Protein 8JIJ (pdb70)

Radius of gyration: 22.74 Å; Cα contacts (8 Å, |Δi|>4): 776; chains: 1; bounding box: 58×62×55 Å

Sequence (410 aa):
TSLTITEPMEAFMAGVLVRYRKTLIEKTKYHLGYPFNLDLDYGPLAELQHFAINNLGDPFIESNYGVHSRQFEVGVLDWFARLWEIEQKEYWGYITNGGTEGNLHGILIGREVFPDGIFYTSRESHYSIFKAARMYRMECVKVGTLINGEIDCADFKAKLLSNKDKPAIINLNIGTTVKGAVDDIDLVIQTLEECGFSHDRFYIHCDGALFGFMMPFLNRGPKITFKKPIGSVSVSGHFMGCPTPCGVQITRLEHINALSRNVEYLASRDATITGSRNGHSPIILWYALNRKGFKGFQKEVQKCLRNAHHYLKDRLREAGISAMLNELSSTVVFERPLDEEFVRRWQLACEGNMAHVIVMPNVTIEKLDEFLNELVQKRANWYNDGKAGPPCLAPDIGSENCDCDLHKLKH

Organism: Camellia sinensis var. sinensis (NCBI:txid542762)

Solvent-accessible surface area: 19423 Å² total

Secondary structure (DSSP, 8-state):
---------HHHHHHHHHHHHHHHHHHHHH--SS--------GGGGGGGGS--B--S-SSS--S-----HHHHHHHHHHHHHHTT--TTTEEEEEESSHHHHHHHHHHHHHHH-TT-EEEEETT--HHHHHHHHHHT--EEEEPB-TTS-B-HHHHHHHHHTT-SS-EEEEEEBS-TTT--B--HHHHHHHHHTTT--GGGEEEEEE-TTHHHHGGGSS-SS---TTSS--EEEEE------SS--EEEEEEHHHHTTT-EEEGGGTEEE-SS-SS-BSSHHHHHHHHHHHHHHHHHHHHHHHHHHHHHHHHHHHHHTT--EEE-SS-SEEEEEPPS-HHHHHHTT-EEETTEEEEE--TT--HHHHHHHHHHHHHHHTTTS-TTS--PPP-HHHH-TTT--STTTTTT-

B-factor: mean 43.05, std 15.26, range [19.81, 136.01]

Nearest PDB structures (foldseek):
  8jij-assembly1_A-2  TM=1.002E+00  e=9.851E-85  Camellia sinensis
  8jik-assembly1_A-2  TM=9.993E-01  e=1.124E-80  Camellia sinensis
  8jg7-assembly1_E  TM=9.674E-01  e=1.216E-64  Arabidopsis thaliana
  7erv-assembly1_A-2  TM=9.376E-01  e=1.516E-39  Photobacterium phosphoreum
  7eru-assembly1_A-2  TM=9.358E-01  e=1.777E-38  Photobacterium phosphoreum

Structure (mmCIF, N/CA/C/O backbone):
data_8JIJ
#
_entry.id   8JIJ
#
_cell.length_a   163.485
_cell.length_b   163.485
_cell.length_c   50.203
_cell.angle_alpha   90.00
_cell.angle_beta   90.00
_cell.angle_gamma   120.00
#
_symmetry.space_group_name_H-M   'P 31 2 1'
#
loop_
_entity.id
_entity.type
_entity.pdbx_description
1 polymer 'Serine decarboxylase'
2 non-polymer 'ZINC ION'
3 water water
#
loop_
_atom_site.group_PDB
_atom_site.id
_atom_site.type_symbol
_atom_site.label_atom_id
_atom_site.label_alt_id
_atom_site.label_comp_id
_atom_site.label_asym_id
_atom_site.label_entity_id
_atom_site.label_seq_id
_atom_site.pdbx_PDB_ins_code
_atom_site.Cartn_x
_atom_site.Cartn_y
_atom_site.Cartn_z
_atom_site.occupancy
_atom_site.B_iso_or_equiv
_atom_site.auth_seq_id
_atom_site.auth_comp_id
_atom_site.auth_asym_id
_atom_site.auth_atom_id
_atom_site.pdbx_PDB_model_num
ATOM 1 N N . THR A 1 2 ? 46.613 -70.703 -39.145 1.00 95.04 62 THR A N 1
ATOM 2 C CA . THR A 1 2 ? 45.572 -69.649 -38.963 1.00 107.15 62 THR A CA 1
ATOM 3 C C . THR A 1 2 ? 44.248 -70.320 -38.549 1.00 117.16 62 THR A C 1
ATOM 4 O O . THR A 1 2 ? 43.380 -69.638 -38.005 1.00 130.38 62 THR A O 1
ATOM 8 N N . SER A 1 3 ? 44.106 -71.646 -38.778 1.00 107.23 63 SER A N 1
ATOM 9 C CA . SER A 1 3 ? 42.898 -72.417 -38.469 1.00 91.81 63 SER A CA 1
ATOM 10 C C . SER A 1 3 ? 43.179 -73.922 -38.597 1.00 82.91 63 SER A C 1
ATOM 11 O O . SER A 1 3 ? 43.765 -74.368 -39.583 1.00 86.41 63 SER A O 1
ATOM 14 N N . LEU A 1 4 ? 42.762 -74.703 -37.587 1.00 79.32 64 LEU A N 1
ATOM 15 C CA . LEU A 1 4 ? 42.727 -76.166 -37.635 1.00 79.20 64 LEU A CA 1
ATOM 16 C C . LEU A 1 4 ? 41.273 -76.626 -37.709 1.00 79.51 64 LEU A C 1
ATOM 17 O O . LEU A 1 4 ? 40.601 -76.671 -36.678 1.00 83.64 64 LEU A O 1
ATOM 22 N N . THR A 1 5 ? 40.816 -76.980 -38.922 1.00 76.72 65 THR A N 1
ATOM 23 C CA . THR A 1 5 ? 39.407 -77.230 -39.192 1.00 72.16 65 THR A CA 1
ATOM 24 C C . THR A 1 5 ? 38.967 -78.479 -38.431 1.00 68.39 65 THR A C 1
ATOM 25 O O . THR A 1 5 ? 39.737 -79.436 -38.301 1.00 55.48 65 THR A O 1
ATOM 29 N N . ILE A 1 6 ? 37.733 -78.411 -37.900 1.00 64.22 66 ILE A N 1
ATOM 30 C CA . ILE A 1 6 ? 37.067 -79.542 -37.266 1.00 64.97 66 ILE A CA 1
ATOM 31 C C . ILE A 1 6 ? 36.190 -80.246 -38.306 1.00 64.50 66 ILE A C 1
ATOM 32 O O . ILE A 1 6 ? 35.289 -79.615 -38.882 1.00 49.44 66 ILE A O 1
ATOM 37 N N . THR A 1 7 ? 36.493 -81.551 -38.498 1.00 73.15 67 THR A N 1
ATOM 38 C CA . THR A 1 7 ? 35.861 -82.444 -39.470 1.00 79.04 67 THR A CA 1
ATOM 39 C C . THR A 1 7 ? 35.136 -83.570 -38.708 1.00 75.38 67 THR A C 1
ATOM 40 O O . THR A 1 7 ? 35.512 -83.906 -37.575 1.00 69.96 67 THR A O 1
ATOM 44 N N . GLU A 1 8 ? 34.080 -84.119 -39.351 1.00 74.69 68 GLU A N 1
ATOM 45 C CA . GLU A 1 8 ? 33.228 -85.173 -38.806 1.00 66.90 68 GLU A CA 1
ATOM 46 C C . GLU A 1 8 ? 33.916 -86.540 -38.855 1.00 69.48 68 GLU A C 1
ATOM 47 O O . GLU A 1 8 ? 34.407 -86.955 -39.908 1.00 69.84 68 GLU A O 1
ATOM 53 N N . PRO A 1 9 ? 33.923 -87.316 -37.743 1.00 75.52 69 PRO A N 1
ATOM 54 C CA . PRO A 1 9 ? 34.120 -88.764 -37.830 1.00 72.10 69 PRO A CA 1
ATOM 55 C C . PRO A 1 9 ? 32.907 -89.407 -38.525 1.00 71.98 69 PRO A C 1
ATOM 56 O O . PRO A 1 9 ? 33.136 -90.190 -39.435 1.00 81.21 69 PRO A O 1
ATOM 60 N N . MET A 1 19 ? 42.576 -91.120 -36.922 1.00 101.63 79 MET A N 1
ATOM 61 C CA . MET A 1 19 ? 42.035 -89.947 -36.177 1.00 108.09 79 MET A CA 1
ATOM 62 C C . MET A 1 19 ? 42.841 -89.692 -34.903 1.00 114.59 79 MET A C 1
ATOM 63 O O . MET A 1 19 ? 43.283 -88.567 -34.686 1.00 136.01 79 MET A O 1
ATOM 68 N N . GLU A 1 20 ? 43.018 -90.720 -34.056 1.00 106.96 80 GLU A N 1
ATOM 69 C CA . GLU A 1 20 ? 43.781 -90.581 -32.820 1.00 99.86 80 GLU A CA 1
ATOM 70 C C . GLU A 1 20 ? 45.285 -90.565 -33.094 1.00 98.01 80 GLU A C 1
ATOM 71 O O . GLU A 1 20 ? 46.060 -90.283 -32.186 1.00 97.03 80 GLU A O 1
ATOM 77 N N . ALA A 1 21 ? 45.687 -90.930 -34.323 1.00 93.82 81 ALA A N 1
ATOM 78 C CA . ALA A 1 21 ? 47.043 -90.717 -34.810 1.00 87.37 81 ALA A CA 1
ATOM 79 C C . ALA A 1 21 ? 47.149 -89.334 -35.454 1.00 84.91 81 ALA A C 1
ATOM 80 O O . ALA A 1 21 ? 48.203 -88.710 -35.375 1.00 90.05 81 ALA A O 1
ATOM 82 N N . PHE A 1 22 ? 46.073 -88.871 -36.114 1.00 78.85 82 PHE A N 1
ATOM 83 C CA . PHE A 1 22 ? 46.023 -87.522 -36.669 1.00 77.27 82 PHE A CA 1
ATOM 84 C C . PHE A 1 22 ? 46.078 -86.488 -35.543 1.00 81.63 82 PHE A C 1
ATOM 85 O O . PHE A 1 22 ? 46.833 -85.521 -35.618 1.00 84.05 82 PHE A O 1
ATOM 93 N N . MET A 1 23 ? 45.278 -86.709 -34.495 1.00 74.34 83 MET A N 1
ATOM 94 C CA . MET A 1 23 ? 45.142 -85.741 -33.424 1.00 74.73 83 MET A CA 1
ATOM 95 C C . MET A 1 23 ? 46.390 -85.776 -32.547 1.00 71.07 83 MET A C 1
ATOM 96 O O . MET A 1 23 ? 46.845 -84.714 -32.136 1.00 77.71 83 MET A O 1
ATOM 101 N N . ALA A 1 24 ? 46.963 -86.966 -32.295 1.00 67.56 84 ALA A N 1
ATOM 102 C CA . ALA A 1 24 ? 48.214 -87.067 -31.541 1.00 63.69 84 ALA A CA 1
ATOM 103 C C . ALA A 1 24 ? 49.399 -86.619 -32.402 1.00 61.68 84 ALA A C 1
ATOM 104 O O . ALA A 1 24 ? 50.454 -86.284 -31.872 1.00 64.14 84 ALA A O 1
ATOM 106 N N . GLY A 1 25 ? 49.218 -86.629 -33.730 1.00 59.65 85 GLY A N 1
ATOM 107 C CA . GLY A 1 25 ? 50.151 -86.010 -34.658 1.00 59.76 85 GLY A CA 1
ATOM 108 C C . GLY A 1 25 ? 50.169 -84.495 -34.487 1.00 55.10 85 GLY A C 1
ATOM 109 O O . GLY A 1 25 ? 51.230 -83.902 -34.307 1.00 60.53 85 GLY A O 1
ATOM 110 N N . VAL A 1 26 ? 48.977 -83.897 -34.498 1.00 49.72 86 VAL A N 1
ATOM 111 C CA . VAL A 1 26 ? 48.793 -82.462 -34.305 1.00 55.38 86 VAL A CA 1
ATOM 112 C C . VAL A 1 26 ? 49.387 -81.997 -32.969 1.00 52.67 86 VAL A C 1
ATOM 113 O O . VAL A 1 26 ? 50.044 -80.956 -32.899 1.00 47.55 86 VAL A O 1
ATOM 117 N N . LEU A 1 27 ? 49.150 -82.778 -31.914 1.00 50.03 87 LEU A N 1
ATOM 118 C CA . LEU A 1 27 ? 49.565 -82.399 -30.576 1.00 56.15 87 LEU A CA 1
ATOM 119 C C . LEU A 1 27 ? 51.064 -82.573 -30.399 1.00 55.00 87 LEU A C 1
ATOM 120 O O . LEU A 1 27 ? 51.665 -81.901 -29.564 1.00 58.42 87 LEU A O 1
ATOM 125 N N . VAL A 1 28 ? 51.665 -83.480 -31.164 1.00 55.95 88 VAL A N 1
ATOM 126 C CA . VAL A 1 28 ? 53.114 -83.599 -31.143 1.00 56.34 88 VAL A CA 1
ATOM 127 C C . VAL A 1 28 ? 53.701 -82.375 -31.855 1.00 49.85 88 VAL A C 1
ATOM 128 O O . VAL A 1 28 ? 54.613 -81.744 -31.327 1.00 47.78 88 VAL A O 1
ATOM 132 N N . ARG A 1 29 ? 53.150 -82.030 -33.024 1.00 45.79 89 ARG A N 1
ATOM 133 C CA . ARG A 1 29 ? 53.604 -80.874 -33.784 1.00 51.04 89 ARG A CA 1
ATOM 134 C C . ARG A 1 29 ? 53.486 -79.595 -32.959 1.00 51.12 89 ARG A C 1
ATOM 135 O O . ARG A 1 29 ? 54.358 -78.725 -33.024 1.00 51.33 89 ARG A O 1
ATOM 143 N N . TYR A 1 30 ? 52.350 -79.472 -32.257 1.00 49.92 90 TYR A N 1
ATOM 144 C CA . TYR A 1 30 ? 51.989 -78.265 -31.535 1.00 44.07 90 TYR A CA 1
ATOM 145 C C . TYR A 1 30 ? 52.877 -78.106 -30.312 1.00 41.20 90 TYR A C 1
ATOM 146 O O . TYR A 1 30 ? 53.357 -77.001 -30.032 1.00 39.56 90 TYR A O 1
ATOM 155 N N . ARG A 1 31 ? 53.064 -79.211 -29.580 1.00 40.50 91 ARG A N 1
ATOM 156 C CA . ARG A 1 31 ? 53.959 -79.205 -28.435 1.00 43.38 91 ARG A CA 1
ATOM 157 C C . ARG A 1 31 ? 55.336 -78.662 -28.845 1.00 47.72 91 ARG A C 1
ATOM 158 O O . ARG A 1 31 ? 55.975 -77.951 -28.063 1.00 43.36 91 ARG A O 1
ATOM 166 N N . LYS A 1 32 ? 55.785 -79.030 -30.064 1.00 53.18 92 LYS A N 1
ATOM 167 C CA . LYS A 1 32 ? 57.068 -78.627 -30.632 1.00 53.55 92 LYS A CA 1
ATOM 168 C C . LYS A 1 32 ? 57.140 -77.103 -30.734 1.00 47.35 92 LYS A C 1
ATOM 169 O O . LYS A 1 32 ? 58.111 -76.509 -30.259 1.00 40.54 92 LYS A O 1
ATOM 175 N N . THR A 1 33 ? 56.103 -76.493 -31.347 1.00 42.04 93 THR A N 1
ATOM 176 C CA . THR A 1 33 ? 56.047 -75.048 -31.530 1.00 43.32 93 THR A CA 1
ATOM 177 C C . THR A 1 33 ? 56.010 -74.340 -30.166 1.00 45.15 93 THR A C 1
ATOM 178 O O . THR A 1 33 ? 56.684 -73.329 -29.993 1.00 45.00 93 THR A O 1
ATOM 182 N N . LEU A 1 34 ? 55.275 -74.886 -29.185 1.00 43.41 94 LEU A N 1
ATOM 183 C CA . LEU A 1 34 ? 55.191 -74.288 -27.859 1.00 42.48 94 LEU A CA 1
ATOM 184 C C . LEU A 1 34 ? 56.529 -74.355 -27.119 1.00 42.57 94 LEU A C 1
ATOM 185 O O . LEU A 1 34 ? 56.805 -73.497 -26.263 1.00 39.16 94 LEU A O 1
ATOM 190 N N . ILE A 1 35 ? 57.341 -75.395 -27.384 1.00 41.36 95 ILE A N 1
ATOM 191 C CA . ILE A 1 35 ? 58.664 -75.449 -26.767 1.00 42.16 95 ILE A CA 1
ATOM 192 C C . ILE A 1 35 ? 59.558 -74.361 -27.389 1.00 42.67 95 ILE A C 1
ATOM 193 O O . ILE A 1 35 ? 60.343 -73.720 -26.687 1.00 39.23 95 ILE A O 1
ATOM 198 N N . GLU A 1 36 ? 59.408 -74.145 -28.703 1.00 37.49 96 GLU A N 1
ATOM 199 C CA . GLU A 1 36 ? 60.192 -73.173 -29.447 1.00 40.38 96 GLU A CA 1
ATOM 200 C C . GLU A 1 36 ? 59.830 -71.770 -28.953 1.00 41.09 96 GLU A C 1
ATOM 201 O O . GLU A 1 36 ? 60.699 -70.967 -28.598 1.00 37.99 96 GLU A O 1
ATOM 207 N N . LYS A 1 37 ? 58.521 -71.498 -28.909 1.00 39.90 97 LYS A N 1
ATOM 208 C CA . LYS A 1 37 ? 58.009 -70.204 -28.494 1.00 36.97 97 LYS A CA 1
ATOM 209 C C . LYS A 1 37 ? 58.445 -69.902 -27.061 1.00 36.54 97 LYS A C 1
ATOM 210 O O . LYS A 1 37 ? 58.835 -68.771 -26.739 1.00 34.97 97 LYS A O 1
ATOM 216 N N . THR A 1 38 ? 58.398 -70.937 -26.208 1.00 35.70 98 THR A N 1
ATOM 217 C CA . THR A 1 38 ? 58.742 -70.783 -24.807 1.00 35.12 98 THR A CA 1
ATOM 218 C C . THR A 1 38 ? 60.226 -70.429 -24.654 1.00 37.09 98 THR A C 1
ATOM 219 O O . THR A 1 38 ? 60.607 -69.646 -23.779 1.00 38.08 98 THR A O 1
ATOM 223 N N . LYS A 1 39 ? 61.068 -71.006 -25.516 1.00 43.04 99 LYS A N 1
ATOM 224 C CA . LYS A 1 39 ? 62.504 -70.748 -25.532 1.00 46.58 99 LYS A CA 1
ATOM 225 C C . LYS A 1 39 ? 62.824 -69.278 -25.844 1.00 42.05 99 LYS A C 1
ATOM 226 O O . LYS A 1 39 ? 63.699 -68.691 -25.206 1.00 36.05 99 LYS A O 1
ATOM 232 N N . TYR A 1 40 ? 62.113 -68.681 -26.812 1.00 39.16 100 TYR A N 1
ATOM 233 C CA . TYR A 1 40 ? 62.479 -67.373 -27.344 1.00 39.83 100 TYR A CA 1
ATOM 234 C C . TYR A 1 40 ? 61.610 -66.237 -26.776 1.00 38.30 100 TYR A C 1
ATOM 235 O O . TYR A 1 40 ? 61.791 -65.072 -27.151 1.00 35.05 100 TYR A O 1
ATOM 244 N N . HIS A 1 41 ? 60.714 -66.540 -25.816 1.00 34.94 101 HIS A N 1
ATOM 245 C CA . HIS A 1 41 ? 59.778 -65.535 -25.340 1.00 30.72 101 HIS A CA 1
ATOM 246 C C . HIS A 1 41 ? 60.455 -64.586 -24.352 1.00 30.77 101 HIS A C 1
ATOM 247 O O . HIS A 1 41 ? 60.949 -65.041 -23.324 1.00 30.87 101 HIS A O 1
ATOM 254 N N . LEU A 1 42 ? 60.405 -63.267 -24.639 1.00 31.90 102 LEU A N 1
ATOM 255 C CA . LEU A 1 42 ? 61.032 -62.257 -23.795 1.00 32.34 102 LEU A CA 1
ATOM 256 C C . LEU A 1 42 ? 60.142 -61.030 -23.535 1.00 30.76 102 LEU A C 1
ATOM 257 O O . LEU A 1 42 ? 60.475 -60.229 -22.672 1.00 29.42 102 LEU A O 1
ATOM 262 N N . GLY A 1 43 ? 59.011 -60.868 -24.234 1.00 30.03 103 GLY A N 1
ATOM 263 C CA . GLY A 1 43 ? 58.336 -59.575 -24.315 1.00 30.09 103 GLY A CA 1
ATOM 264 C C . GLY A 1 43 ? 57.244 -59.323 -23.271 1.00 30.70 103 GLY A C 1
ATOM 265 O O . GLY A 1 43 ? 56.884 -58.175 -22.999 1.00 28.37 103 GLY A O 1
ATOM 266 N N . TYR A 1 44 ? 56.693 -60.390 -22.694 1.00 31.09 104 TYR A N 1
ATOM 267 C CA . TYR A 1 44 ? 55.474 -60.258 -21.922 1.00 28.67 104 TYR A CA 1
ATOM 268 C C . TYR A 1 44 ? 55.757 -60.763 -20.522 1.00 26.29 104 TYR A C 1
ATOM 269 O O . TYR A 1 44 ? 56.668 -61.543 -20.326 1.00 24.21 104 TYR A O 1
ATOM 278 N N . PRO A 1 45 ? 55.017 -60.263 -19.514 1.00 26.63 105 PRO A N 1
ATOM 279 C CA . PRO A 1 45 ? 55.341 -60.529 -18.116 1.00 25.96 105 PRO A CA 1
ATOM 280 C C . PRO A 1 45 ? 54.803 -61.846 -17.563 1.00 27.18 105 PRO A C 1
ATOM 281 O O . PRO A 1 45 ? 54.231 -61.868 -16.471 1.00 25.07 105 PRO A O 1
ATOM 285 N N . PHE A 1 46 ? 55.073 -62.940 -18.282 1.00 26.82 106 PHE A N 1
ATOM 286 C CA . PHE A 1 46 ? 54.599 -64.248 -17.883 1.00 27.73 106 PHE A CA 1
ATOM 287 C C . PHE A 1 46 ? 55.782 -65.137 -17.489 1.00 31.86 106 PHE A C 1
ATOM 288 O O . PHE A 1 46 ? 56.697 -65.370 -18.273 1.00 33.82 106 PHE A O 1
ATOM 296 N N . ASN A 1 47 ? 55.738 -65.636 -16.248 1.00 33.46 107 ASN A N 1
ATOM 297 C CA . ASN A 1 47 ? 56.678 -66.620 -15.755 1.00 33.18 107 ASN A CA 1
ATOM 298 C C . ASN A 1 47 ? 56.391 -67.956 -16.423 1.00 33.19 107 ASN A C 1
ATOM 299 O O . ASN A 1 47 ? 55.312 -68.506 -16.262 1.00 35.80 107 ASN A O 1
ATOM 304 N N . LEU A 1 48 ? 57.385 -68.464 -17.159 1.00 34.06 108 LEU A N 1
ATOM 305 C CA . LEU A 1 48 ? 57.235 -69.618 -18.028 1.00 32.46 108 LEU A CA 1
ATOM 306 C C . LEU A 1 48 ? 57.902 -70.837 -17.386 1.00 33.17 108 LEU A C 1
ATOM 307 O O . LEU A 1 48 ? 57.862 -71.945 -17.889 1.00 31.97 108 LEU A O 1
ATOM 312 N N . ASP A 1 49 ? 58.481 -70.639 -16.218 1.00 41.20 109 ASP A N 1
ATOM 313 C CA . ASP A 1 49 ? 59.068 -71.721 -15.445 1.00 45.34 109 ASP A CA 1
ATOM 314 C C . ASP A 1 49 ? 57.946 -72.235 -14.545 1.00 39.73 109 ASP A C 1
ATOM 315 O O . ASP A 1 49 ? 57.749 -71.760 -13.434 1.00 33.61 109 ASP A O 1
ATOM 320 N N . LEU A 1 50 ? 57.151 -73.141 -15.126 1.00 43.11 110 LEU A N 1
ATOM 321 C CA . LEU A 1 50 ? 55.972 -73.721 -14.494 1.00 47.26 110 LEU A CA 1
ATOM 322 C C . LEU A 1 50 ? 56.348 -75.108 -13.992 1.00 49.40 110 LEU A C 1
ATOM 323 O O . LEU A 1 50 ? 56.710 -75.964 -14.804 1.00 46.84 110 LEU A O 1
ATOM 328 N N . ASP A 1 51 ? 56.221 -75.326 -12.679 1.00 46.30 111 ASP A N 1
ATOM 329 C CA . ASP A 1 51 ? 56.591 -76.618 -12.128 1.00 55.09 111 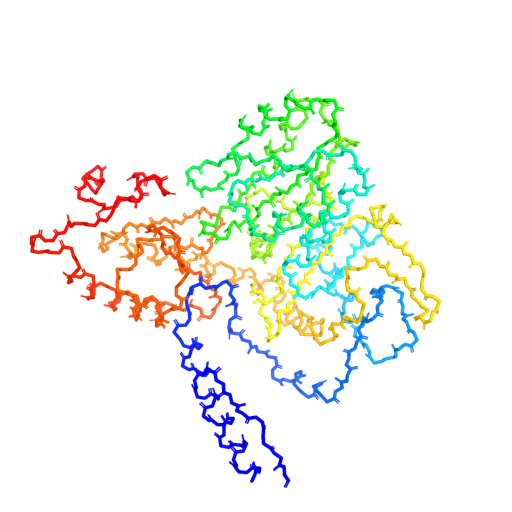ASP A CA 1
ATOM 330 C C . ASP A 1 51 ? 55.454 -77.134 -11.228 1.00 50.40 111 ASP A C 1
ATOM 331 O O . ASP A 1 51 ? 55.510 -77.075 -9.988 1.00 40.32 111 ASP A O 1
ATOM 336 N N . TYR A 1 52 ? 54.424 -77.659 -11.916 1.00 46.89 112 TYR A N 1
ATOM 337 C CA . TYR A 1 52 ? 53.151 -78.053 -11.332 1.00 46.78 112 TYR A CA 1
ATOM 338 C C . TYR A 1 52 ? 52.734 -79.406 -11.909 1.00 46.31 112 TYR A C 1
ATOM 339 O O . TYR A 1 52 ? 51.548 -79.680 -12.041 1.00 45.07 112 TYR A O 1
ATOM 348 N N . GLY A 1 53 ? 53.722 -80.224 -12.297 1.00 46.98 113 GLY A N 1
ATOM 349 C CA . GLY A 1 53 ? 53.487 -81.504 -12.957 1.00 44.40 113 GLY A CA 1
ATOM 350 C C . GLY A 1 53 ? 52.602 -82.457 -12.151 1.00 42.76 113 GLY A C 1
ATOM 351 O O . GLY A 1 53 ? 51.731 -83.083 -12.745 1.00 45.27 113 GLY A O 1
ATOM 352 N N . PRO A 1 54 ? 52.802 -82.614 -10.815 1.00 40.45 114 PRO A N 1
ATOM 353 C CA . PRO A 1 54 ? 51.855 -83.329 -9.939 1.00 45.07 114 PRO A CA 1
ATOM 354 C C . PRO A 1 54 ? 50.369 -82.919 -9.909 1.00 49.34 114 PRO A C 1
ATOM 355 O O . PRO A 1 54 ? 49.495 -83.763 -9.672 1.00 57.76 114 PRO A O 1
ATOM 359 N N . LEU A 1 55 ? 50.065 -81.631 -10.141 1.00 46.85 115 LEU A N 1
ATOM 360 C CA . LEU A 1 55 ? 48.689 -81.134 -10.122 1.00 43.80 115 LEU A CA 1
ATOM 361 C C . LEU A 1 55 ? 47.931 -81.510 -11.395 1.00 40.13 115 LEU A C 1
ATOM 362 O O . LEU A 1 55 ? 46.734 -81.336 -11.444 1.00 42.18 115 LEU A O 1
ATOM 367 N N . ALA A 1 56 ? 48.626 -81.974 -12.434 1.00 45.32 116 ALA A N 1
ATOM 368 C CA . ALA A 1 56 ? 48.043 -82.145 -13.755 1.00 45.79 116 ALA A CA 1
ATOM 369 C C . ALA A 1 56 ? 47.025 -83.288 -13.769 1.00 47.00 116 ALA A C 1
ATOM 370 O O . ALA A 1 56 ? 46.123 -83.298 -14.603 1.00 49.02 116 ALA A O 1
ATOM 372 N N . GLU A 1 57 ? 47.162 -84.241 -12.841 1.00 50.75 117 GLU A N 1
ATOM 373 C CA . GLU A 1 57 ? 46.138 -85.253 -12.605 1.00 56.69 117 GLU A CA 1
ATOM 374 C C . GLU A 1 57 ? 44.735 -84.666 -12.394 1.00 53.41 117 GLU A C 1
ATOM 375 O O . GLU A 1 57 ? 43.756 -85.312 -12.748 1.00 46.62 117 GLU A O 1
ATOM 381 N N . LEU A 1 58 ? 44.659 -83.488 -11.745 1.00 46.30 118 LEU A N 1
ATOM 382 C CA . LEU A 1 58 ? 43.423 -82.856 -11.298 1.00 43.00 118 LEU A CA 1
ATOM 383 C C . LEU A 1 58 ? 42.621 -82.290 -12.478 1.00 40.89 118 LEU A C 1
ATOM 384 O O . LEU A 1 58 ? 41.506 -81.804 -12.306 1.00 38.19 118 LEU A O 1
ATOM 389 N N . GLN A 1 59 ? 43.186 -82.398 -13.683 1.00 39.05 119 GLN A N 1
ATOM 390 C CA . GLN A 1 59 ? 42.580 -81.942 -14.926 1.00 38.52 119 GLN A CA 1
ATOM 391 C C . GLN A 1 59 ? 41.447 -82.911 -15.291 1.00 39.58 119 GLN A C 1
ATOM 392 O O . GLN A 1 59 ? 40.657 -82.672 -16.198 1.00 43.10 119 GLN A O 1
ATOM 398 N N . HIS A 1 60 ? 41.353 -84.008 -14.534 1.00 44.30 120 HIS A N 1
ATOM 399 C CA . HIS A 1 60 ? 40.316 -85.020 -14.670 1.00 45.06 120 HIS A CA 1
ATOM 400 C C . HIS A 1 60 ? 38.988 -84.516 -14.080 1.00 43.15 120 HIS A C 1
ATOM 401 O O . HIS A 1 60 ? 37.924 -85.069 -14.378 1.00 38.68 120 HIS A O 1
ATOM 408 N N . PHE A 1 61 ? 39.047 -83.460 -13.239 1.00 41.91 121 PHE A N 1
ATOM 409 C CA . PHE A 1 61 ? 37.880 -82.932 -12.528 1.00 38.43 121 PHE A CA 1
ATOM 410 C C . PHE A 1 61 ? 37.447 -81.566 -13.065 1.00 36.54 121 PHE A C 1
ATOM 411 O O . PHE A 1 61 ? 38.271 -80.725 -13.453 1.00 34.66 121 PHE A O 1
ATOM 419 N N . ALA A 1 62 ? 36.122 -81.385 -13.092 1.00 32.96 122 ALA A N 1
ATOM 420 C CA . ALA A 1 62 ? 35.511 -80.105 -13.404 1.00 33.69 122 ALA A CA 1
ATOM 421 C C . ALA A 1 62 ? 35.440 -79.288 -12.123 1.00 31.61 122 ALA A C 1
ATOM 422 O O . ALA A 1 62 ? 34.368 -79.179 -11.523 1.00 33.97 122 ALA A O 1
ATOM 424 N N . ILE A 1 63 ? 36.592 -78.733 -11.710 1.00 31.23 123 ILE A N 1
ATOM 425 C CA . ILE A 1 63 ? 36.652 -77.929 -10.487 1.00 31.85 123 ILE A CA 1
ATOM 426 C C . ILE A 1 63 ? 36.128 -76.514 -10.769 1.00 29.64 123 ILE A C 1
ATOM 427 O O . ILE A 1 63 ? 36.505 -75.855 -11.749 1.00 33.02 123 ILE A O 1
ATOM 432 N N . ASN A 1 64 ? 35.235 -76.072 -9.888 1.00 28.48 124 ASN A N 1
ATOM 433 C CA . ASN A 1 64 ? 34.508 -74.831 -10.065 1.00 28.17 124 ASN A CA 1
ATOM 434 C C . ASN A 1 64 ? 34.247 -74.227 -8.689 1.00 28.17 124 ASN A C 1
ATOM 435 O O . ASN A 1 64 ? 33.545 -74.834 -7.892 1.00 29.87 124 ASN A O 1
ATOM 440 N N . ASN A 1 65 ? 34.808 -73.034 -8.433 1.00 29.01 125 ASN A N 1
ATOM 441 C CA . ASN A 1 65 ? 34.668 -72.340 -7.162 1.00 28.02 125 ASN A CA 1
ATOM 442 C C . ASN A 1 65 ? 33.507 -71.347 -7.212 1.00 28.47 125 ASN A C 1
ATOM 443 O O . ASN A 1 65 ? 33.360 -70.480 -6.364 1.00 33.89 125 ASN A O 1
ATOM 448 N N . LEU A 1 66 ? 32.676 -71.485 -8.233 1.00 32.07 126 LEU A N 1
ATOM 449 C CA . LEU A 1 66 ? 31.338 -70.916 -8.317 1.00 29.23 126 LEU A CA 1
ATOM 450 C C . LEU A 1 66 ? 30.889 -70.333 -6.979 1.00 28.67 126 LEU A C 1
ATOM 451 O O . LEU A 1 66 ? 30.617 -71.077 -6.049 1.00 31.79 126 LEU A O 1
ATOM 456 N N . GLY A 1 67 ? 30.779 -68.996 -6.913 1.00 31.10 127 GLY A N 1
ATOM 457 C CA . GLY A 1 67 ? 30.309 -68.285 -5.733 1.00 30.97 127 GLY A CA 1
ATOM 458 C C . GLY A 1 67 ? 31.448 -67.727 -4.877 1.00 31.56 127 GLY A C 1
ATOM 459 O O . GLY A 1 67 ? 32.613 -67.684 -5.291 1.00 29.82 127 GLY A O 1
ATOM 460 N N . ASP A 1 68 ? 31.082 -67.345 -3.648 1.00 33.82 128 ASP A N 1
ATOM 461 C CA . ASP A 1 68 ? 31.979 -66.712 -2.687 1.00 31.65 128 ASP A CA 1
ATOM 462 C C . ASP A 1 68 ? 33.060 -67.702 -2.254 1.00 31.25 128 ASP A C 1
ATOM 463 O O . ASP A 1 68 ? 32.783 -68.880 -1.987 1.00 32.64 128 ASP A O 1
ATOM 468 N N . PRO A 1 69 ? 34.344 -67.298 -2.172 1.00 29.86 129 PRO A N 1
ATOM 469 C CA . PRO A 1 69 ? 35.359 -68.212 -1.627 1.00 31.41 129 PRO A CA 1
ATOM 470 C C . PRO A 1 69 ? 35.069 -68.651 -0.174 1.00 31.97 129 PRO A C 1
ATOM 471 O O . PRO A 1 69 ? 35.459 -69.736 0.242 1.00 32.91 129 PRO A O 1
ATOM 475 N N . PHE A 1 70 ? 34.361 -67.807 0.591 1.00 32.23 130 PHE A N 1
ATOM 476 C CA . PHE A 1 70 ? 34.217 -67.936 2.036 1.00 35.56 130 PHE A CA 1
ATOM 477 C C . PHE A 1 70 ? 32.865 -68.540 2.422 1.00 38.21 130 PHE A C 1
ATOM 478 O O . PHE A 1 70 ? 32.652 -68.863 3.590 1.00 42.86 130 PHE A O 1
ATOM 486 N N . ILE A 1 71 ? 31.949 -68.636 1.452 1.00 36.55 131 ILE A N 1
ATOM 487 C CA . ILE A 1 71 ? 30.662 -69.299 1.604 1.00 34.48 131 ILE A CA 1
ATOM 488 C C . ILE A 1 71 ? 30.593 -70.404 0.563 1.00 38.06 131 ILE A C 1
ATOM 489 O O . ILE A 1 71 ? 30.479 -70.113 -0.631 1.00 43.18 131 ILE A O 1
ATOM 494 N N . GLU A 1 72 ? 30.674 -71.647 1.042 1.00 40.31 132 GLU A N 1
ATOM 495 C CA . GLU A 1 72 ? 30.607 -72.841 0.216 1.00 42.73 132 GLU A CA 1
ATOM 496 C C . GLU A 1 72 ? 29.218 -72.974 -0.429 1.00 46.67 132 GLU A C 1
ATOM 497 O O . GLU A 1 72 ? 28.172 -72.892 0.238 1.00 47.21 132 GLU A O 1
ATOM 503 N N . SER A 1 73 ? 29.238 -73.153 -1.761 1.00 43.89 133 SER A N 1
ATOM 504 C CA . SER A 1 73 ? 28.048 -73.426 -2.541 1.00 39.57 133 SER A CA 1
ATOM 505 C C . SER A 1 73 ? 27.761 -74.924 -2.483 1.00 38.52 133 SER A C 1
ATOM 506 O O . SER A 1 73 ? 28.595 -75.698 -2.009 1.00 37.82 133 SER A O 1
ATOM 509 N N . ASN A 1 74 ? 26.581 -75.325 -2.979 1.00 33.75 134 ASN A N 1
ATOM 510 C CA . ASN A 1 74 ? 26.183 -76.723 -2.987 1.00 34.38 134 ASN A CA 1
ATOM 511 C C . ASN A 1 74 ? 26.977 -77.540 -4.014 1.00 34.68 134 ASN A C 1
ATOM 512 O O . ASN A 1 74 ? 26.983 -78.770 -3.915 1.00 29.93 134 ASN A O 1
ATOM 517 N N . TYR A 1 75 ? 27.608 -76.876 -5.014 1.00 35.10 135 TYR A N 1
ATOM 518 C CA . TYR A 1 75 ? 28.497 -77.567 -5.943 1.00 34.03 135 TYR A CA 1
ATOM 519 C C . TYR A 1 75 ? 29.768 -77.971 -5.198 1.00 33.03 135 TYR A C 1
ATOM 520 O O . TYR A 1 75 ? 30.560 -77.118 -4.825 1.00 36.64 135 TYR A O 1
ATOM 529 N N . GLY A 1 76 ? 29.985 -79.276 -5.055 1.00 33.21 136 GLY A N 1
ATOM 530 C CA . GLY A 1 76 ? 31.023 -79.794 -4.188 1.00 33.28 136 GLY A CA 1
ATOM 531 C C . GLY A 1 76 ? 32.400 -79.944 -4.828 1.00 33.24 136 GLY A C 1
ATOM 532 O O . GLY A 1 76 ? 33.352 -80.147 -4.088 1.00 36.35 136 GLY A O 1
ATOM 533 N N . VAL A 1 77 ? 32.521 -79.903 -6.167 1.00 33.46 137 VAL A N 1
ATOM 534 C CA . VAL A 1 77 ? 33.815 -80.123 -6.804 1.00 31.56 137 VAL A CA 1
ATOM 535 C C . VAL A 1 77 ? 34.560 -78.784 -6.883 1.00 33.24 137 VAL A C 1
ATOM 536 O O . VAL A 1 77 ? 34.565 -78.111 -7.912 1.00 32.39 137 VAL A O 1
ATOM 540 N N . HIS A 1 78 ? 35.184 -78.392 -5.764 1.00 33.48 138 HIS A N 1
ATOM 541 C CA . HIS A 1 78 ? 35.778 -77.075 -5.617 1.00 31.96 138 HIS A CA 1
ATOM 542 C C . HIS A 1 78 ? 37.069 -77.131 -4.809 1.00 30.37 138 HIS A C 1
ATOM 543 O O . HIS A 1 78 ? 37.441 -78.158 -4.271 1.00 27.12 138 HIS A O 1
ATOM 550 N N . SER A 1 79 ? 37.777 -76.000 -4.785 1.00 34.99 139 SER A N 1
ATOM 551 C CA . SER A 1 79 ? 39.099 -75.902 -4.187 1.00 33.79 139 SER A CA 1
ATOM 552 C C . SER A 1 79 ? 39.134 -74.748 -3.186 1.00 31.95 139 SER A C 1
ATOM 553 O O . SER A 1 79 ? 40.187 -74.156 -2.986 1.00 31.69 139 SER A O 1
ATOM 556 N N . ARG A 1 80 ? 38.004 -74.444 -2.530 1.00 29.82 140 ARG A N 1
ATOM 557 C CA . ARG A 1 80 ? 37.966 -73.360 -1.562 1.00 30.54 140 ARG A CA 1
ATOM 558 C C . ARG A 1 80 ? 39.029 -73.465 -0.458 1.00 33.68 140 ARG A C 1
ATOM 559 O O . ARG A 1 80 ? 39.475 -72.434 0.046 1.00 33.48 140 ARG A O 1
ATOM 567 N N . GLN A 1 81 ? 39.452 -74.674 -0.055 1.00 39.71 141 GLN A N 1
ATOM 568 C CA . GLN A 1 81 ? 40.436 -74.790 1.028 1.00 45.72 141 GLN A CA 1
ATOM 569 C C . GLN A 1 81 ? 41.740 -74.166 0.542 1.00 38.61 141 GLN A C 1
ATOM 570 O O . GLN A 1 81 ? 42.406 -73.448 1.276 1.00 34.48 141 GLN A O 1
ATOM 576 N N . PHE A 1 82 ? 42.099 -74.474 -0.711 1.00 39.04 142 PHE A N 1
ATOM 577 C CA . PHE A 1 82 ? 43.272 -73.902 -1.356 1.00 33.45 142 PHE A CA 1
ATOM 578 C C . PHE A 1 82 ? 43.082 -72.401 -1.569 1.00 32.95 142 PHE A C 1
ATOM 579 O O . PHE A 1 82 ? 43.941 -71.601 -1.178 1.00 32.22 142 PHE A O 1
ATOM 587 N N . GLU A 1 83 ? 41.922 -72.029 -2.126 1.00 29.32 143 GLU A N 1
ATOM 588 C CA . GLU A 1 83 ? 41.685 -70.648 -2.510 1.00 30.51 143 GLU A CA 1
ATOM 589 C C . GLU A 1 83 ? 41.802 -69.739 -1.291 1.00 30.80 143 GLU A C 1
ATOM 590 O O . GLU A 1 83 ? 42.487 -68.708 -1.310 1.00 29.96 143 GLU A O 1
ATOM 596 N N . VAL A 1 84 ? 41.101 -70.132 -0.230 1.00 31.97 144 VAL A N 1
ATOM 597 C CA . VAL A 1 84 ? 41.092 -69.366 1.005 1.00 31.23 144 VAL A CA 1
ATOM 598 C C . VAL A 1 84 ? 42.494 -69.344 1.633 1.00 31.76 144 VAL A C 1
ATOM 599 O O . VAL A 1 84 ? 42.981 -68.311 2.106 1.00 31.95 144 VAL A O 1
ATOM 603 N N . GLY A 1 85 ? 43.191 -70.473 1.586 1.00 32.09 145 GLY A N 1
ATOM 604 C CA . GLY A 1 85 ? 44.601 -70.475 1.954 1.00 34.84 145 GLY A CA 1
ATOM 605 C C . GLY A 1 85 ? 45.396 -69.344 1.302 1.00 35.03 145 GLY A C 1
ATOM 606 O O . GLY A 1 85 ? 46.157 -68.647 1.970 1.00 36.62 145 GLY A O 1
ATOM 607 N N . VAL A 1 86 ? 45.209 -69.187 -0.023 1.00 38.36 146 VAL A N 1
ATOM 608 C CA . VAL A 1 86 ? 45.994 -68.283 -0.854 1.00 32.98 146 VAL A CA 1
ATOM 609 C C . VAL A 1 86 ? 45.593 -66.840 -0.547 1.00 31.23 146 VAL A C 1
ATOM 610 O O . VAL A 1 86 ? 46.437 -65.955 -0.446 1.00 31.04 146 VAL A O 1
ATOM 614 N N . LEU A 1 87 ? 44.291 -66.606 -0.406 1.00 30.59 147 LEU A N 1
ATOM 615 C CA . LEU A 1 87 ? 43.807 -65.274 -0.130 1.00 31.55 147 LEU A CA 1
ATOM 616 C C . LEU A 1 87 ? 44.339 -64.807 1.221 1.00 33.00 147 LEU A C 1
ATOM 617 O O . LEU A 1 87 ? 44.654 -63.624 1.403 1.00 33.17 147 LEU A O 1
ATOM 622 N N . ASP A 1 88 ? 44.417 -65.738 2.181 1.00 35.60 148 ASP A N 1
ATOM 623 C CA . ASP A 1 88 ? 44.890 -65.396 3.520 1.00 35.43 148 ASP A CA 1
ATOM 624 C C . ASP A 1 88 ? 46.353 -64.967 3.446 1.00 32.80 148 ASP A C 1
ATOM 625 O O . ASP A 1 88 ? 46.764 -64.013 4.096 1.00 28.91 148 ASP A O 1
ATOM 630 N N . TRP A 1 89 ? 47.126 -65.680 2.628 1.00 32.25 149 TRP A N 1
ATOM 631 C CA . TRP A 1 89 ? 48.528 -65.356 2.441 1.00 32.95 149 TRP A CA 1
ATOM 632 C C . TRP A 1 89 ? 48.683 -63.958 1.843 1.00 34.29 149 TRP A C 1
ATOM 633 O O . TRP A 1 89 ? 49.546 -63.176 2.257 1.00 37.03 149 TRP A O 1
ATOM 644 N N . PHE A 1 90 ? 47.802 -63.636 0.887 1.00 31.64 150 PHE A N 1
ATOM 645 C CA . PHE A 1 90 ? 47.849 -62.344 0.233 1.00 29.89 150 PHE A CA 1
ATOM 646 C C . PHE A 1 90 ? 47.418 -61.280 1.229 1.00 29.28 150 PHE A C 1
ATOM 647 O O . PHE A 1 90 ? 47.971 -60.179 1.235 1.00 30.14 150 PHE A O 1
ATOM 655 N N . ALA A 1 91 ? 46.424 -61.584 2.067 1.00 32.14 151 ALA A N 1
ATOM 656 C CA . ALA A 1 91 ? 45.999 -60.597 3.060 1.00 33.35 151 ALA A CA 1
ATOM 657 C C . ALA A 1 91 ? 47.148 -60.290 4.037 1.00 32.14 151 ALA A C 1
ATOM 658 O O . ALA A 1 91 ? 47.423 -59.133 4.351 1.00 27.55 151 ALA A O 1
ATOM 660 N N . ARG A 1 92 ? 47.857 -61.328 4.467 1.00 34.74 152 ARG A N 1
ATOM 661 C CA . ARG A 1 92 ? 49.029 -61.175 5.327 1.00 43.12 152 ARG A CA 1
ATOM 662 C C . ARG A 1 92 ? 50.030 -60.284 4.590 1.00 41.78 152 ARG A C 1
ATOM 663 O O . ARG A 1 92 ? 50.447 -59.254 5.114 1.00 42.07 152 ARG A O 1
ATOM 671 N N . LEU A 1 93 ? 50.357 -60.670 3.340 1.00 41.06 153 LEU A N 1
ATOM 672 C CA . LEU A 1 93 ? 51.293 -59.943 2.492 1.00 34.94 153 LEU A CA 1
ATOM 673 C C . LEU A 1 93 ? 50.975 -58.459 2.443 1.00 31.93 153 LEU A C 1
ATOM 674 O O . LEU A 1 93 ? 51.883 -57.672 2.518 1.00 36.05 153 LEU A O 1
ATOM 679 N N . TRP A 1 94 ? 49.706 -58.064 2.321 1.00 35.91 154 TRP A N 1
ATOM 680 C CA . TRP A 1 94 ? 49.351 -56.661 2.148 1.00 34.87 154 TRP A CA 1
ATOM 681 C C . TRP A 1 94 ? 48.825 -56.055 3.449 1.00 33.17 154 TRP A C 1
ATOM 682 O O . TRP A 1 94 ? 48.238 -54.966 3.457 1.00 35.45 154 TRP A O 1
ATOM 693 N N . GLU A 1 95 ? 49.062 -56.758 4.561 1.00 35.18 155 GLU A N 1
ATOM 694 C CA . GLU A 1 95 ? 48.752 -56.269 5.901 1.00 35.44 155 GLU A CA 1
ATOM 695 C C . GLU A 1 95 ? 47.286 -55.880 6.030 1.00 35.79 155 GLU A C 1
ATOM 696 O O . GLU A 1 95 ? 46.968 -54.725 6.343 1.00 36.61 155 GLU A O 1
ATOM 702 N N . ILE A 1 96 ? 46.408 -56.864 5.813 1.00 35.83 156 ILE A N 1
ATOM 703 C CA . ILE A 1 96 ? 45.015 -56.715 6.215 1.00 38.23 156 ILE A CA 1
ATOM 704 C C . ILE A 1 96 ? 44.565 -57.987 6.959 1.00 37.99 156 ILE A C 1
ATOM 705 O O . ILE A 1 96 ? 44.997 -59.106 6.652 1.00 31.60 156 ILE A O 1
ATOM 710 N N . GLU A 1 97 ? 43.784 -57.798 8.033 1.00 38.73 157 GLU A N 1
ATOM 711 C CA . GLU A 1 97 ? 43.506 -58.897 8.950 1.00 40.77 157 GLU A CA 1
ATOM 712 C C . GLU A 1 97 ? 42.418 -59.775 8.306 1.00 36.02 157 GLU A C 1
ATOM 713 O O . GLU A 1 97 ? 41.682 -59.318 7.435 1.00 33.90 157 GLU A O 1
ATOM 719 N N . GLN A 1 98 ? 42.306 -61.031 8.767 1.00 33.95 158 GLN A N 1
ATOM 720 C CA . GLN A 1 98 ? 41.250 -61.949 8.376 1.00 36.59 158 GLN A CA 1
ATOM 721 C C . GLN A 1 98 ? 39.884 -61.248 8.335 1.00 35.72 158 GLN A C 1
ATOM 722 O O . GLN A 1 98 ? 39.113 -61.482 7.419 1.00 44.03 158 GLN A O 1
ATOM 728 N N . LYS A 1 99 ? 39.510 -60.460 9.336 1.00 34.05 159 LYS A N 1
ATOM 729 C CA . LYS A 1 99 ? 38.114 -60.059 9.526 1.00 37.28 159 LYS A CA 1
ATOM 730 C C . LYS A 1 99 ? 37.923 -58.635 9.033 1.00 37.41 159 LYS A C 1
ATOM 731 O O . LYS A 1 99 ? 36.848 -58.037 9.241 1.00 34.99 159 LYS A O 1
ATOM 737 N N . GLU A 1 100 ? 38.988 -58.112 8.406 1.00 40.30 160 GLU A N 1
ATOM 738 C CA . GLU A 1 100 ? 38.911 -56.826 7.729 1.00 46.92 160 GLU A CA 1
ATOM 739 C C . GLU A 1 100 ? 38.799 -56.988 6.207 1.00 37.37 160 GLU A C 1
ATOM 740 O O . GLU A 1 100 ? 38.423 -56.030 5.543 1.00 39.32 160 GLU A O 1
ATOM 746 N N . TYR A 1 101 ? 39.157 -58.157 5.648 1.00 34.73 161 TYR A N 1
ATOM 747 C CA . TYR A 1 101 ? 39.332 -58.294 4.198 1.00 35.40 161 TYR A CA 1
ATOM 748 C C . TYR A 1 101 ? 38.371 -59.293 3.542 1.00 32.55 161 TYR A C 1
ATOM 749 O O . TYR A 1 101 ? 37.898 -60.262 4.142 1.00 32.70 161 TYR A O 1
ATOM 758 N N . TRP A 1 102 ? 38.144 -59.052 2.254 1.00 31.81 162 TRP A N 1
ATOM 759 C CA . TRP A 1 102 ? 37.543 -60.024 1.352 1.00 32.18 162 TRP A CA 1
ATOM 760 C C . TRP A 1 102 ? 38.317 -60.008 0.030 1.00 32.06 162 TRP A C 1
ATOM 761 O O . TRP A 1 102 ? 38.902 -59.002 -0.394 1.00 32.66 162 TRP A O 1
ATOM 772 N N . GLY A 1 103 ? 38.288 -61.131 -0.661 1.00 30.59 163 GLY A N 1
ATOM 773 C CA . GLY A 1 103 ? 38.878 -61.178 -1.981 1.00 29.77 163 GLY A CA 1
ATOM 774 C C . GLY A 1 103 ? 38.595 -62.512 -2.649 1.00 29.76 163 GLY A C 1
ATOM 775 O O . GLY A 1 103 ? 37.855 -63.346 -2.095 1.00 29.41 163 GLY A O 1
ATOM 776 N N . TYR A 1 104 ? 39.171 -62.683 -3.848 1.00 27.95 164 TYR A N 1
ATOM 777 C CA . TYR A 1 104 ? 38.940 -63.903 -4.612 1.00 27.82 164 TYR A CA 1
ATOM 778 C C . TYR A 1 104 ? 40.053 -64.066 -5.631 1.00 25.67 164 TYR A C 1
ATOM 779 O O . TYR A 1 104 ? 40.762 -63.111 -5.944 1.00 23.94 164 TYR A O 1
ATOM 788 N N . ILE A 1 105 ? 40.210 -65.313 -6.067 1.00 25.16 165 ILE A N 1
ATOM 789 C CA . ILE A 1 105 ? 41.077 -65.622 -7.184 1.00 27.95 165 ILE A CA 1
ATOM 790 C C . ILE A 1 105 ? 40.308 -65.445 -8.500 1.00 29.18 165 ILE A C 1
ATOM 791 O O . ILE A 1 105 ? 39.314 -66.117 -8.756 1.00 28.39 165 ILE A O 1
ATOM 796 N N . THR A 1 106 ? 40.810 -64.498 -9.316 1.00 29.96 166 THR A N 1
ATOM 797 C CA . THR A 1 106 ? 40.212 -64.045 -10.562 1.00 26.86 166 THR A CA 1
ATOM 798 C C . THR A 1 106 ? 40.755 -64.840 -11.751 1.00 25.72 166 THR A C 1
ATOM 799 O O . THR A 1 106 ? 41.518 -65.785 -11.584 1.00 27.48 166 THR A O 1
ATOM 803 N N . ASN A 1 107 ? 40.313 -64.454 -12.954 1.00 27.05 167 ASN A N 1
ATOM 804 C CA . ASN A 1 107 ? 40.800 -64.981 -14.223 1.00 26.86 167 ASN A CA 1
ATOM 805 C C . ASN A 1 107 ? 41.903 -64.110 -14.833 1.00 24.68 167 ASN A C 1
ATOM 806 O O . ASN A 1 107 ? 42.310 -64.351 -15.953 1.00 24.44 167 ASN A O 1
ATOM 811 N N . GLY A 1 108 ? 42.337 -63.062 -14.133 1.00 23.49 168 GLY A N 1
ATOM 812 C CA . GLY A 1 108 ? 43.502 -62.306 -14.540 1.00 23.46 168 GLY A CA 1
ATOM 813 C C . GLY A 1 108 ? 43.437 -60.866 -14.058 1.00 23.66 168 GLY A C 1
ATOM 814 O O . GLY A 1 108 ? 42.525 -60.474 -13.342 1.00 23.87 168 GLY A O 1
ATOM 815 N N . GLY A 1 109 ? 44.448 -60.094 -14.456 1.00 25.98 169 GLY A N 1
ATOM 816 C CA . GLY A 1 109 ? 44.610 -58.727 -14.004 1.00 25.29 169 GLY A CA 1
ATOM 817 C C . GLY A 1 109 ? 43.436 -57.864 -14.421 1.00 25.55 169 GLY A C 1
ATOM 818 O O . GLY A 1 109 ? 43.069 -56.942 -13.693 1.00 30.80 169 GLY A O 1
ATOM 819 N N . THR A 1 110 ? 42.852 -58.165 -15.590 1.00 23.83 170 THR A N 1
ATOM 820 C CA . THR A 1 110 ? 41.732 -57.382 -16.089 1.00 21.95 170 THR A CA 1
ATOM 821 C C . THR A 1 110 ? 40.533 -57.519 -15.160 1.00 21.49 170 THR A C 1
ATOM 822 O O . THR A 1 110 ? 39.852 -56.533 -14.898 1.00 20.83 170 THR A O 1
ATOM 826 N N . GLU A 1 111 ? 40.252 -58.750 -14.702 1.00 22.21 171 GLU A N 1
ATOM 827 C CA . GLU A 1 111 ? 39.121 -58.956 -13.819 1.00 22.87 171 GLU A CA 1
ATOM 828 C C . GLU A 1 111 ? 39.372 -58.247 -12.491 1.00 22.04 171 GLU A C 1
ATOM 829 O O . GLU A 1 111 ? 38.460 -57.639 -11.972 1.00 22.47 171 GLU A O 1
ATOM 835 N N . GLY A 1 112 ? 40.596 -58.302 -11.966 1.00 22.88 172 GLY A N 1
ATOM 836 C CA . GLY A 1 112 ? 40.943 -57.600 -10.733 1.00 24.76 172 GLY A CA 1
ATOM 837 C C . GLY A 1 112 ? 40.669 -56.110 -10.842 1.00 24.47 172 GLY A C 1
ATOM 838 O O . GLY A 1 112 ? 40.076 -55.532 -9.936 1.00 28.08 172 GLY A O 1
ATOM 839 N N . ASN A 1 113 ? 41.040 -55.523 -11.986 1.00 25.12 173 ASN A N 1
ATOM 840 C CA . ASN A 1 113 ? 40.791 -54.116 -12.273 1.00 26.45 173 ASN A CA 1
ATOM 841 C C . ASN A 1 113 ? 39.292 -53.825 -12.420 1.00 27.32 173 ASN A C 1
ATOM 842 O O . ASN A 1 113 ? 38.802 -52.810 -11.937 1.00 27.91 173 ASN A O 1
ATOM 847 N N . LEU A 1 114 ? 38.556 -54.682 -13.135 1.00 26.71 174 LEU A N 1
ATOM 848 C CA . LEU A 1 114 ? 37.128 -54.471 -13.302 1.00 27.08 174 LEU A CA 1
ATOM 849 C C . LEU A 1 114 ? 36.440 -54.506 -11.941 1.00 26.03 174 LEU A C 1
ATOM 850 O O . LEU A 1 114 ? 35.510 -53.752 -11.682 1.00 26.34 174 LEU A O 1
ATOM 855 N N . HIS A 1 115 ? 36.881 -55.410 -11.077 1.00 25.39 175 HIS A N 1
ATOM 856 C CA . HIS A 1 115 ? 36.262 -55.557 -9.777 1.00 26.59 175 HIS A CA 1
ATOM 857 C C . HIS A 1 115 ? 36.587 -54.350 -8.915 1.00 27.72 175 HIS A C 1
ATOM 858 O O . HIS A 1 115 ? 35.702 -53.731 -8.340 1.00 29.73 175 HIS A O 1
ATOM 865 N N . GLY A 1 116 ? 37.878 -54.019 -8.842 1.00 28.78 176 GLY A N 1
ATOM 866 C CA . GLY A 1 116 ? 38.329 -52.940 -7.992 1.00 27.79 176 GLY A CA 1
ATOM 867 C C . GLY A 1 116 ? 37.680 -51.613 -8.370 1.00 28.24 176 GLY A C 1
ATOM 868 O O . GLY A 1 116 ? 37.310 -50.837 -7.509 1.00 32.04 176 GLY A O 1
ATOM 869 N N . ILE A 1 117 ? 37.613 -51.311 -9.656 1.00 27.22 177 ILE A N 1
ATOM 870 C CA . ILE A 1 117 ? 37.083 -50.037 -10.092 1.00 29.03 177 ILE A CA 1
ATOM 871 C C . ILE A 1 117 ? 35.577 -49.988 -9.843 1.00 29.61 177 ILE A C 1
ATOM 872 O O . ILE A 1 117 ? 35.060 -48.925 -9.505 1.00 35.22 177 ILE A O 1
ATOM 877 N N . LEU A 1 118 ? 34.896 -51.132 -9.995 1.00 29.05 178 LEU A N 1
ATOM 878 C CA . LEU A 1 118 ? 33.470 -51.260 -9.730 1.00 28.17 178 LEU A CA 1
ATOM 879 C C . LEU A 1 118 ? 33.168 -51.048 -8.250 1.00 28.06 178 LEU A C 1
ATOM 880 O O . LEU A 1 118 ? 32.196 -50.376 -7.908 1.00 26.90 178 LEU A O 1
ATOM 885 N N . ILE A 1 119 ? 33.992 -51.625 -7.375 1.00 28.90 179 ILE A N 1
ATOM 886 C CA . ILE A 1 119 ? 33.894 -51.357 -5.941 1.00 29.71 179 ILE A CA 1
ATOM 887 C C . ILE A 1 119 ? 33.942 -49.861 -5.670 1.00 29.90 179 ILE A C 1
ATOM 888 O O . ILE A 1 119 ? 33.128 -49.351 -4.910 1.00 33.81 179 ILE A O 1
ATOM 893 N N . GLY A 1 120 ? 34.948 -49.182 -6.225 1.00 30.70 180 GLY A N 1
ATOM 894 C CA . GLY A 1 120 ? 35.099 -47.753 -6.038 1.00 29.00 180 GLY A CA 1
ATOM 895 C C . GLY A 1 120 ? 33.873 -46.983 -6.518 1.00 30.26 180 GLY A C 1
ATOM 896 O O . GLY A 1 120 ? 33.515 -45.975 -5.926 1.00 34.62 180 GLY A O 1
ATOM 897 N N . ARG A 1 121 ? 33.274 -47.404 -7.637 1.00 31.99 181 ARG A N 1
ATOM 898 C CA . ARG A 1 121 ? 32.085 -46.742 -8.150 1.00 32.87 181 ARG A CA 1
ATOM 899 C C . ARG A 1 121 ? 30.914 -46.887 -7.177 1.00 35.18 181 ARG A C 1
ATOM 900 O O . ARG A 1 121 ? 30.058 -46.018 -7.097 1.00 38.94 181 ARG A O 1
ATOM 908 N N . GLU A 1 122 ? 30.833 -48.011 -6.467 1.00 34.88 182 GLU A N 1
ATOM 909 C CA . GLU A 1 122 ? 29.672 -48.248 -5.625 1.00 39.59 182 GLU A CA 1
ATOM 910 C C . GLU A 1 122 ? 29.840 -47.481 -4.307 1.00 38.44 182 GLU A C 1
ATOM 911 O O . GLU A 1 122 ? 28.855 -47.046 -3.717 1.00 42.42 182 GLU A O 1
ATOM 917 N N . VAL A 1 123 ? 31.085 -47.306 -3.855 1.00 37.70 183 VAL A N 1
ATOM 918 C CA . VAL A 1 123 ? 31.387 -46.439 -2.727 1.00 36.50 183 VAL A CA 1
ATOM 919 C C . VAL A 1 123 ? 31.023 -45.006 -3.095 1.00 37.49 183 VAL A C 1
ATOM 920 O O . VAL A 1 123 ? 30.431 -44.324 -2.277 1.00 40.37 183 VAL A O 1
ATOM 924 N N . PHE A 1 124 ? 31.326 -44.583 -4.336 1.00 38.34 184 PHE A N 1
ATOM 925 C CA . PHE A 1 124 ? 31.116 -43.213 -4.791 1.00 36.84 184 PHE A CA 1
ATOM 926 C C . PHE A 1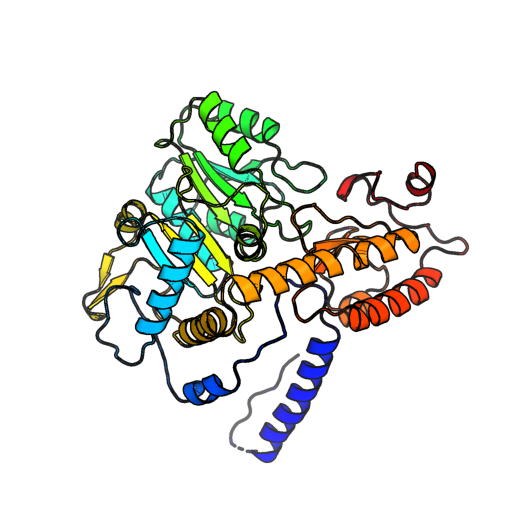 124 ? 30.510 -43.187 -6.187 1.00 36.60 184 PHE A C 1
ATOM 927 O O . PHE A 1 124 ? 31.216 -42.985 -7.171 1.00 36.20 184 PHE A O 1
ATOM 935 N N . PRO A 1 125 ? 29.185 -43.392 -6.319 1.00 37.54 185 PRO A N 1
ATOM 936 C CA . PRO A 1 125 ? 28.510 -43.334 -7.622 1.00 39.42 185 PRO A CA 1
ATOM 937 C C . PRO A 1 125 ? 28.716 -42.062 -8.428 1.00 43.04 185 PRO A C 1
ATOM 938 O O . PRO A 1 125 ? 28.559 -42.093 -9.645 1.00 43.36 185 PRO A O 1
ATOM 942 N N . ASP A 1 126 ? 29.000 -40.956 -7.711 1.00 50.57 186 ASP A N 1
ATOM 943 C CA . ASP A 1 126 ? 29.242 -39.632 -8.280 1.00 53.98 186 ASP A CA 1
ATOM 944 C C . ASP A 1 126 ? 30.737 -39.376 -8.479 1.00 46.95 186 ASP A C 1
ATOM 945 O O . ASP A 1 126 ? 31.103 -38.328 -9.018 1.00 44.79 186 ASP A O 1
ATOM 950 N N . GLY A 1 127 ? 31.579 -40.272 -7.928 1.00 43.77 187 GLY A N 1
ATOM 951 C CA . GLY A 1 127 ? 33.031 -40.201 -8.010 1.00 39.89 187 GLY A CA 1
ATOM 952 C C . GLY A 1 127 ? 33.541 -39.878 -9.414 1.00 37.91 187 GLY A C 1
ATOM 953 O O . GLY A 1 127 ? 33.061 -40.412 -10.415 1.00 35.17 187 GLY A O 1
ATOM 954 N N . ILE A 1 128 ? 34.492 -38.942 -9.487 1.00 40.30 188 ILE A N 1
ATOM 955 C CA . ILE A 1 128 ? 35.306 -38.789 -10.686 1.00 40.25 188 ILE A CA 1
ATOM 956 C C . ILE A 1 128 ? 36.419 -39.836 -10.596 1.00 40.86 188 ILE A C 1
ATOM 957 O O . ILE A 1 128 ? 37.002 -40.021 -9.511 1.00 40.43 188 ILE A O 1
ATOM 962 N N . PHE A 1 129 ? 36.714 -40.481 -11.743 1.00 39.08 189 PHE A N 1
ATOM 963 C CA . PHE A 1 129 ? 37.749 -41.508 -11.831 1.00 37.07 189 PHE A CA 1
ATOM 964 C C . PHE A 1 129 ? 39.032 -40.925 -12.420 1.00 32.86 189 PHE A C 1
ATOM 965 O O . PHE A 1 129 ? 39.009 -40.261 -13.451 1.00 32.94 189 PHE A O 1
ATOM 973 N N . TYR A 1 130 ? 40.147 -41.205 -11.755 1.00 32.26 190 TYR A N 1
ATOM 974 C CA . TYR A 1 130 ? 41.449 -40.702 -12.162 1.00 34.37 190 TYR A CA 1
ATOM 975 C C . TYR A 1 130 ? 42.410 -41.868 -12.350 1.00 35.57 190 TYR A C 1
ATOM 976 O O . TYR A 1 130 ? 42.529 -42.747 -11.490 1.00 33.44 190 TYR A O 1
ATOM 985 N N . THR A 1 131 ? 43.150 -41.822 -13.454 1.00 36.81 191 THR A N 1
ATOM 986 C CA . THR A 1 131 ? 44.211 -42.784 -13.688 1.00 37.06 191 THR A CA 1
ATOM 987 C C . THR A 1 131 ? 45.241 -42.131 -14.615 1.00 36.52 191 THR A C 1
ATOM 988 O O . THR A 1 131 ? 44.914 -41.181 -15.328 1.00 38.11 191 THR A O 1
ATOM 992 N N . SER A 1 132 ? 46.488 -42.628 -14.614 1.00 37.11 192 SER A N 1
ATOM 993 C CA . SER A 1 132 ? 47.529 -42.028 -15.444 1.00 34.08 192 SER A CA 1
ATOM 994 C C . SER A 1 132 ? 47.377 -42.407 -16.916 1.00 31.80 192 SER A C 1
ATOM 995 O O . SER A 1 132 ? 46.725 -43.377 -17.277 1.00 30.63 192 SER A O 1
ATOM 998 N N . ARG A 1 133 ? 48.013 -41.606 -17.765 1.00 34.32 193 ARG A N 1
ATOM 999 C CA . ARG A 1 133 ? 47.995 -41.801 -19.205 1.00 36.16 193 ARG A CA 1
ATOM 1000 C C . ARG A 1 133 ? 48.621 -43.125 -19.624 1.00 31.02 193 ARG A C 1
ATOM 1001 O O . ARG A 1 133 ? 48.500 -43.474 -20.788 1.00 30.73 193 ARG A O 1
ATOM 1009 N N . GLU A 1 134 ? 49.316 -43.813 -18.715 1.00 31.88 194 GLU A N 1
ATOM 1010 C CA . GLU A 1 134 ? 50.031 -45.040 -19.033 1.00 36.05 194 GLU A CA 1
ATOM 1011 C C . GLU A 1 134 ? 49.462 -46.222 -18.249 1.00 34.60 194 GLU A C 1
ATOM 1012 O O . GLU A 1 134 ? 50.124 -47.252 -18.073 1.00 33.68 194 GLU A O 1
ATOM 1018 N N . SER A 1 135 ? 48.189 -46.063 -17.868 1.00 31.59 195 SER A N 1
ATOM 1019 C CA . SER A 1 135 ? 47.371 -47.139 -17.358 1.00 30.34 195 SER A CA 1
ATOM 1020 C C . SER A 1 135 ? 47.116 -48.151 -18.462 1.00 30.26 195 SER A C 1
ATOM 1021 O O . SER A 1 135 ? 47.085 -47.813 -19.655 1.00 28.19 195 SER A O 1
ATOM 1024 N N . HIS A 1 136 ? 46.936 -49.402 -18.014 1.00 30.68 196 HIS A N 1
ATOM 1025 C CA . HIS A 1 136 ? 46.604 -50.514 -18.881 1.00 28.73 196 HIS A CA 1
ATOM 1026 C C . HIS A 1 136 ? 45.225 -50.294 -19.500 1.00 29.30 196 HIS A C 1
ATOM 1027 O O . HIS A 1 136 ? 44.357 -49.660 -18.904 1.00 32.53 196 HIS A O 1
ATOM 1034 N N . TYR A 1 137 ? 45.031 -50.875 -20.679 1.00 27.73 197 TYR A N 1
ATOM 1035 C CA . TYR A 1 137 ? 43.830 -50.653 -21.463 1.00 28.27 197 TYR A CA 1
ATOM 1036 C C . TYR A 1 137 ? 42.598 -51.171 -20.708 1.00 28.76 197 TYR A C 1
ATOM 1037 O O . TYR A 1 137 ? 41.482 -50.691 -20.937 1.00 29.70 197 TYR A O 1
ATOM 1046 N N . SER A 1 138 ? 42.815 -52.100 -19.763 1.00 27.11 198 SER A N 1
ATOM 1047 C CA . SER A 1 138 ? 41.738 -52.654 -18.965 1.00 26.59 198 SER A CA 1
ATOM 1048 C C . SER A 1 138 ? 41.072 -51.553 -18.147 1.00 27.13 198 SER A C 1
ATOM 1049 O O . SER A 1 138 ? 39.856 -51.601 -17.921 1.00 25.22 198 SER A O 1
ATOM 1052 N N . ILE A 1 139 ? 41.865 -50.530 -17.780 1.00 28.53 199 ILE A N 1
ATOM 1053 C CA . ILE A 1 139 ? 41.406 -49.505 -16.855 1.00 30.14 199 ILE A CA 1
ATOM 1054 C C . ILE A 1 139 ? 40.418 -48.582 -17.558 1.00 31.41 199 ILE A C 1
ATOM 1055 O O . ILE A 1 139 ? 39.335 -48.308 -17.018 1.00 29.08 199 ILE A O 1
ATOM 1060 N N . PHE A 1 140 ? 40.767 -48.180 -18.789 1.00 31.17 200 PHE A N 1
ATOM 1061 C CA . PHE A 1 140 ? 39.924 -47.285 -19.572 1.00 30.34 200 PHE A CA 1
ATOM 1062 C C . PHE A 1 140 ? 38.695 -48.028 -20.074 1.00 30.17 200 PHE A C 1
ATOM 1063 O O . PHE A 1 140 ? 37.641 -47.432 -20.214 1.00 33.25 200 PHE A O 1
ATOM 1071 N N . LYS A 1 141 ? 38.876 -49.310 -20.409 1.00 31.86 201 LYS A N 1
ATOM 1072 C CA . LYS A 1 141 ? 37.776 -50.221 -20.712 1.00 31.68 201 LYS A CA 1
ATOM 1073 C C . LYS A 1 141 ? 36.781 -50.269 -19.540 1.00 29.29 201 LYS A C 1
ATOM 1074 O O . LYS A 1 141 ? 35.584 -50.100 -19.732 1.00 29.26 201 LYS A O 1
ATOM 1080 N N . ALA A 1 142 ? 37.269 -50.505 -18.316 1.00 31.72 202 ALA A N 1
ATOM 1081 C CA . ALA A 1 142 ? 36.411 -50.508 -17.135 1.00 32.15 202 ALA A CA 1
ATOM 1082 C C . ALA A 1 142 ? 35.580 -49.223 -17.053 1.00 30.64 202 ALA A C 1
ATOM 1083 O O . ALA A 1 142 ? 34.377 -49.290 -16.845 1.00 30.90 202 ALA A O 1
ATOM 1085 N N . ALA A 1 143 ? 36.227 -48.059 -17.217 1.00 30.94 203 ALA A N 1
ATOM 1086 C CA . ALA A 1 143 ? 35.584 -46.762 -17.058 1.00 30.68 203 ALA A CA 1
ATOM 1087 C C . ALA A 1 143 ? 34.459 -46.594 -18.070 1.00 32.57 203 ALA A C 1
ATOM 1088 O O . ALA A 1 143 ? 33.404 -46.048 -17.753 1.00 34.05 203 ALA A O 1
ATOM 1090 N N . ARG A 1 144 ? 34.693 -47.064 -19.295 1.00 33.01 204 ARG A N 1
ATOM 1091 C CA . ARG A 1 144 ? 33.682 -46.988 -20.335 1.00 33.31 204 ARG A CA 1
ATOM 1092 C C . ARG A 1 144 ? 32.570 -48.000 -20.063 1.00 33.32 204 ARG A C 1
ATOM 1093 O O . ARG A 1 144 ? 31.395 -47.691 -20.244 1.00 35.86 204 ARG A O 1
ATOM 1101 N N . MET A 1 145 ? 32.929 -49.214 -19.635 1.00 30.58 205 MET A N 1
ATOM 1102 C CA . MET A 1 145 ? 31.914 -50.213 -19.333 1.00 29.20 205 MET A CA 1
ATOM 1103 C C . MET A 1 145 ? 30.995 -49.686 -18.235 1.00 28.21 205 MET A C 1
ATOM 1104 O O . MET A 1 145 ? 29.785 -49.853 -18.284 1.00 29.29 205 MET A O 1
ATOM 1109 N N . TYR A 1 146 ? 31.573 -48.972 -17.282 1.00 28.96 206 TYR A N 1
ATOM 1110 C CA . TYR A 1 146 ? 30.844 -48.583 -16.088 1.00 32.78 206 TYR A CA 1
ATOM 1111 C C . TYR A 1 146 ? 30.237 -47.194 -16.245 1.00 31.90 206 TYR A C 1
ATOM 1112 O O . TYR A 1 146 ? 29.516 -46.739 -15.369 1.00 33.23 206 TYR A O 1
ATOM 1121 N N . ARG A 1 147 ? 30.525 -46.528 -17.363 1.00 35.18 207 ARG A N 1
ATOM 1122 C CA . ARG A 1 147 ? 30.035 -45.173 -17.606 1.00 35.50 207 ARG A CA 1
ATOM 1123 C C . ARG A 1 147 ? 30.506 -44.243 -16.499 1.00 35.42 207 ARG A C 1
ATOM 1124 O O . ARG A 1 147 ? 29.703 -43.600 -15.844 1.00 36.81 207 ARG A O 1
ATOM 1132 N N . MET A 1 148 ? 31.817 -44.248 -16.260 1.00 37.69 208 MET A N 1
ATOM 1133 C CA . MET A 1 148 ? 32.433 -43.387 -15.269 1.00 37.85 208 MET A CA 1
ATOM 1134 C C . MET A 1 148 ? 33.194 -42.286 -16.007 1.00 39.03 208 MET A C 1
ATOM 1135 O O . MET A 1 148 ? 33.793 -42.537 -17.057 1.00 34.24 208 MET A O 1
ATOM 1140 N N . GLU A 1 149 ? 33.137 -41.064 -15.463 1.00 44.88 209 GLU A N 1
ATOM 1141 C CA . GLU A 1 149 ? 33.905 -39.965 -16.018 1.00 44.21 209 GLU A CA 1
ATOM 1142 C C . GLU A 1 149 ? 35.360 -40.199 -15.650 1.00 42.80 209 GLU A C 1
ATOM 1143 O O . GLU A 1 149 ? 35.689 -40.274 -14.457 1.00 39.28 209 GLU A O 1
ATOM 1149 N N . CYS A 1 150 ? 36.197 -40.320 -16.697 1.00 38.69 210 CYS A N 1
ATOM 1150 C CA . CYS A 1 150 ? 37.604 -40.647 -16.535 1.00 37.83 210 CYS A CA 1
ATOM 1151 C C . CYS A 1 150 ? 38.459 -39.427 -16.890 1.00 40.42 210 CYS A C 1
ATOM 1152 O O . CYS A 1 150 ? 38.427 -38.918 -18.002 1.00 42.91 210 CYS A O 1
ATOM 1155 N N . VAL A 1 151 ? 39.245 -38.972 -15.920 1.00 40.43 211 VAL A N 1
ATOM 1156 C CA . VAL A 1 151 ? 40.182 -37.886 -16.112 1.00 41.10 211 VAL A CA 1
ATOM 1157 C C . VAL A 1 151 ? 41.584 -38.489 -16.205 1.00 38.83 211 VAL A C 1
ATOM 1158 O O . VAL A 1 151 ? 42.089 -38.993 -15.208 1.00 37.77 211 VAL A O 1
ATOM 1162 N N . LYS A 1 152 ? 42.194 -38.467 -17.402 1.00 40.76 212 LYS A N 1
ATOM 1163 C CA . LYS A 1 152 ? 43.545 -38.985 -17.592 1.00 40.75 212 LYS A CA 1
ATOM 1164 C C . LYS A 1 152 ? 44.561 -37.999 -17.001 1.00 42.85 212 LYS A C 1
ATOM 1165 O O . LYS A 1 152 ? 44.569 -36.806 -17.305 1.00 44.94 212 LYS A O 1
ATOM 1171 N N . VAL A 1 153 ? 45.402 -38.529 -16.114 1.00 40.63 213 VAL A N 1
ATOM 1172 C CA . VAL A 1 153 ? 46.411 -37.759 -15.425 1.00 37.79 213 VAL A CA 1
ATOM 1173 C C . VAL A 1 153 ? 47.726 -37.948 -16.167 1.00 36.89 213 VAL A C 1
ATOM 1174 O O . VAL A 1 153 ? 48.073 -39.045 -16.592 1.00 36.43 213 VAL A O 1
ATOM 1178 N N . GLY A 1 154 ? 48.473 -36.856 -16.290 1.00 39.62 214 GLY A N 1
ATOM 1179 C CA . GLY A 1 154 ? 49.775 -36.894 -16.924 1.00 36.93 214 GLY A CA 1
ATOM 1180 C C . GLY A 1 154 ? 50.758 -37.766 -16.148 1.00 37.74 214 GLY A C 1
ATOM 1181 O O . GLY A 1 154 ? 50.534 -38.124 -14.988 1.00 38.01 214 GLY A O 1
ATOM 1182 N N . THR A 1 155 ? 51.898 -37.988 -16.807 1.00 39.45 215 THR A N 1
ATOM 1183 C CA . THR A 1 155 ? 52.908 -38.959 -16.434 1.00 37.01 215 THR A CA 1
ATOM 1184 C C . THR A 1 155 ? 54.280 -38.283 -16.587 1.00 36.08 215 THR A C 1
ATOM 1185 O O . THR A 1 155 ? 54.511 -37.506 -17.504 1.00 36.22 215 THR A O 1
ATOM 1189 N N . LEU A 1 156 ? 55.183 -38.520 -15.646 1.00 36.54 216 LEU A N 1
ATOM 1190 C CA . LEU A 1 156 ? 56.594 -38.201 -15.826 1.00 37.64 216 LEU A CA 1
ATOM 1191 C C . LEU A 1 156 ? 57.203 -39.066 -16.946 1.00 38.78 216 LEU A C 1
ATOM 1192 O O . LEU A 1 156 ? 56.590 -40.017 -17.434 1.00 41.00 216 LEU A O 1
ATOM 1197 N N . ILE A 1 157 ? 58.438 -38.725 -17.343 1.00 43.20 217 ILE A N 1
ATOM 1198 C CA . ILE A 1 157 ? 59.134 -39.353 -18.461 1.00 44.72 217 ILE A CA 1
ATOM 1199 C C . ILE A 1 157 ? 59.163 -40.860 -18.232 1.00 41.77 217 ILE A C 1
ATOM 1200 O O . ILE A 1 157 ? 59.071 -41.622 -19.184 1.00 45.11 217 ILE A O 1
ATOM 1205 N N . ASN A 1 158 ? 59.346 -41.278 -16.975 1.00 37.84 218 ASN A N 1
ATOM 1206 C CA . ASN A 1 158 ? 59.655 -42.659 -16.655 1.00 36.77 218 ASN A CA 1
ATOM 1207 C C . ASN A 1 158 ? 58.366 -43.475 -16.554 1.00 37.85 218 ASN A C 1
ATOM 1208 O O . ASN A 1 158 ? 58.431 -44.706 -16.494 1.00 38.28 218 ASN A O 1
ATOM 1213 N N . GLY A 1 159 ? 57.213 -42.779 -16.519 1.00 36.54 219 GLY A N 1
ATOM 1214 C CA . GLY A 1 159 ? 55.906 -43.411 -16.607 1.00 35.50 219 GLY A CA 1
ATOM 1215 C C . GLY A 1 159 ? 55.083 -43.325 -15.323 1.00 33.78 219 GLY A C 1
ATOM 1216 O O . GLY A 1 159 ? 53.902 -43.656 -15.351 1.00 35.49 219 GLY A O 1
ATOM 1217 N N . GLU A 1 160 ? 55.709 -42.916 -14.209 1.00 37.91 220 GLU A N 1
ATOM 1218 C CA . GLU A 1 160 ? 55.015 -42.578 -12.964 1.00 39.74 220 GLU A CA 1
ATOM 1219 C C . GLU A 1 160 ? 53.909 -41.549 -13.165 1.00 37.98 220 GLU A C 1
ATOM 1220 O O . GLU A 1 160 ? 54.081 -40.591 -13.914 1.00 38.28 220 GLU A O 1
ATOM 1226 N N . ILE A 1 161 ? 52.814 -41.677 -12.408 1.00 37.25 221 ILE A N 1
ATOM 1227 C CA . ILE A 1 161 ? 51.793 -40.635 -12.441 1.00 38.27 221 ILE A CA 1
ATOM 1228 C C . ILE A 1 161 ? 52.441 -39.332 -11.973 1.00 38.53 221 ILE A C 1
ATOM 1229 O O . ILE A 1 161 ? 53.301 -39.371 -11.107 1.00 40.50 221 ILE A O 1
ATOM 1234 N N . ASP A 1 162 ? 52.032 -38.212 -12.580 1.00 43.23 222 ASP A N 1
ATOM 1235 C CA . ASP A 1 162 ? 52.503 -36.872 -12.254 1.00 41.35 222 ASP A CA 1
ATOM 1236 C C . ASP A 1 162 ? 51.595 -36.262 -11.188 1.00 36.75 222 ASP A C 1
ATOM 1237 O O . ASP A 1 162 ? 50.516 -35.785 -11.523 1.00 35.13 222 ASP A O 1
ATOM 1242 N N . CYS A 1 163 ? 52.041 -36.235 -9.923 1.00 40.03 223 CYS A N 1
ATOM 1243 C CA . CYS A 1 163 ? 51.181 -35.834 -8.805 1.00 43.23 223 CYS A CA 1
ATOM 1244 C C . CYS A 1 163 ? 50.937 -34.321 -8.763 1.00 44.57 223 CYS A C 1
ATOM 1245 O O . CYS A 1 163 ? 50.041 -33.862 -8.057 1.00 49.71 223 CYS A O 1
ATOM 1248 N N . ALA A 1 164 ? 51.723 -33.548 -9.518 1.00 44.12 224 ALA A N 1
ATOM 1249 C CA . ALA A 1 164 ? 51.424 -32.144 -9.756 1.00 45.70 224 ALA A CA 1
ATOM 1250 C C . ALA A 1 164 ? 50.211 -32.030 -10.670 1.00 45.84 224 ALA A C 1
ATOM 1251 O O . ALA A 1 164 ? 49.330 -31.210 -10.429 1.00 51.24 224 ALA A O 1
ATOM 1253 N N . ASP A 1 165 ? 50.188 -32.833 -11.742 1.00 44.60 225 ASP A N 1
ATOM 1254 C CA . ASP A 1 165 ? 49.060 -32.813 -12.662 1.00 42.44 225 ASP A CA 1
ATOM 1255 C C . ASP A 1 165 ? 47.811 -33.401 -11.993 1.00 41.24 225 ASP A C 1
ATOM 1256 O O . ASP A 1 165 ? 46.686 -32.940 -12.218 1.00 43.42 225 ASP A O 1
ATOM 1261 N N . PHE A 1 166 ? 48.038 -34.417 -11.153 1.00 42.17 226 PHE A N 1
ATOM 1262 C CA . PHE A 1 166 ? 47.020 -35.012 -10.296 1.00 45.53 226 PHE A CA 1
ATOM 1263 C C . PHE A 1 166 ? 46.389 -33.936 -9.419 1.00 47.95 226 PHE A C 1
ATOM 1264 O O . PHE A 1 166 ? 45.173 -33.710 -9.494 1.00 49.85 226 PHE A O 1
ATOM 1272 N N . LYS A 1 167 ? 47.248 -33.265 -8.630 1.00 48.59 227 LYS A N 1
ATOM 1273 C CA . LYS A 1 167 ? 46.848 -32.141 -7.789 1.00 49.36 227 LYS A CA 1
ATOM 1274 C C . LYS A 1 167 ? 45.991 -31.164 -8.577 1.00 45.37 227 LYS A C 1
ATOM 1275 O O . LYS A 1 167 ? 44.874 -30.889 -8.177 1.00 47.75 227 LYS A O 1
ATOM 1281 N N . ALA A 1 168 ? 46.491 -30.695 -9.725 1.00 43.81 228 ALA A N 1
ATOM 1282 C CA . ALA A 1 168 ? 45.758 -29.738 -10.551 1.00 46.54 228 ALA A CA 1
ATOM 1283 C C . ALA A 1 168 ? 44.348 -30.250 -10.824 1.00 48.19 228 ALA A C 1
ATOM 1284 O O . ALA A 1 168 ? 43.385 -29.525 -10.600 1.00 49.37 228 ALA A O 1
ATOM 1286 N N . LYS A 1 169 ? 44.265 -31.502 -11.308 1.00 52.77 229 LYS A N 1
ATOM 1287 C CA . LYS A 1 169 ? 43.022 -32.143 -11.732 1.00 50.40 229 LYS A CA 1
ATOM 1288 C C . LYS A 1 169 ? 42.048 -32.350 -10.561 1.00 48.58 229 LYS A C 1
ATOM 1289 O O . LYS A 1 169 ? 40.840 -32.126 -10.704 1.00 43.53 229 LYS A O 1
ATOM 1295 N N . LEU A 1 170 ? 42.567 -32.848 -9.424 1.00 41.81 230 LEU A N 1
ATOM 1296 C CA . LEU A 1 170 ? 41.788 -32.900 -8.198 1.00 46.33 230 LEU A CA 1
ATOM 1297 C C . LEU A 1 170 ? 41.123 -31.544 -7.949 1.00 52.78 230 LEU A C 1
ATOM 1298 O O . LEU A 1 170 ? 39.899 -31.465 -7.820 1.00 53.75 230 LEU A O 1
ATOM 1303 N N . LEU A 1 171 ? 41.946 -30.475 -7.933 1.00 60.38 231 LEU A N 1
ATOM 1304 C CA . LEU A 1 171 ? 41.532 -29.138 -7.503 1.00 61.12 231 LEU A CA 1
ATOM 1305 C C . LEU A 1 171 ? 40.406 -28.598 -8.385 1.00 54.08 231 LEU A C 1
ATOM 1306 O O . LEU A 1 171 ? 39.623 -27.805 -7.889 1.00 60.90 231 LEU A O 1
ATOM 1311 N N . SER A 1 172 ? 40.261 -29.050 -9.639 1.00 51.39 232 SER A N 1
ATOM 1312 C CA . SER A 1 172 ? 39.153 -28.580 -10.474 1.00 55.65 232 SER A CA 1
ATOM 1313 C C . SER A 1 172 ? 37.927 -29.499 -10.385 1.00 58.49 232 SER A C 1
ATOM 1314 O O . SER A 1 172 ? 37.018 -29.371 -11.206 1.00 58.87 232 SER A O 1
ATOM 1317 N N . ASN A 1 173 ? 37.909 -30.430 -9.411 1.00 59.16 233 ASN A N 1
ATOM 1318 C CA . ASN A 1 173 ? 36.746 -31.267 -9.129 1.00 58.56 233 ASN A CA 1
ATOM 1319 C C . ASN A 1 173 ? 36.679 -31.498 -7.625 1.00 64.45 233 ASN A C 1
ATOM 1320 O O . ASN A 1 173 ? 36.524 -32.638 -7.177 1.00 72.39 233 ASN A O 1
ATOM 1325 N N . LYS A 1 174 ? 36.842 -30.395 -6.876 1.00 74.27 234 LYS A N 1
ATOM 1326 C CA . LYS A 1 174 ? 36.866 -30.357 -5.416 1.00 73.25 234 LYS A CA 1
ATOM 1327 C C . LYS A 1 174 ? 35.544 -30.867 -4.817 1.00 70.11 234 LYS A C 1
ATOM 1328 O O . LYS A 1 174 ? 35.528 -31.446 -3.726 1.00 60.22 234 LYS A O 1
ATOM 1334 N N . ASP A 1 175 ? 34.439 -30.634 -5.544 1.00 60.06 235 ASP A N 1
ATOM 1335 C CA . ASP A 1 175 ? 33.093 -30.938 -5.084 1.00 64.01 235 ASP A CA 1
ATOM 1336 C C . ASP A 1 175 ? 32.904 -32.449 -4.917 1.00 71.70 235 ASP A C 1
ATOM 1337 O O . ASP A 1 175 ? 32.339 -32.901 -3.916 1.00 70.84 235 ASP A O 1
ATOM 1342 N N . LYS A 1 176 ? 33.406 -33.236 -5.884 1.00 73.14 236 LYS A N 1
ATOM 1343 C CA . LYS A 1 176 ? 33.070 -34.648 -5.955 1.00 61.73 236 LYS A CA 1
ATOM 1344 C C . LYS A 1 176 ? 34.174 -35.533 -5.371 1.00 57.79 236 LYS A C 1
ATOM 1345 O O . LYS A 1 176 ? 35.351 -35.137 -5.281 1.00 54.31 236 LYS A O 1
ATOM 1351 N N . PRO A 1 177 ? 33.790 -36.757 -4.911 1.00 47.66 237 PRO A N 1
ATOM 1352 C CA . PRO A 1 177 ? 34.754 -37.763 -4.471 1.00 46.15 2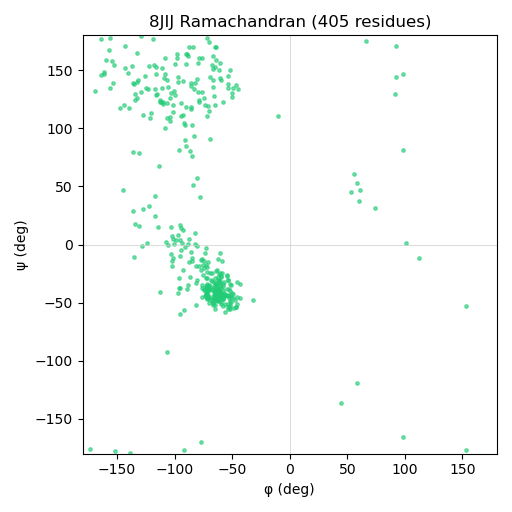37 PRO A CA 1
ATOM 1353 C C . PRO A 1 177 ? 35.708 -38.180 -5.590 1.00 40.71 237 PRO A C 1
ATOM 1354 O O . PRO A 1 177 ? 35.416 -38.056 -6.778 1.00 38.91 237 PRO A O 1
ATOM 1358 N N . ALA A 1 178 ? 36.863 -38.682 -5.171 1.00 38.85 238 ALA A N 1
ATOM 1359 C CA . ALA A 1 178 ? 37.877 -39.144 -6.098 1.00 41.59 238 ALA A CA 1
ATOM 1360 C C . ALA A 1 178 ? 38.011 -40.668 -5.972 1.00 37.76 238 ALA A C 1
ATOM 136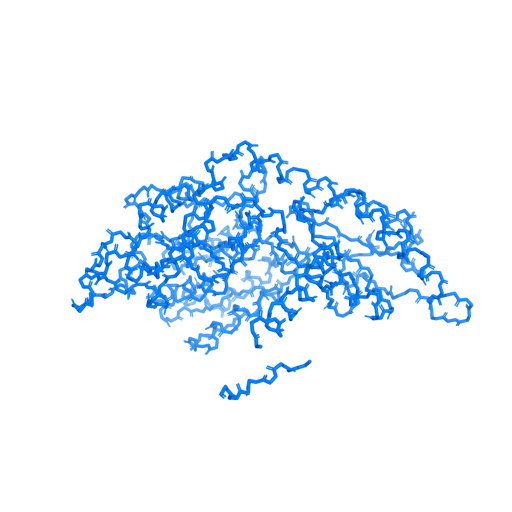1 O O . ALA A 1 178 ? 38.248 -41.200 -4.875 1.00 31.33 238 ALA A O 1
ATOM 1363 N N . ILE A 1 179 ? 37.843 -41.347 -7.118 1.00 33.90 239 ILE A N 1
ATOM 1364 C CA . ILE A 1 179 ? 38.237 -42.742 -7.282 1.00 35.05 239 ILE A CA 1
ATOM 1365 C C . ILE A 1 179 ? 39.536 -42.795 -8.091 1.00 35.57 239 ILE A C 1
ATOM 1366 O O . ILE A 1 179 ? 39.610 -42.273 -9.216 1.00 33.57 239 ILE A O 1
ATOM 1371 N N . ILE A 1 180 ? 40.554 -43.464 -7.554 1.00 34.11 240 ILE A N 1
ATOM 1372 C CA . ILE A 1 180 ? 41.844 -43.462 -8.221 1.00 35.96 240 ILE A CA 1
ATOM 1373 C C . ILE A 1 180 ? 42.300 -44.888 -8.512 1.00 36.86 240 ILE A C 1
ATOM 1374 O O . ILE A 1 180 ? 42.236 -45.765 -7.640 1.00 36.76 240 ILE A O 1
ATOM 1379 N N . ASN A 1 181 ? 42.781 -45.090 -9.754 1.00 33.40 241 ASN A N 1
ATOM 1380 C CA . ASN A 1 181 ? 43.618 -46.232 -10.074 1.00 29.72 241 ASN A CA 1
ATOM 1381 C C . ASN A 1 181 ? 45.085 -45.805 -10.087 1.00 29.28 241 ASN A C 1
ATOM 1382 O O . ASN A 1 181 ? 45.454 -44.855 -10.776 1.00 34.65 241 ASN A O 1
ATOM 1387 N N . LEU A 1 182 ? 45.905 -46.559 -9.342 1.00 28.81 242 LEU A N 1
ATOM 1388 C CA . LEU A 1 182 ? 47.349 -46.442 -9.307 1.00 28.08 242 LEU A CA 1
ATOM 1389 C C . LEU A 1 182 ? 47.973 -47.669 -9.955 1.00 29.96 242 LEU A C 1
ATOM 1390 O O . LEU A 1 182 ? 47.583 -48.798 -9.670 1.00 32.69 242 LEU A O 1
ATOM 1395 N N . ASN A 1 183 ? 48.970 -47.416 -10.805 1.00 29.50 243 ASN A N 1
ATOM 1396 C CA . ASN A 1 183 ? 49.693 -48.441 -11.522 1.00 29.70 243 ASN A CA 1
ATOM 1397 C C . ASN A 1 183 ? 50.948 -48.818 -10.749 1.00 29.80 243 ASN A C 1
ATOM 1398 O O . ASN A 1 183 ? 51.887 -48.040 -10.680 1.00 32.73 243 ASN A O 1
ATOM 1403 N N . ILE A 1 184 ? 50.954 -50.027 -10.194 1.00 28.61 244 ILE A N 1
ATOM 1404 C CA . ILE A 1 184 ? 52.131 -50.579 -9.555 1.00 29.24 244 ILE A CA 1
ATOM 1405 C C . ILE A 1 184 ? 52.817 -51.467 -10.594 1.00 30.75 244 ILE A C 1
ATOM 1406 O O . ILE A 1 184 ? 52.638 -52.697 -10.607 1.00 31.62 244 ILE A O 1
ATOM 1411 N N . GLY A 1 185 ? 53.587 -50.802 -11.480 1.00 29.05 245 GLY A N 1
ATOM 1412 C CA . GLY A 1 185 ? 54.271 -51.455 -12.583 1.00 30.34 245 GLY A CA 1
ATOM 1413 C C . GLY A 1 185 ? 53.465 -51.291 -13.878 1.00 32.15 245 GLY A C 1
ATOM 1414 O O . GLY A 1 185 ? 52.716 -52.196 -14.272 1.00 35.89 245 GLY A O 1
ATOM 1415 N N . THR A 1 186 ? 53.615 -50.122 -14.519 1.00 29.63 246 THR A N 1
ATOM 1416 C CA . THR A 1 186 ? 52.944 -49.839 -15.778 1.00 29.07 246 THR A CA 1
ATOM 1417 C C . THR A 1 186 ? 53.408 -50.826 -16.837 1.00 28.53 246 THR A C 1
ATOM 1418 O O . THR A 1 186 ? 54.541 -51.299 -16.803 1.00 27.11 246 THR A O 1
ATOM 1422 N N . THR A 1 187 ? 52.501 -51.110 -17.774 1.00 31.17 247 THR A N 1
ATOM 1423 C CA . THR A 1 187 ? 52.709 -52.106 -18.816 1.00 32.95 247 THR A CA 1
ATOM 1424 C C . THR A 1 187 ? 54.003 -51.858 -19.604 1.00 33.00 247 THR A C 1
ATOM 1425 O O . THR A 1 187 ? 54.841 -52.751 -19.733 1.00 30.04 247 THR A O 1
ATOM 1429 N N . VAL A 1 188 ? 54.162 -50.646 -20.149 1.00 32.79 248 VAL A N 1
ATOM 1430 C CA . VAL A 1 188 ? 55.216 -50.430 -21.122 1.00 32.52 248 VAL A CA 1
ATOM 1431 C C . VAL A 1 188 ? 56.547 -50.205 -20.419 1.00 31.39 248 VAL A C 1
ATOM 1432 O O . VAL A 1 188 ? 57.518 -50.884 -20.745 1.00 31.47 248 VAL A O 1
ATOM 1436 N N . LYS A 1 189 ? 56.568 -49.260 -19.468 1.00 32.43 249 LYS A N 1
ATOM 1437 C CA . LYS A 1 189 ? 57.810 -48.739 -18.909 1.00 33.18 249 LYS A CA 1
ATOM 1438 C C . LYS A 1 189 ? 58.139 -49.324 -17.532 1.00 32.22 249 LYS A C 1
ATOM 1439 O O . LYS A 1 189 ? 59.259 -49.173 -17.048 1.00 33.41 249 LYS A O 1
ATOM 1445 N N . GLY A 1 190 ? 57.181 -49.974 -16.881 1.00 30.88 250 GLY A N 1
ATOM 1446 C CA . GLY A 1 190 ? 57.466 -50.597 -15.606 1.00 32.05 250 GLY A CA 1
ATOM 1447 C C . GLY A 1 190 ? 57.592 -49.565 -14.492 1.00 33.70 250 GLY A C 1
ATOM 1448 O O . GLY A 1 190 ? 58.300 -49.784 -13.510 1.00 38.35 250 GLY A O 1
ATOM 1449 N N . ALA A 1 191 ? 56.854 -48.465 -14.622 1.00 31.90 251 ALA A N 1
ATOM 1450 C CA . ALA A 1 191 ? 56.849 -47.445 -13.591 1.00 34.23 251 ALA A CA 1
ATOM 1451 C C . ALA A 1 191 ? 55.939 -47.857 -12.436 1.00 36.21 251 ALA A C 1
ATOM 1452 O O . ALA A 1 191 ? 54.990 -48.609 -12.608 1.00 36.39 251 ALA A O 1
ATOM 1454 N N . VAL A 1 192 ? 56.222 -47.295 -11.259 1.00 40.68 252 VAL A N 1
ATOM 1455 C CA . VAL A 1 192 ? 55.425 -47.496 -10.054 1.00 39.93 252 VAL A CA 1
ATOM 1456 C C . VAL A 1 192 ? 54.916 -46.131 -9.592 1.00 39.99 252 VAL A C 1
ATOM 1457 O O . VAL A 1 192 ? 55.702 -45.276 -9.180 1.00 38.88 252 VAL A O 1
ATOM 1461 N N . ASP A 1 193 ? 53.595 -45.943 -9.670 1.00 39.53 253 ASP A N 1
ATOM 1462 C CA . ASP A 1 193 ? 52.955 -44.752 -9.145 1.00 38.81 253 ASP A CA 1
ATOM 1463 C C . ASP A 1 193 ? 53.252 -44.663 -7.644 1.00 39.43 253 ASP A C 1
ATOM 1464 O O . ASP A 1 193 ? 53.306 -45.680 -6.941 1.00 37.44 253 ASP A O 1
ATOM 1469 N N . ASP A 1 194 ? 53.485 -43.419 -7.189 1.00 42.50 254 ASP A N 1
ATOM 1470 C CA . ASP A 1 194 ? 53.863 -43.105 -5.816 1.00 40.49 254 ASP A CA 1
ATOM 1471 C C . ASP A 1 194 ? 52.599 -43.037 -4.961 1.00 36.24 254 ASP A C 1
ATOM 1472 O O . ASP A 1 194 ? 51.952 -42.000 -4.863 1.00 34.30 254 ASP A O 1
ATOM 1477 N N . ILE A 1 195 ? 52.271 -44.174 -4.351 1.00 35.69 255 ILE A N 1
ATOM 1478 C CA . ILE A 1 195 ? 51.101 -44.318 -3.492 1.00 41.24 255 ILE A CA 1
ATOM 1479 C C . ILE A 1 195 ? 51.115 -43.215 -2.431 1.00 39.78 255 ILE A C 1
ATOM 1480 O O . ILE A 1 195 ? 50.155 -42.450 -2.292 1.00 38.46 255 ILE A O 1
ATOM 1485 N N . ASP A 1 196 ? 52.226 -43.162 -1.686 1.00 40.76 256 ASP A N 1
ATOM 1486 C CA . ASP A 1 196 ? 52.401 -42.238 -0.573 1.00 39.76 256 ASP A CA 1
ATOM 1487 C C . ASP A 1 196 ? 52.204 -40.792 -1.034 1.00 38.22 256 ASP A C 1
ATOM 1488 O O . ASP A 1 196 ? 51.460 -40.037 -0.406 1.00 40.74 256 ASP A O 1
ATOM 1493 N N . LEU A 1 197 ? 52.774 -40.419 -2.183 1.00 38.91 257 LEU A N 1
ATOM 1494 C CA . LEU A 1 197 ? 52.658 -39.038 -2.632 1.00 40.83 257 LEU A CA 1
ATOM 1495 C C . LEU A 1 197 ? 51.239 -38.733 -3.113 1.00 43.20 257 LEU A C 1
ATOM 1496 O O . LEU A 1 197 ? 50.747 -37.617 -2.928 1.00 43.85 257 LEU A O 1
ATOM 1501 N N . VAL A 1 198 ? 50.586 -39.718 -3.743 1.00 45.18 258 VAL A N 1
ATOM 1502 C CA . VAL A 1 198 ? 49.202 -39.572 -4.184 1.00 45.45 258 VAL A CA 1
ATOM 1503 C C . VAL A 1 198 ? 48.307 -39.329 -2.963 1.00 43.66 258 VAL A C 1
ATOM 1504 O O . VAL A 1 198 ? 47.421 -38.464 -2.984 1.00 36.63 258 VAL A O 1
ATOM 1508 N N . ILE A 1 199 ? 48.551 -40.117 -1.903 1.00 41.77 259 ILE A N 1
ATOM 1509 C CA . ILE A 1 199 ? 47.752 -40.020 -0.692 1.00 45.20 259 ILE A CA 1
ATOM 1510 C C . ILE A 1 199 ? 47.967 -38.643 -0.066 1.00 48.30 259 ILE A C 1
ATOM 1511 O O . ILE A 1 199 ? 46.999 -37.933 0.184 1.00 48.10 259 ILE A O 1
ATOM 1516 N N . GLN A 1 200 ? 49.234 -38.257 0.149 1.00 49.90 260 GLN A N 1
ATOM 1517 C CA . GLN A 1 200 ? 49.547 -36.905 0.590 1.00 51.82 260 GLN A CA 1
ATOM 1518 C C . GLN A 1 200 ? 48.837 -35.848 -0.266 1.00 46.08 260 GLN A C 1
ATOM 1519 O O . GLN A 1 200 ? 48.287 -34.897 0.273 1.00 51.60 260 GLN A O 1
ATOM 1525 N N . THR A 1 201 ? 48.872 -35.981 -1.593 1.00 41.98 261 THR A N 1
ATOM 1526 C CA . THR A 1 201 ? 48.297 -34.967 -2.466 1.00 41.51 261 THR A CA 1
ATOM 1527 C C . THR A 1 201 ? 46.796 -34.815 -2.239 1.00 45.25 261 THR A C 1
ATOM 1528 O O . THR A 1 201 ? 46.265 -33.705 -2.316 1.00 43.40 261 THR A O 1
ATOM 1532 N N . LEU A 1 202 ? 46.122 -35.953 -2.019 1.00 51.20 262 LEU A N 1
ATOM 1533 C CA . LEU A 1 202 ? 44.698 -35.979 -1.717 1.00 52.18 262 LEU A CA 1
ATOM 1534 C C . LEU A 1 202 ? 44.431 -35.230 -0.414 1.00 54.52 262 LEU A C 1
ATOM 1535 O O . LEU A 1 202 ? 43.523 -34.406 -0.360 1.00 55.40 262 LEU A O 1
ATOM 1540 N N . GLU A 1 203 ? 45.232 -35.523 0.618 1.00 61.62 263 GLU A N 1
ATOM 1541 C CA . GLU A 1 203 ? 45.055 -34.950 1.949 1.00 69.75 263 GLU A CA 1
ATOM 1542 C C . GLU A 1 203 ? 45.210 -33.424 1.865 1.00 68.16 263 GLU A C 1
ATOM 1543 O O . GLU A 1 203 ? 44.329 -32.680 2.304 1.00 62.07 263 GLU A O 1
ATOM 1549 N N . GLU A 1 204 ? 46.258 -32.945 1.188 1.00 61.55 264 GLU A N 1
ATOM 1550 C CA . GLU A 1 204 ? 46.517 -31.514 1.161 1.00 64.36 264 GLU A CA 1
ATOM 1551 C C . GLU A 1 204 ? 45.664 -30.813 0.102 1.00 61.38 264 GLU A C 1
ATOM 1552 O O . GLU A 1 204 ? 45.778 -29.605 -0.055 1.00 63.28 264 GLU A O 1
ATOM 1558 N N . CYS A 1 205 ? 44.820 -31.556 -0.630 1.00 62.10 265 CYS A N 1
ATOM 1559 C CA . CYS A 1 205 ? 43.838 -30.954 -1.523 1.00 56.11 265 CYS A CA 1
ATOM 1560 C C . CYS A 1 205 ? 42.457 -30.934 -0.868 1.00 53.47 265 CYS A C 1
ATOM 1561 O O . CYS A 1 205 ? 41.481 -30.495 -1.489 1.00 51.55 265 CYS A O 1
ATOM 1564 N N . GLY A 1 206 ? 42.372 -31.445 0.370 1.00 52.80 266 GLY A N 1
ATOM 1565 C CA . GLY A 1 206 ? 41.149 -31.357 1.159 1.00 55.79 266 GLY A CA 1
ATOM 1566 C C . GLY A 1 206 ? 40.310 -32.640 1.173 1.00 63.59 266 GLY A C 1
ATOM 1567 O O . GLY A 1 206 ? 39.257 -32.657 1.808 1.00 62.49 266 GLY A O 1
ATOM 1568 N N . PHE A 1 207 ? 40.783 -33.706 0.494 1.00 65.56 267 PHE A N 1
ATOM 1569 C CA . PHE A 1 207 ? 40.114 -35.002 0.469 1.00 54.03 267 PHE A CA 1
ATOM 1570 C C . PHE A 1 207 ? 40.543 -35.819 1.685 1.00 52.48 267 PHE A C 1
ATOM 1571 O O . PHE A 1 207 ? 41.718 -36.150 1.869 1.00 47.55 267 PHE A O 1
ATOM 1579 N N . SER A 1 208 ? 39.567 -36.111 2.538 1.00 50.83 268 SER A N 1
ATOM 1580 C CA . SER A 1 208 ? 39.806 -37.028 3.631 1.00 60.20 268 SER A CA 1
ATOM 1581 C C . SER A 1 208 ? 39.479 -38.438 3.145 1.00 57.92 268 SER A C 1
ATOM 1582 O O . SER A 1 208 ? 38.762 -38.602 2.152 1.00 55.17 268 SER A O 1
ATOM 1585 N N . HIS A 1 209 ? 39.971 -39.421 3.912 1.00 46.91 269 HIS A N 1
ATOM 1586 C CA . HIS A 1 209 ? 39.922 -40.830 3.574 1.00 47.63 269 HIS A CA 1
ATOM 1587 C C . HIS A 1 209 ? 38.564 -41.236 3.011 1.00 50.10 269 HIS A C 1
ATOM 1588 O O . HIS A 1 209 ? 38.489 -42.061 2.103 1.00 49.75 269 HIS A O 1
ATOM 1595 N N . ASP A 1 210 ? 37.511 -40.603 3.521 1.00 53.39 270 ASP A N 1
ATOM 1596 C CA . ASP A 1 210 ? 36.148 -41.032 3.269 1.00 54.91 270 ASP A CA 1
ATOM 1597 C C . ASP A 1 210 ? 35.574 -40.244 2.099 1.00 48.93 270 ASP A C 1
ATOM 1598 O O . ASP A 1 210 ? 34.356 -40.224 1.930 1.00 48.07 270 ASP A O 1
ATOM 1603 N N . ARG A 1 211 ? 36.444 -39.599 1.304 1.00 49.43 271 ARG A N 1
ATOM 1604 C CA . ARG A 1 211 ? 36.022 -39.026 0.028 1.00 51.64 271 ARG A CA 1
ATOM 1605 C C . ARG A 1 211 ? 36.958 -39.414 -1.125 1.00 48.48 271 ARG A C 1
ATOM 1606 O O . ARG A 1 211 ? 36.881 -38.825 -2.210 1.00 47.25 271 ARG A O 1
ATOM 1614 N N . PHE A 1 212 ? 37.793 -40.444 -0.918 1.00 42.62 272 PHE A N 1
ATOM 1615 C CA . PHE A 1 212 ? 38.514 -41.051 -2.023 1.00 42.51 272 PHE A CA 1
ATOM 1616 C C . PHE A 1 212 ? 38.611 -42.563 -1.824 1.00 42.66 272 PHE A C 1
ATOM 1617 O O . PHE A 1 212 ? 38.552 -43.059 -0.695 1.00 38.09 272 PHE A O 1
ATOM 1625 N N . TYR A 1 213 ? 38.695 -43.279 -2.964 1.00 41.37 273 TYR A N 1
ATOM 1626 C CA . TYR A 1 213 ? 38.921 -44.722 -3.017 1.00 36.96 273 TYR A CA 1
ATOM 1627 C C . TYR A 1 213 ? 40.073 -44.964 -3.986 1.00 33.44 273 TYR A C 1
ATOM 1628 O O . TYR A 1 213 ? 40.034 -44.441 -5.105 1.00 31.93 273 TYR A O 1
ATOM 1637 N N . ILE A 1 214 ? 41.059 -45.767 -3.564 1.00 32.03 274 ILE A N 1
ATOM 1638 C CA . ILE A 1 214 ? 42.189 -46.124 -4.415 1.00 30.91 274 ILE A CA 1
ATOM 1639 C C . ILE A 1 214 ? 42.197 -47.617 -4.720 1.00 31.56 274 ILE A C 1
ATOM 1640 O O . ILE A 1 214 ? 42.209 -48.455 -3.829 1.00 31.65 274 ILE A O 1
ATOM 1645 N N . HIS A 1 215 ? 42.322 -47.933 -6.000 1.00 30.79 275 HIS A N 1
ATOM 1646 C CA . HIS A 1 215 ? 42.671 -49.280 -6.404 1.00 31.67 275 HIS A CA 1
ATOM 1647 C C . HIS A 1 215 ? 44.115 -49.318 -6.882 1.00 30.24 275 HIS A C 1
ATOM 1648 O O . HIS A 1 215 ? 44.534 -48.443 -7.621 1.00 32.12 275 HIS A O 1
ATOM 1655 N N . CYS A 1 216 ? 44.864 -50.330 -6.462 1.00 31.60 276 CYS A N 1
ATOM 1656 C CA . CYS A 1 216 ? 46.207 -50.573 -6.968 1.00 30.45 276 CYS A CA 1
ATOM 1657 C C . CYS A 1 216 ? 46.194 -51.707 -7.991 1.00 31.08 276 CYS A C 1
ATOM 1658 O O . CYS A 1 216 ? 45.873 -52.850 -7.655 1.00 30.24 276 CYS A O 1
ATOM 1661 N N . ASP A 1 217 ? 46.508 -51.364 -9.246 1.00 29.29 277 ASP A N 1
ATOM 1662 C CA . ASP A 1 217 ? 46.711 -52.351 -10.285 1.00 29.46 277 ASP A CA 1
ATOM 1663 C C . ASP A 1 217 ? 48.151 -52.807 -10.188 1.00 29.09 277 ASP A C 1
ATOM 1664 O O . ASP A 1 217 ? 49.031 -52.079 -10.630 1.00 34.59 277 ASP A O 1
ATOM 1669 N N . GLY A 1 218 ? 48.365 -53.998 -9.624 1.00 29.11 278 GLY A N 1
ATOM 1670 C CA . GLY A 1 218 ? 49.704 -54.517 -9.439 1.00 28.96 278 GLY A CA 1
ATOM 1671 C C . GLY A 1 218 ? 49.942 -55.802 -10.218 1.00 28.62 278 GLY A C 1
ATOM 1672 O O . GLY A 1 218 ? 50.648 -56.680 -9.739 1.00 32.09 278 GLY A O 1
ATOM 1673 N N . ALA A 1 219 ? 49.455 -55.856 -11.457 1.00 27.16 279 ALA A N 1
ATOM 1674 C CA . ALA A 1 219 ? 49.369 -57.103 -12.197 1.00 27.68 279 ALA A CA 1
ATOM 1675 C C . ALA A 1 219 ? 50.670 -57.896 -12.109 1.00 26.43 279 ALA A C 1
ATOM 1676 O O . ALA A 1 219 ? 50.649 -59.060 -11.727 1.00 29.08 279 ALA A O 1
ATOM 1678 N N . LEU A 1 220 ? 51.807 -57.276 -12.450 1.00 29.66 280 LEU A N 1
ATOM 1679 C CA . LEU A 1 220 ? 53.107 -57.901 -12.236 1.00 30.48 280 LEU A CA 1
ATOM 1680 C C . LEU A 1 220 ? 53.748 -57.470 -10.913 1.00 31.55 280 LEU A C 1
ATOM 1681 O O . LEU A 1 220 ? 53.970 -58.320 -10.049 1.00 27.59 280 LEU A O 1
ATOM 1686 N N . PHE A 1 221 ? 53.987 -56.160 -10.731 1.00 33.12 281 PHE A N 1
ATOM 1687 C CA . PHE A 1 221 ? 54.886 -55.693 -9.667 1.00 35.64 281 PHE A CA 1
ATOM 1688 C C . PHE A 1 221 ? 54.259 -55.612 -8.266 1.00 34.73 281 PHE A C 1
ATOM 1689 O O . PHE A 1 221 ? 54.988 -55.534 -7.284 1.00 35.71 281 PHE A O 1
ATOM 1697 N N . GLY A 1 222 ? 52.930 -55.582 -8.146 1.00 32.71 282 GLY A N 1
ATOM 1698 C CA . GLY A 1 222 ? 52.303 -55.704 -6.839 1.00 32.13 282 GLY A CA 1
ATOM 1699 C C . GLY A 1 222 ? 52.699 -56.997 -6.120 1.00 31.16 282 GLY A C 1
ATOM 1700 O O . GLY A 1 222 ? 52.732 -57.023 -4.892 1.00 34.16 282 GLY A O 1
ATOM 1701 N N . PHE A 1 223 ? 52.943 -58.079 -6.877 1.00 28.43 283 PHE A N 1
ATOM 1702 C CA . PHE A 1 223 ? 53.443 -59.298 -6.275 1.00 31.21 283 PHE A CA 1
ATOM 1703 C C . PHE A 1 223 ? 54.893 -59.091 -5.842 1.00 36.25 283 PHE A C 1
ATOM 1704 O O . PHE A 1 223 ? 55.282 -59.461 -4.745 1.00 40.58 283 PHE A O 1
ATOM 1712 N N . MET A 1 224 ? 55.695 -58.460 -6.696 1.00 37.04 284 MET A N 1
ATOM 1713 C CA . MET A 1 224 ? 57.126 -58.416 -6.484 1.00 35.04 284 MET A CA 1
ATOM 1714 C C . MET A 1 224 ? 57.508 -57.408 -5.397 1.00 36.00 284 MET A C 1
ATOM 1715 O O . MET A 1 224 ? 58.415 -57.636 -4.597 1.00 34.15 284 MET A O 1
ATOM 1720 N N . MET A 1 225 ? 56.815 -56.279 -5.337 1.00 37.49 285 MET A N 1
ATOM 1721 C CA . MET A 1 225 ? 57.303 -55.203 -4.495 1.00 40.49 285 MET A CA 1
ATOM 1722 C C . MET A 1 225 ? 57.462 -55.617 -3.024 1.00 45.95 285 MET A C 1
ATOM 1723 O O . MET A 1 225 ? 58.438 -55.214 -2.386 1.00 42.40 285 MET A O 1
ATOM 1728 N N . PRO A 1 226 ? 56.521 -56.366 -2.387 1.00 43.77 286 PRO A N 1
ATOM 1729 C CA . PRO A 1 226 ? 56.668 -56.710 -0.966 1.00 44.01 286 PRO A CA 1
ATOM 1730 C C . PRO A 1 226 ? 57.945 -57.489 -0.631 1.00 42.66 286 PRO A C 1
ATOM 1731 O O . PRO A 1 226 ? 58.347 -57.575 0.523 1.00 41.25 286 PRO A O 1
ATOM 1735 N N . PHE A 1 227 ? 58.626 -58.023 -1.638 1.00 40.87 287 PHE A N 1
ATOM 1736 C CA . PHE A 1 227 ? 59.809 -58.812 -1.366 1.00 44.28 287 PHE A CA 1
ATOM 1737 C C . PHE A 1 227 ? 61.080 -57.964 -1.355 1.00 46.64 287 PHE A C 1
ATOM 1738 O O . PHE A 1 227 ? 62.163 -58.475 -1.097 1.00 47.40 287 PHE A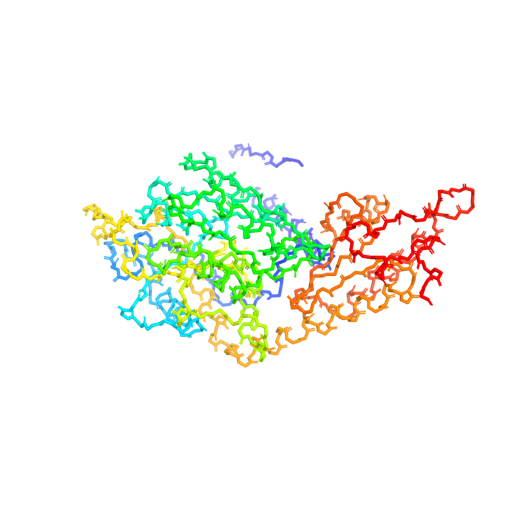 O 1
ATOM 1746 N N . LEU A 1 228 ? 60.937 -56.674 -1.637 1.00 47.81 288 LEU A N 1
ATOM 1747 C CA . LEU A 1 228 ? 62.017 -55.714 -1.511 1.00 51.94 288 LEU A CA 1
ATOM 1748 C C . LEU A 1 228 ? 61.872 -54.995 -0.174 1.00 59.63 288 LEU A C 1
ATOM 1749 O O . LEU A 1 228 ? 60.775 -54.926 0.387 1.00 56.12 288 LEU A O 1
ATOM 1754 N N . ASN A 1 229 ? 62.962 -54.379 0.286 1.00 76.94 289 ASN A N 1
ATOM 1755 C CA . ASN A 1 229 ? 62.935 -53.623 1.534 1.00 90.43 289 ASN A CA 1
ATOM 1756 C C . ASN A 1 229 ? 62.497 -52.172 1.307 1.00 83.59 289 ASN A C 1
ATOM 1757 O O . ASN A 1 229 ? 62.480 -51.404 2.260 1.00 99.85 289 ASN A O 1
ATOM 1762 N N . ARG A 1 230 ? 62.114 -51.794 0.078 1.00 81.49 290 ARG A N 1
ATOM 1763 C CA . ARG A 1 230 ? 61.995 -50.387 -0.292 1.00 79.96 290 ARG A CA 1
ATOM 1764 C C . ARG A 1 230 ? 60.742 -50.146 -1.141 1.00 76.29 290 ARG A C 1
ATOM 1765 O O . ARG A 1 230 ? 59.958 -51.055 -1.410 1.00 70.18 290 ARG A O 1
ATOM 1773 N N . GLY A 1 231 ? 60.549 -48.888 -1.552 1.00 72.79 291 GLY A N 1
ATOM 1774 C CA . GLY A 1 231 ? 59.488 -48.522 -2.479 1.00 68.60 291 GLY A CA 1
ATOM 1775 C C . GLY A 1 231 ? 58.238 -48.108 -1.714 1.00 62.89 291 GLY A C 1
ATOM 1776 O O . GLY A 1 231 ? 58.206 -48.307 -0.504 1.00 58.97 291 GLY A O 1
ATOM 1777 N N . PRO A 1 232 ? 57.191 -47.547 -2.377 1.00 62.86 292 PRO A N 1
ATOM 1778 C CA . PRO A 1 232 ? 55.922 -47.237 -1.703 1.00 61.34 292 PRO A CA 1
ATOM 1779 C C . PRO A 1 232 ? 55.188 -48.530 -1.335 1.00 59.19 292 PRO A C 1
ATOM 1780 O O . PRO A 1 232 ? 54.449 -49.075 -2.147 1.00 58.75 292 PRO A O 1
ATOM 1784 N N . LYS A 1 233 ? 55.456 -49.028 -0.119 1.00 54.24 293 LYS A N 1
ATOM 1785 C CA . LYS A 1 233 ? 54.873 -50.248 0.409 1.00 52.17 293 LYS A CA 1
ATOM 1786 C C . LYS A 1 233 ? 53.366 -50.263 0.160 1.00 48.63 293 LYS A C 1
ATOM 1787 O O . LYS A 1 233 ? 52.688 -49.232 0.304 1.00 41.74 293 LYS A O 1
ATOM 1793 N N . ILE A 1 234 ? 52.889 -51.450 -0.268 1.00 46.07 294 ILE A N 1
ATOM 1794 C CA . ILE A 1 234 ? 51.477 -51.723 -0.476 1.00 45.40 294 ILE A CA 1
ATOM 1795 C C . ILE A 1 234 ? 50.941 -52.333 0.815 1.00 41.68 294 ILE A C 1
ATOM 1796 O O . ILE A 1 234 ? 51.281 -53.464 1.186 1.00 33.73 294 ILE A O 1
ATOM 1801 N N . THR A 1 235 ? 50.087 -51.571 1.487 1.00 37.32 295 THR A N 1
ATOM 1802 C CA . THR A 1 235 ? 49.599 -51.996 2.776 1.00 38.55 295 THR A CA 1
ATOM 1803 C C . THR A 1 235 ? 48.245 -51.354 3.001 1.00 37.92 295 THR A C 1
ATOM 1804 O O . THR A 1 235 ? 48.049 -50.185 2.669 1.00 37.40 295 THR A O 1
ATOM 1808 N N . PHE A 1 236 ? 47.317 -52.132 3.567 1.00 39.95 296 PHE A N 1
ATOM 1809 C CA . PHE A 1 236 ? 46.015 -51.564 3.871 1.00 41.80 296 PHE A CA 1
ATOM 1810 C C . PHE A 1 236 ? 46.065 -50.771 5.181 1.00 46.09 296 PHE A C 1
ATOM 1811 O O . PHE A 1 236 ? 45.037 -50.185 5.566 1.00 46.43 296 PHE A O 1
ATOM 1819 N N . LYS A 1 237 ? 47.244 -50.737 5.845 1.00 41.57 297 LYS A N 1
ATOM 1820 C CA . LYS A 1 237 ? 47.474 -49.731 6.878 1.00 43.27 297 LYS A CA 1
ATOM 1821 C C . LYS A 1 237 ? 47.387 -48.331 6.270 1.00 41.09 297 LYS A C 1
ATOM 1822 O O . LYS A 1 237 ? 47.003 -47.401 6.952 1.00 39.90 297 LYS A O 1
ATOM 1828 N N . LYS A 1 238 ? 47.643 -48.182 4.965 1.00 41.27 298 LYS A N 1
ATOM 1829 C CA . LYS A 1 238 ? 47.344 -46.927 4.298 1.00 35.63 298 LYS A CA 1
ATOM 1830 C C . LYS A 1 238 ? 45.910 -46.983 3.784 1.00 34.27 298 LYS A C 1
ATOM 1831 O O . LYS A 1 238 ? 45.300 -48.040 3.728 1.00 33.03 298 LYS A O 1
ATOM 1837 N N . PRO A 1 239 ? 45.311 -45.833 3.432 1.00 31.83 299 PRO A N 1
ATOM 1838 C CA . PRO A 1 239 ? 43.946 -45.809 2.896 1.00 32.40 299 PRO A CA 1
ATOM 1839 C C . PRO A 1 239 ? 43.781 -46.155 1.408 1.00 36.82 299 PRO A C 1
ATOM 1840 O O . PRO A 1 239 ? 43.242 -45.361 0.618 1.00 34.06 299 PRO A O 1
ATOM 1844 N N . ILE A 1 240 ? 44.250 -47.358 1.040 1.00 37.01 300 ILE A N 1
ATOM 1845 C CA . ILE A 1 240 ? 43.894 -47.984 -0.227 1.00 37.83 300 ILE A CA 1
ATOM 1846 C C . ILE A 1 240 ? 42.646 -48.841 -0.031 1.00 38.81 300 ILE A C 1
ATOM 1847 O O . ILE A 1 240 ? 42.415 -49.345 1.072 1.00 37.36 300 ILE A O 1
ATOM 1852 N N . GLY A 1 241 ? 41.914 -49.045 -1.142 1.00 36.43 301 GLY A N 1
ATOM 1853 C CA . GLY A 1 241 ? 40.649 -49.776 -1.185 1.00 33.16 301 GLY A CA 1
ATOM 1854 C C . GLY A 1 241 ? 40.813 -51.240 -1.604 1.00 30.85 301 GLY A C 1
ATOM 1855 O O . GLY A 1 241 ? 40.151 -52.113 -1.052 1.00 30.35 301 GLY A O 1
ATOM 1856 N N . SER A 1 242 ? 41.672 -51.491 -2.607 1.00 32.40 302 SER A N 1
ATOM 1857 C CA . SER A 1 242 ? 41.788 -52.789 -3.274 1.00 31.22 302 SER A CA 1
ATOM 1858 C C . SER A 1 242 ? 43.115 -52.884 -4.023 1.00 29.65 302 SER A C 1
ATOM 1859 O O . SER A 1 242 ? 43.639 -51.882 -4.517 1.00 28.34 302 SER A O 1
ATOM 1862 N N . VAL A 1 243 ? 43.625 -54.118 -4.080 1.00 27.29 303 VAL A N 1
ATOM 1863 C CA . VAL A 1 243 ? 44.841 -54.443 -4.793 1.00 27.28 303 VAL A CA 1
ATOM 1864 C C . VAL A 1 243 ? 44.594 -55.714 -5.603 1.00 27.70 303 VAL A C 1
ATOM 1865 O O . VAL A 1 243 ? 44.157 -56.706 -5.019 1.00 26.89 303 VAL A O 1
ATOM 1869 N N . SER A 1 244 ? 44.924 -55.693 -6.915 1.00 27.73 304 SER A N 1
ATOM 1870 C CA . SER A 1 244 ? 44.975 -56.906 -7.739 1.00 28.96 304 SER A CA 1
ATOM 1871 C C . SER A 1 244 ? 46.381 -57.216 -8.255 1.00 26.47 304 SER A C 1
ATOM 1872 O O . SER A 1 244 ? 47.157 -56.332 -8.608 1.00 27.24 304 SER A O 1
ATOM 1875 N N . VAL A 1 245 ? 46.656 -58.514 -8.369 1.00 25.44 305 VAL A N 1
ATOM 1876 C CA . VAL A 1 245 ? 47.819 -58.993 -9.082 1.00 27.13 305 VAL A CA 1
ATOM 1877 C C . VAL A 1 245 ? 47.361 -60.112 -10.010 1.00 27.75 305 VAL A C 1
ATOM 1878 O O . VAL A 1 245 ? 46.249 -60.620 -9.848 1.00 28.86 305 VAL A O 1
ATOM 1882 N N . SER A 1 246 ? 48.228 -60.451 -10.974 1.00 28.21 306 SER A N 1
ATOM 1883 C CA . SER A 1 246 ? 48.010 -61.550 -11.901 1.00 28.40 306 SER A CA 1
ATOM 1884 C C . SER A 1 246 ? 48.862 -62.731 -11.479 1.00 29.65 306 SER A C 1
ATOM 1885 O O . SER A 1 246 ? 50.069 -62.577 -11.327 1.00 33.40 306 SER A O 1
ATOM 1888 N N . GLY A 1 247 ? 48.243 -63.912 -11.386 1.00 29.66 307 GLY A N 1
ATOM 1889 C CA . GLY A 1 247 ? 48.945 -65.113 -10.967 1.00 28.01 307 GLY A CA 1
ATOM 1890 C C . GLY A 1 247 ? 49.836 -65.716 -12.047 1.00 27.14 307 GLY A C 1
ATOM 1891 O O . GLY A 1 247 ? 50.852 -66.314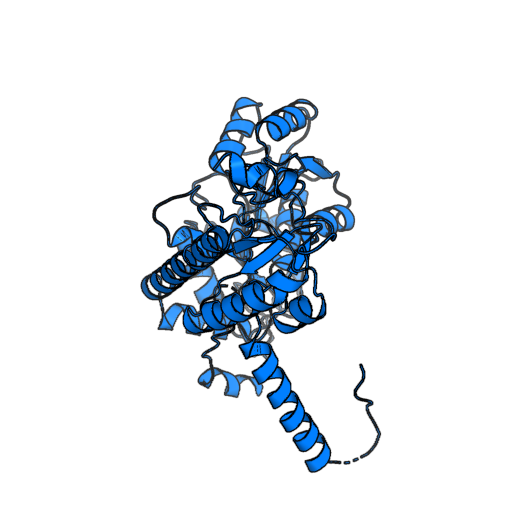 -11.732 1.00 28.95 307 GLY A O 1
ATOM 1892 N N . HIS A 1 248 ? 49.419 -65.623 -13.314 1.00 28.29 308 HIS A N 1
ATOM 1893 C CA . HIS A 1 248 ? 50.193 -66.109 -14.450 1.00 26.23 308 HIS A CA 1
ATOM 1894 C C . HIS A 1 248 ? 51.335 -65.162 -14.858 1.00 28.25 308 HIS A C 1
ATOM 1895 O O . HIS A 1 248 ? 52.118 -65.503 -15.755 1.00 29.09 308 HIS A O 1
ATOM 1935 N N . PHE A 1 250 ? 53.959 -63.017 -12.340 1.00 30.85 310 PHE A N 1
ATOM 1936 C CA . PHE A 1 250 ? 55.160 -63.383 -11.582 1.00 31.93 310 PHE A CA 1
ATOM 1937 C C . PHE A 1 250 ? 55.136 -64.834 -11.072 1.00 32.53 310 PHE A C 1
ATOM 1938 O O . PHE A 1 250 ? 56.126 -65.547 -11.199 1.00 34.12 310 PHE A O 1
ATOM 1946 N N . MET A 1 251 ? 54.043 -65.302 -10.462 1.00 33.94 311 MET A N 1
ATOM 1947 C CA . MET A 1 251 ? 54.072 -66.611 -9.813 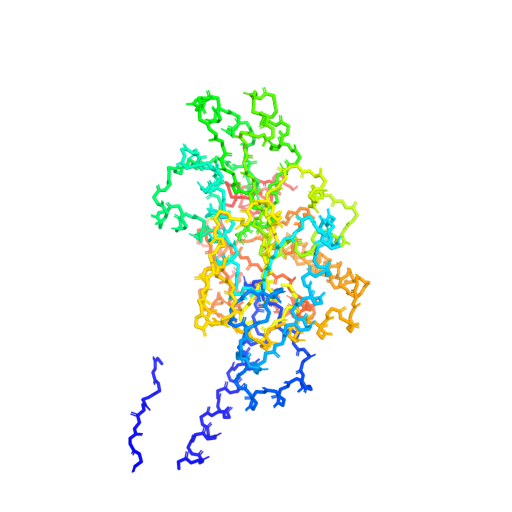1.00 32.64 311 MET A CA 1
ATOM 1948 C C . MET A 1 251 ? 54.115 -67.707 -10.866 1.00 30.21 311 MET A C 1
ATOM 1949 O O . MET A 1 251 ? 54.720 -68.756 -10.669 1.00 33.35 311 MET A O 1
ATOM 1954 N N . GLY A 1 252 ? 53.400 -67.488 -11.966 1.00 34.08 312 GLY A N 1
ATOM 1955 C CA . GLY A 1 252 ? 53.361 -68.451 -13.062 1.00 34.91 312 GLY A CA 1
ATOM 1956 C C . GLY A 1 252 ? 52.197 -69.417 -12.880 1.00 37.81 312 GLY A C 1
ATOM 1957 O O . GLY A 1 252 ? 52.008 -69.971 -11.783 1.00 38.66 312 GLY A O 1
ATOM 1958 N N . CYS A 1 253 ? 51.402 -69.561 -13.953 1.00 35.46 313 CYS A N 1
ATOM 1959 C CA . CYS A 1 253 ? 50.250 -70.434 -13.943 1.00 33.80 313 CYS A CA 1
ATOM 1960 C C . CYS A 1 253 ? 49.947 -70.833 -15.376 1.00 31.55 313 CYS A C 1
ATOM 1961 O O . CYS A 1 253 ? 49.966 -69.975 -16.246 1.00 35.91 313 CYS A O 1
ATOM 1964 N N . PRO A 1 254 ? 49.676 -72.120 -15.687 1.00 30.98 314 PRO A N 1
ATOM 1965 C CA . PRO A 1 254 ? 49.319 -72.507 -17.055 1.00 32.54 314 PRO A CA 1
ATOM 1966 C C . PRO A 1 254 ? 48.205 -71.646 -17.661 1.00 30.97 314 PRO A C 1
ATOM 1967 O O . PRO A 1 254 ? 48.292 -71.251 -18.821 1.00 34.14 314 PRO A O 1
ATOM 1971 N N . THR A 1 255 ? 47.173 -71.336 -16.859 1.00 32.86 315 THR A N 1
ATOM 1972 C CA . THR A 1 255 ? 46.062 -70.478 -17.268 1.00 31.02 315 THR A CA 1
ATOM 1973 C C . THR A 1 255 ? 46.138 -69.125 -16.570 1.00 30.61 315 THR A C 1
ATOM 1974 O O . THR A 1 255 ? 46.606 -69.018 -15.431 1.00 28.84 315 THR A O 1
ATOM 1978 N N . PRO A 1 256 ? 45.699 -68.044 -17.245 1.00 31.33 316 PRO A N 1
ATOM 1979 C CA . PRO A 1 256 ? 45.577 -66.748 -16.580 1.00 30.28 316 PRO A CA 1
ATOM 1980 C C . PRO A 1 256 ? 44.724 -66.830 -15.314 1.00 28.38 316 PRO A C 1
ATOM 1981 O O . PRO A 1 256 ? 43.698 -67.500 -15.248 1.00 31.75 316 PRO A O 1
ATOM 1985 N N . CYS A 1 257 ? 45.205 -66.144 -14.290 1.00 29.24 317 CYS A N 1
ATOM 1986 C CA . CYS A 1 257 ? 44.483 -65.998 -13.041 1.00 28.99 317 CYS A CA 1
ATOM 1987 C C . CYS A 1 257 ? 44.979 -64.743 -12.335 1.00 27.19 317 CYS A C 1
ATOM 1988 O O . CYS A 1 257 ? 45.818 -64.016 -12.869 1.00 25.42 317 CYS A O 1
ATOM 1991 N N . GLY A 1 258 ? 44.376 -64.452 -11.183 1.00 26.35 318 GLY A N 1
ATOM 1992 C CA . GLY A 1 258 ? 44.773 -63.305 -10.385 1.00 26.10 318 GLY A CA 1
ATOM 1993 C C . GLY A 1 258 ? 44.226 -63.388 -8.965 1.00 25.16 318 GLY A C 1
ATOM 1994 O O . GLY A 1 258 ? 43.490 -64.316 -8.625 1.00 23.55 318 GLY A O 1
ATOM 1995 N N . VAL A 1 259 ? 44.607 -62.396 -8.162 1.00 24.83 319 VAL A N 1
ATOM 1996 C CA . VAL A 1 259 ? 44.149 -62.277 -6.796 1.00 24.24 319 VAL A CA 1
ATOM 1997 C C . VAL A 1 259 ? 43.713 -60.831 -6.635 1.00 26.38 319 VAL A C 1
ATOM 1998 O O . VAL A 1 259 ? 44.508 -59.926 -6.911 1.00 26.19 319 VAL A O 1
ATOM 2002 N N . GLN A 1 260 ? 42.459 -60.653 -6.178 1.00 26.98 320 GLN A N 1
ATOM 2003 C CA . GLN A 1 260 ? 41.877 -59.355 -5.882 1.00 27.84 320 GLN A CA 1
ATOM 2004 C C . GLN A 1 260 ? 41.593 -59.329 -4.388 1.00 27.55 320 GLN A C 1
ATOM 2005 O O . GLN A 1 260 ? 40.923 -60.205 -3.882 1.00 29.60 320 GLN A O 1
ATOM 2011 N N . ILE A 1 261 ? 42.054 -58.299 -3.690 1.00 32.37 321 ILE A N 1
ATOM 2012 C CA . ILE A 1 261 ? 41.838 -58.214 -2.251 1.00 31.08 321 ILE A CA 1
ATOM 2013 C C . ILE A 1 261 ? 41.385 -56.804 -1.925 1.00 28.95 321 ILE A C 1
ATOM 2014 O O . ILE A 1 261 ? 41.995 -55.849 -2.385 1.00 31.04 321 ILE A O 1
ATOM 2019 N N . THR A 1 262 ? 40.221 -56.726 -1.260 1.00 29.42 322 THR A N 1
ATOM 2020 C CA . THR A 1 262 ? 39.647 -55.475 -0.810 1.00 28.16 322 THR A CA 1
ATOM 2021 C C . THR A 1 262 ? 39.286 -55.567 0.678 1.00 30.14 322 THR A C 1
ATOM 2022 O O . THR A 1 262 ? 39.517 -56.567 1.372 1.00 29.40 322 THR A O 1
ATOM 2026 N N . ARG A 1 263 ? 38.769 -54.448 1.174 1.00 30.26 323 ARG A N 1
ATOM 2027 C CA . ARG A 1 263 ? 38.274 -54.315 2.529 1.00 31.14 323 ARG A CA 1
ATOM 2028 C C . ARG A 1 263 ? 36.848 -54.847 2.563 1.00 32.74 323 ARG A C 1
ATOM 2029 O O . ARG A 1 263 ? 36.021 -54.442 1.747 1.00 34.14 323 ARG A O 1
ATOM 2037 N N . LEU A 1 264 ? 36.551 -55.668 3.577 1.00 33.97 324 LEU A N 1
ATOM 2038 C CA . LEU A 1 264 ? 35.263 -56.320 3.744 1.00 35.41 324 LEU A CA 1
ATOM 2039 C C . LEU A 1 264 ? 34.092 -55.340 3.689 1.00 35.85 324 LEU A C 1
ATOM 2040 O O . LEU A 1 264 ? 33.058 -55.645 3.120 1.00 39.54 324 LEU A O 1
ATOM 2045 N N . GLU A 1 265 ? 34.248 -54.163 4.286 1.00 38.29 325 GLU A N 1
ATOM 2046 C CA . GLU A 1 265 ? 33.174 -53.189 4.346 1.00 41.38 325 GLU A CA 1
ATOM 2047 C C . GLU A 1 265 ? 32.795 -52.765 2.927 1.00 41.71 325 GLU A C 1
ATOM 2048 O O . GLU A 1 265 ? 31.636 -52.461 2.632 1.00 43.19 325 GLU A O 1
ATOM 2054 N N . HIS A 1 266 ? 33.789 -52.790 2.032 1.00 41.60 326 HIS A N 1
ATOM 2055 C CA . HIS A 1 266 ? 33.607 -52.416 0.640 1.00 39.71 326 HIS A CA 1
ATOM 2056 C C . HIS A 1 266 ? 32.804 -53.442 -0.179 1.00 41.04 326 HIS A C 1
ATOM 2057 O O . HIS A 1 266 ? 32.121 -53.066 -1.131 1.00 40.36 326 HIS A O 1
ATOM 2064 N N . ILE A 1 267 ? 32.851 -54.732 0.180 1.00 39.81 327 ILE A N 1
ATOM 2065 C CA . ILE A 1 267 ? 32.250 -55.761 -0.645 1.00 40.68 327 ILE A CA 1
ATOM 2066 C C . ILE A 1 267 ? 30.725 -55.833 -0.465 1.00 46.20 327 ILE A C 1
ATOM 2067 O O . ILE A 1 267 ? 30.049 -56.335 -1.365 1.00 46.84 327 ILE A O 1
ATOM 2072 N N . ASN A 1 268 ? 30.155 -55.280 0.624 1.00 49.73 328 ASN A N 1
ATOM 2073 C CA . ASN A 1 268 ? 28.734 -55.464 0.939 1.00 52.87 328 ASN A CA 1
ATOM 2074 C C . ASN A 1 268 ? 27.841 -54.907 -0.178 1.00 50.75 328 ASN A C 1
ATOM 2075 O O . ASN A 1 268 ? 26.803 -55.505 -0.493 1.00 53.62 328 ASN A O 1
ATOM 2080 N N . ALA A 1 269 ? 28.273 -53.799 -0.803 1.00 43.99 329 ALA A N 1
ATOM 2081 C CA . ALA A 1 269 ? 27.521 -53.155 -1.873 1.00 41.94 329 ALA A CA 1
ATOM 2082 C C . ALA A 1 269 ? 27.435 -54.004 -3.152 1.00 41.46 329 ALA A C 1
ATOM 2083 O O . ALA A 1 269 ? 26.531 -53.761 -3.940 1.00 38.55 329 ALA A O 1
ATOM 2085 N N . LEU A 1 270 ? 28.387 -54.940 -3.387 1.00 43.04 330 LEU A N 1
ATOM 2086 C CA . LEU A 1 270 ? 28.377 -55.823 -4.555 1.00 42.11 330 LEU A CA 1
ATOM 2087 C C . LEU A 1 270 ? 27.754 -57.180 -4.224 1.00 40.83 330 LEU A C 1
ATOM 2088 O O . LEU A 1 270 ? 27.224 -57.838 -5.117 1.00 41.79 330 LEU A O 1
ATOM 2093 N N . SER A 1 271 ? 27.865 -57.618 -2.960 1.00 40.72 331 SER A N 1
ATOM 2094 C CA . SER A 1 271 ? 27.517 -58.982 -2.595 1.00 38.31 331 SER A CA 1
ATOM 2095 C C . SER A 1 271 ? 26.005 -59.146 -2.475 1.00 42.31 331 SER A C 1
ATOM 2096 O O . SER A 1 271 ? 25.377 -58.432 -1.693 1.00 54.15 331 SER A O 1
ATOM 2099 N N . ARG A 1 272 ? 25.448 -60.082 -3.261 1.00 40.48 332 ARG A N 1
ATOM 2100 C CA . ARG A 1 272 ? 24.046 -60.475 -3.190 1.00 41.04 332 ARG A CA 1
ATOM 2101 C C . ARG A 1 272 ? 23.933 -61.982 -2.990 1.00 40.00 332 ARG A C 1
ATOM 2102 O O . ARG A 1 272 ? 24.754 -62.732 -3.489 1.00 44.96 332 ARG A O 1
ATOM 2110 N N . ASN A 1 273 ? 22.935 -62.426 -2.228 1.00 43.98 333 ASN A N 1
ATOM 2111 C CA . ASN A 1 273 ? 22.662 -63.853 -2.069 1.00 44.73 333 ASN A CA 1
ATOM 2112 C C . ASN A 1 273 ? 22.131 -64.395 -3.401 1.00 40.44 333 ASN A C 1
ATOM 2113 O O . ASN A 1 273 ? 21.438 -63.696 -4.140 1.00 36.06 333 ASN A O 1
ATOM 2118 N N . VAL A 1 274 ? 22.503 -65.635 -3.729 1.00 41.44 334 VAL A N 1
ATOM 2119 C CA . VAL A 1 274 ? 21.943 -66.340 -4.882 1.00 39.67 334 VAL A CA 1
ATOM 2120 C C . VAL A 1 274 ? 21.445 -67.693 -4.379 1.00 43.81 334 VAL A C 1
ATOM 2121 O O . VAL A 1 274 ? 22.246 -68.558 -4.001 1.00 46.86 334 VAL A O 1
ATOM 2125 N N . GLU A 1 275 ? 20.121 -67.877 -4.366 1.00 44.39 335 GLU A N 1
ATOM 2126 C CA . GLU A 1 275 ? 19.558 -69.001 -3.637 1.00 45.70 335 GLU A CA 1
ATOM 2127 C C . GLU A 1 275 ? 20.004 -70.329 -4.263 1.00 43.99 335 GLU A C 1
ATOM 2128 O O . GLU A 1 275 ? 20.350 -71.240 -3.515 1.00 48.98 335 GLU A O 1
ATOM 2134 N N . TYR A 1 276 ? 20.055 -70.430 -5.608 1.00 42.50 336 TYR A N 1
ATOM 2135 C CA . TYR A 1 276 ? 20.284 -71.712 -6.284 1.00 44.82 336 TYR A CA 1
ATOM 2136 C C . TYR A 1 276 ? 21.751 -72.184 -6.122 1.00 42.12 336 TYR A C 1
ATOM 2137 O O . TYR A 1 276 ? 22.050 -73.366 -6.321 1.00 36.28 336 TYR A O 1
ATOM 2146 N N . LEU A 1 277 ? 22.670 -71.266 -5.743 1.00 40.15 337 LEU A N 1
ATOM 2147 C CA . LEU A 1 277 ? 24.052 -71.599 -5.414 1.00 40.57 337 LEU A CA 1
ATOM 2148 C C . LEU A 1 277 ? 24.208 -71.994 -3.941 1.00 40.19 337 LEU A C 1
ATOM 2149 O O . LEU A 1 277 ? 25.174 -72.694 -3.624 1.00 40.25 337 LEU A O 1
ATOM 2154 N N . ALA A 1 278 ? 23.335 -71.483 -3.040 1.00 39.11 338 ALA A N 1
ATOM 2155 C CA . ALA A 1 278 ? 23.598 -71.440 -1.595 1.00 39.67 338 ALA A CA 1
ATOM 2156 C C . ALA A 1 278 ? 24.947 -70.752 -1.319 1.00 42.95 338 ALA A C 1
ATOM 2157 O O . ALA A 1 278 ? 25.791 -71.251 -0.544 1.00 44.74 338 ALA A O 1
ATOM 2159 N N . SER A 1 279 ? 25.151 -69.618 -2.018 1.00 38.79 339 SER A N 1
ATOM 2160 C CA . SER A 1 279 ? 26.333 -68.789 -1.854 1.00 36.61 339 SER A CA 1
ATOM 2161 C C . SER A 1 279 ? 25.956 -67.349 -2.200 1.00 33.13 339 SER A C 1
ATOM 2162 O O . SER A 1 279 ? 24.791 -67.061 -2.476 1.00 33.32 339 SER A O 1
ATOM 2165 N N . ARG A 1 280 ? 26.942 -66.448 -2.148 1.00 32.64 340 ARG A N 1
ATOM 2166 C CA . ARG A 1 280 ? 26.743 -65.062 -2.534 1.00 35.20 340 ARG A CA 1
ATOM 2167 C C . ARG A 1 280 ? 27.519 -64.766 -3.824 1.00 36.93 340 ARG A C 1
ATOM 2168 O O . ARG A 1 280 ? 28.514 -65.422 -4.140 1.00 38.94 340 ARG A O 1
ATOM 2176 N N . ASP A 1 281 ? 27.001 -63.804 -4.597 1.00 36.55 341 ASP A N 1
ATOM 2177 C CA . ASP A 1 281 ? 27.662 -63.301 -5.783 1.00 35.56 341 ASP A CA 1
ATOM 2178 C C . ASP A 1 281 ? 28.222 -61.904 -5.485 1.00 35.18 341 ASP A C 1
ATOM 2179 O O . ASP A 1 281 ? 27.481 -60.931 -5.364 1.00 34.01 341 ASP A O 1
ATOM 2184 N N . ALA A 1 282 ? 29.550 -61.813 -5.386 1.00 35.22 342 ALA A N 1
ATOM 2185 C CA . ALA A 1 282 ? 30.235 -60.541 -5.218 1.00 33.53 342 ALA A CA 1
ATOM 2186 C C . ALA A 1 282 ? 31.439 -60.474 -6.160 1.00 31.01 342 ALA A C 1
ATOM 2187 O O . ALA A 1 282 ? 32.339 -59.659 -5.968 1.00 29.23 342 ALA A O 1
ATOM 2189 N N . THR A 1 283 ? 31.433 -61.356 -7.171 1.00 30.25 343 THR A N 1
ATOM 2190 C CA . THR A 1 283 ? 32.494 -61.485 -8.150 1.00 29.75 343 THR A CA 1
ATOM 2191 C C . THR A 1 283 ? 31.982 -60.930 -9.478 1.00 29.22 343 THR A C 1
ATOM 2192 O O . THR A 1 283 ? 30.788 -60.782 -9.659 1.00 33.38 343 THR A O 1
ATOM 2196 N N . ILE A 1 284 ? 32.885 -60.590 -10.398 1.00 31.42 344 ILE A N 1
ATOM 2197 C CA . ILE A 1 284 ? 32.516 -60.273 -11.782 1.00 31.21 344 ILE A CA 1
ATOM 2198 C C . ILE A 1 284 ? 31.942 -61.527 -12.460 1.00 30.48 344 ILE A C 1
ATOM 2199 O O . ILE A 1 284 ? 30.968 -61.458 -13.226 1.00 31.00 344 ILE A O 1
ATOM 2204 N N . THR A 1 285 ? 32.601 -62.659 -12.179 1.00 28.58 345 THR A N 1
ATOM 2205 C CA . THR A 1 285 ? 32.310 -63.956 -12.754 1.00 29.00 345 THR A CA 1
ATOM 2206 C C . THR A 1 285 ? 31.252 -64.670 -11.921 1.00 30.43 345 THR A C 1
ATOM 2207 O O . THR A 1 285 ? 30.860 -64.178 -10.867 1.00 29.55 345 THR A O 1
ATOM 2211 N N . GLY A 1 286 ? 30.761 -65.781 -12.487 1.00 30.38 346 GLY A N 1
ATOM 2212 C CA . GLY A 1 286 ? 29.951 -66.775 -11.809 1.00 26.76 346 GLY A CA 1
ATOM 2213 C C . GLY A 1 286 ? 30.790 -68.022 -11.568 1.00 26.00 346 GLY A C 1
ATOM 2214 O O . GLY A 1 286 ? 31.473 -68.091 -10.548 1.00 27.18 346 GLY A O 1
ATOM 2215 N N . SER A 1 287 ? 30.743 -68.993 -12.505 1.00 24.30 347 SER A N 1
ATOM 2216 C CA . SER A 1 287 ? 31.671 -70.118 -12.489 1.00 23.85 347 SER A CA 1
ATOM 2217 C C . SER A 1 287 ? 33.090 -69.565 -12.437 1.00 25.35 347 SER A C 1
ATOM 2218 O O . SER A 1 287 ? 33.407 -68.651 -13.207 1.00 27.32 347 SER A O 1
ATOM 2221 N N . ARG A 1 288 ? 33.924 -70.154 -11.560 1.00 27.16 348 ARG A N 1
ATOM 2222 C CA . ARG A 1 288 ? 35.305 -69.732 -11.364 1.00 27.39 348 ARG A CA 1
ATOM 2223 C C . ARG A 1 288 ? 36.235 -70.942 -11.384 1.00 29.26 348 ARG A C 1
ATOM 2224 O O . ARG A 1 288 ? 35.931 -72.027 -10.876 1.00 27.29 348 ARG A O 1
ATOM 2232 N N . ASN A 1 289 ? 37.393 -70.688 -12.004 1.00 30.39 349 ASN A N 1
ATOM 2233 C CA . ASN A 1 289 ? 38.484 -71.632 -12.101 1.00 30.27 349 ASN A CA 1
ATOM 2234 C C . ASN A 1 289 ? 38.916 -72.025 -10.685 1.00 29.33 349 ASN A C 1
ATOM 2235 O O . ASN A 1 289 ? 39.291 -71.168 -9.869 1.00 27.11 349 ASN A O 1
ATOM 2240 N N . GLY A 1 290 ? 38.846 -73.349 -10.451 1.00 29.07 350 GLY A N 1
ATOM 2241 C CA . GLY A 1 290 ? 39.225 -73.962 -9.192 1.00 29.47 350 GLY A CA 1
ATOM 2242 C C . GLY A 1 290 ? 40.538 -74.736 -9.266 1.00 26.42 350 GLY A C 1
ATOM 2243 O O . GLY A 1 290 ? 40.961 -75.315 -8.285 1.00 27.08 350 GLY A O 1
ATOM 2244 N N . HIS A 1 291 ? 41.197 -74.744 -10.412 1.00 27.58 351 HIS A N 1
ATOM 2245 C CA . HIS A 1 291 ? 42.516 -75.344 -10.500 1.00 29.28 351 HIS A CA 1
ATOM 2246 C C . HIS A 1 291 ? 43.602 -74.314 -10.179 1.00 30.91 351 HIS A C 1
ATOM 2247 O O . HIS A 1 291 ? 44.617 -74.646 -9.565 1.00 33.08 351 HIS A O 1
ATOM 2254 N N . SER A 1 292 ? 43.400 -73.074 -10.642 1.00 31.94 352 SER A N 1
ATOM 2255 C CA . SER A 1 292 ? 44.246 -71.938 -10.295 1.00 33.68 352 SER A CA 1
ATOM 2256 C C . SER A 1 292 ? 44.563 -71.856 -8.805 1.00 29.55 352 SER A C 1
ATOM 2257 O O . SER A 1 292 ? 45.704 -71.572 -8.441 1.00 32.01 352 SER A O 1
ATOM 2260 N N . PRO A 1 293 ? 43.550 -71.912 -7.913 1.00 26.58 353 PRO A N 1
ATOM 2261 C CA . PRO A 1 293 ? 43.804 -71.792 -6.478 1.00 26.56 353 PRO A CA 1
ATOM 2262 C C . PRO A 1 293 ? 44.767 -72.872 -5.990 1.00 26.46 353 PRO A C 1
ATOM 2263 O O . PRO A 1 293 ? 45.648 -72.603 -5.186 1.00 26.93 353 PRO A O 1
ATOM 2267 N N . ILE A 1 294 ? 44.660 -74.065 -6.560 1.00 26.98 354 ILE A N 1
ATOM 2268 C CA . ILE A 1 294 ? 45.496 -75.173 -6.135 1.00 30.94 354 ILE A CA 1
ATOM 2269 C C . ILE A 1 294 ? 46.928 -74.904 -6.582 1.00 33.16 354 ILE A C 1
ATOM 2270 O O . ILE A 1 294 ? 47.901 -75.139 -5.850 1.00 32.63 354 ILE A O 1
ATOM 2275 N N . ILE A 1 295 ? 47.026 -74.482 -7.841 1.00 33.35 355 ILE A N 1
ATOM 2276 C CA . ILE A 1 295 ? 48.306 -74.192 -8.455 1.00 31.87 355 ILE A CA 1
ATOM 2277 C C . ILE A 1 295 ? 49.034 -73.114 -7.676 1.00 31.20 355 ILE A C 1
ATOM 2278 O O . ILE A 1 295 ? 50.221 -73.268 -7.416 1.00 34.40 355 ILE A O 1
ATOM 2283 N N . LEU A 1 296 ? 48.335 -72.038 -7.317 1.00 29.73 356 LEU A N 1
ATOM 2284 C CA . LEU A 1 296 ? 48.994 -70.944 -6.618 1.00 31.34 356 LEU A CA 1
ATOM 2285 C C . LEU A 1 296 ? 49.323 -71.356 -5.179 1.00 32.45 356 LEU A C 1
ATOM 2286 O O . LEU A 1 296 ? 50.293 -70.893 -4.597 1.00 32.10 356 LEU A O 1
ATOM 2291 N N . TRP A 1 297 ? 48.470 -72.182 -4.571 1.00 36.21 357 TRP A N 1
ATOM 2292 C CA . TRP A 1 297 ? 48.721 -72.696 -3.237 1.00 36.86 357 TRP A CA 1
ATOM 2293 C C . TRP A 1 297 ? 49.988 -73.542 -3.267 1.00 35.40 357 TRP A C 1
ATOM 2294 O O . TRP A 1 297 ? 50.879 -73.396 -2.449 1.00 32.40 357 TRP A O 1
ATOM 2305 N N . TYR A 1 298 ? 50.069 -74.425 -4.250 1.00 36.70 358 TYR A N 1
ATOM 2306 C CA . TYR A 1 298 ? 51.229 -75.280 -4.395 1.00 38.86 358 TYR A CA 1
ATOM 2307 C C . TYR A 1 298 ? 52.496 -74.431 -4.406 1.00 41.97 358 TYR A C 1
ATOM 2308 O O . TYR A 1 298 ? 53.489 -74.783 -3.769 1.00 39.02 358 TYR A O 1
ATOM 2317 N N . ALA A 1 299 ? 52.447 -73.316 -5.154 1.00 37.66 359 ALA A N 1
ATOM 2318 C CA . ALA A 1 299 ? 53.637 -72.526 -5.407 1.00 37.03 359 ALA A CA 1
ATOM 2319 C C . ALA A 1 299 ? 54.032 -71.790 -4.137 1.00 35.65 359 ALA A C 1
ATOM 2320 O O . ALA A 1 299 ? 55.212 -71.722 -3.804 1.00 38.30 359 ALA A O 1
ATOM 2322 N N . LEU A 1 300 ? 53.042 -71.200 -3.468 1.00 32.22 360 LEU A N 1
ATOM 2323 C CA . LEU A 1 300 ? 53.316 -70.422 -2.278 1.00 36.32 360 LEU A CA 1
ATOM 2324 C C . LEU A 1 300 ? 53.963 -71.295 -1.190 1.00 41.99 360 LEU A C 1
ATOM 2325 O O . LEU A 1 300 ? 54.781 -70.815 -0.403 1.00 46.77 360 LEU A O 1
ATOM 2330 N N . ASN A 1 301 ? 53.564 -72.574 -1.138 1.00 42.62 361 ASN A N 1
ATOM 2331 C CA . ASN A 1 301 ? 53.995 -73.512 -0.118 1.00 47.33 361 ASN A CA 1
ATOM 2332 C C . ASN A 1 301 ? 55.414 -74.002 -0.371 1.00 45.80 361 ASN A C 1
ATOM 2333 O O . ASN A 1 301 ? 56.186 -74.117 0.574 1.00 50.00 361 ASN A O 1
ATOM 2338 N N . ARG A 1 302 ? 55.699 -74.355 -1.625 1.00 45.14 362 ARG A N 1
ATOM 2339 C CA . ARG A 1 302 ? 56.994 -74.863 -2.026 1.00 49.00 362 ARG A CA 1
ATOM 2340 C C . ARG A 1 302 ? 58.094 -73.815 -1.881 1.00 53.23 362 ARG A C 1
ATOM 2341 O O . ARG A 1 302 ? 59.238 -74.181 -1.629 1.00 64.85 362 ARG A O 1
ATOM 2349 N N . LYS A 1 303 ? 57.768 -72.530 -2.067 1.00 49.07 363 LYS A N 1
ATOM 2350 C CA . LYS A 1 303 ? 58.786 -71.506 -2.211 1.00 42.62 363 LYS A CA 1
ATOM 2351 C C . LYS A 1 303 ? 58.774 -70.569 -1.022 1.00 39.01 363 LYS A C 1
ATOM 2352 O O . LYS A 1 303 ? 59.822 -70.158 -0.561 1.00 41.49 363 LYS A O 1
ATOM 2358 N N . GLY A 1 304 ? 57.588 -70.203 -0.553 1.00 39.00 364 GLY A N 1
ATOM 2359 C CA . GLY A 1 304 ? 57.470 -69.310 0.584 1.00 40.89 364 GLY A CA 1
ATOM 2360 C C . GLY A 1 304 ? 57.996 -67.915 0.270 1.00 45.45 364 GLY A C 1
ATOM 2361 O O . GLY A 1 304 ? 58.529 -67.687 -0.812 1.00 48.92 364 GLY A O 1
ATOM 2362 N N . PHE A 1 305 ? 57.830 -66.995 1.233 1.00 48.71 365 PHE A N 1
ATOM 2363 C CA . PHE A 1 305 ? 58.316 -65.630 1.137 1.00 48.77 365 PHE A CA 1
ATOM 2364 C C . PHE A 1 305 ? 59.803 -65.611 0.766 1.00 55.41 365 PHE A C 1
ATOM 2365 O O . PHE A 1 305 ? 60.225 -64.739 0.004 1.00 63.90 365 PHE A O 1
ATOM 2373 N N . LYS A 1 306 ? 60.594 -66.584 1.232 1.00 53.11 366 LYS A N 1
ATOM 2374 C CA . LYS A 1 306 ? 62.031 -66.544 0.986 1.00 56.48 366 LYS A CA 1
ATOM 2375 C C . LYS A 1 306 ? 62.398 -67.061 -0.409 1.00 50.22 366 LYS A C 1
ATOM 2376 O O . LYS A 1 306 ? 63.351 -66.565 -1.018 1.00 51.54 366 LYS A O 1
ATOM 2382 N N . GLY A 1 307 ? 61.648 -68.030 -0.939 1.00 44.03 367 GLY A N 1
ATOM 2383 C CA . GLY A 1 307 ? 61.843 -68.465 -2.322 1.00 44.43 367 GLY A CA 1
ATOM 2384 C C . GLY A 1 307 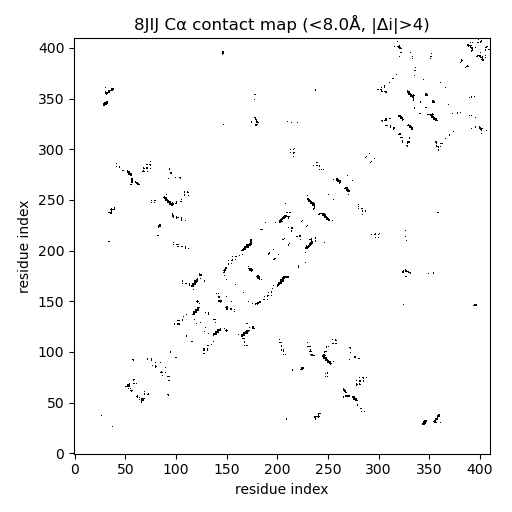? 61.449 -67.383 -3.340 1.00 46.03 367 GLY A C 1
ATOM 2385 O O . GLY A 1 307 ? 62.130 -67.197 -4.343 1.00 43.10 367 GLY A O 1
ATOM 2386 N N . PHE A 1 308 ? 60.370 -66.642 -3.043 1.00 45.05 368 PHE A N 1
ATOM 2387 C CA . PHE A 1 308 ? 59.854 -65.614 -3.929 1.00 45.37 368 PHE A CA 1
ATOM 2388 C C . PHE A 1 308 ? 60.811 -64.432 -3.903 1.00 43.12 368 PHE A C 1
ATOM 2389 O O . PHE A 1 308 ? 61.135 -63.887 -4.951 1.00 44.39 368 PHE A O 1
ATOM 2397 N N . GLN A 1 309 ? 61.284 -64.068 -2.716 1.00 45.49 369 GLN A N 1
ATOM 2398 C CA . GLN A 1 309 ? 62.245 -62.985 -2.574 1.00 45.29 369 GLN A CA 1
ATOM 2399 C C . GLN A 1 309 ? 63.468 -63.239 -3.446 1.00 46.40 369 GLN A C 1
ATOM 2400 O O . GLN A 1 309 ? 63.981 -62.353 -4.113 1.00 42.63 369 GLN A O 1
ATOM 2406 N N . LYS A 1 310 ? 63.947 -64.476 -3.432 1.00 50.39 370 LYS A N 1
ATOM 2407 C CA . LYS A 1 310 ? 65.145 -64.805 -4.173 1.00 52.96 370 LYS A CA 1
ATOM 2408 C C . LYS A 1 310 ? 64.892 -64.594 -5.655 1.00 47.55 370 LYS A C 1
ATOM 2409 O O . LYS A 1 310 ? 65.699 -63.956 -6.325 1.00 49.19 370 LYS A O 1
ATOM 2415 N N . GLU A 1 311 ? 63.765 -65.148 -6.124 1.00 49.95 371 GLU A N 1
ATOM 2416 C CA . GLU A 1 311 ? 63.343 -65.086 -7.520 1.00 45.66 371 GLU A CA 1
ATOM 2417 C C . GLU A 1 311 ? 63.148 -63.636 -7.960 1.00 41.53 371 GLU A C 1
ATOM 2418 O O . GLU A 1 311 ? 63.567 -63.265 -9.066 1.00 38.98 371 GLU A O 1
ATOM 2424 N N . VAL A 1 312 ? 62.537 -62.815 -7.100 1.00 35.14 372 VAL A N 1
ATOM 2425 C CA . VAL A 1 312 ? 62.393 -61.410 -7.428 1.00 35.38 372 VAL A CA 1
ATOM 2426 C C . VAL A 1 312 ? 63.765 -60.771 -7.578 1.00 38.57 372 VAL A C 1
ATOM 2427 O O . VAL A 1 312 ? 63.977 -60.003 -8.508 1.00 38.80 372 VAL A O 1
ATOM 2431 N N . GLN A 1 313 ? 64.691 -61.062 -6.655 1.00 44.65 373 GLN A N 1
ATOM 2432 C CA . GLN A 1 313 ? 65.981 -60.376 -6.632 1.00 47.18 373 GLN A CA 1
ATOM 2433 C C . GLN A 1 313 ? 66.780 -60.778 -7.872 1.00 41.59 373 GLN A C 1
ATOM 2434 O O . GLN A 1 313 ? 67.390 -59.942 -8.521 1.00 43.75 373 GLN A O 1
ATOM 2440 N N . LYS A 1 314 ? 66.707 -62.046 -8.260 1.00 37.92 374 LYS A N 1
ATOM 2441 C CA . LYS A 1 314 ? 67.445 -62.504 -9.421 1.00 39.82 374 LYS A CA 1
ATOM 2442 C C . LYS A 1 314 ? 66.931 -61.806 -10.690 1.00 40.74 374 LYS A C 1
ATOM 2443 O O . LYS A 1 314 ? 67.709 -61.509 -11.599 1.00 46.56 374 LYS A O 1
ATOM 2449 N N . CYS A 1 315 ? 65.618 -61.555 -10.761 1.00 37.05 375 CYS A N 1
ATOM 2450 C CA . CYS A 1 315 ? 64.994 -60.956 -11.932 1.00 36.75 375 CYS A CA 1
ATOM 2451 C C . CYS A 1 315 ? 65.420 -59.493 -12.013 1.00 34.29 375 CYS A C 1
ATOM 2452 O O . CYS A 1 315 ? 65.679 -59.000 -13.097 1.00 38.15 375 CYS A O 1
ATOM 2455 N N . LEU A 1 316 ? 65.485 -58.786 -10.882 1.00 34.34 376 LEU A N 1
ATOM 2456 C CA . LEU A 1 316 ? 65.944 -57.407 -10.924 1.00 37.13 376 LEU A CA 1
ATOM 2457 C C . LEU A 1 316 ? 67.407 -57.362 -11.366 1.00 39.60 376 LEU A C 1
ATOM 2458 O O . LEU A 1 316 ? 67.811 -56.452 -12.084 1.00 42.28 376 LEU A O 1
ATOM 2463 N N . ARG A 1 317 ? 68.193 -58.341 -10.925 1.00 38.41 377 ARG A N 1
ATOM 2464 C CA . ARG A 1 317 ? 69.595 -58.400 -11.286 1.00 42.59 377 ARG A CA 1
ATOM 2465 C C . ARG A 1 317 ? 69.736 -58.660 -12.786 1.00 40.04 377 ARG A C 1
ATOM 2466 O O . ARG A 1 317 ? 70.523 -58.002 -13.468 1.00 39.79 377 ARG A O 1
ATOM 2474 N N . ASN A 1 318 ? 68.977 -59.629 -13.295 1.00 38.47 378 ASN A N 1
ATOM 2475 C CA . ASN A 1 318 ? 69.031 -59.980 -14.704 1.00 37.16 378 ASN A CA 1
ATOM 2476 C C . ASN A 1 318 ? 68.530 -58.831 -15.590 1.00 34.19 378 ASN A C 1
ATOM 2477 O O . ASN A 1 318 ? 68.955 -58.704 -16.732 1.00 36.98 378 ASN A O 1
ATOM 2482 N N . ALA A 1 319 ? 67.632 -57.990 -15.083 1.00 33.03 379 ALA A N 1
ATOM 2483 C CA . ALA A 1 319 ? 67.183 -56.816 -15.820 1.00 34.87 379 ALA A CA 1
ATOM 2484 C C . ALA A 1 319 ? 68.301 -55.769 -15.883 1.00 34.70 379 ALA A C 1
ATOM 2485 O O . ALA A 1 319 ? 68.573 -55.212 -16.946 1.00 30.90 379 ALA A O 1
ATOM 2487 N N A HIS A 1 320 ? 68.913 -55.509 -14.718 0.50 35.72 380 HIS A N 1
ATOM 2488 N N B HIS A 1 320 ? 68.929 -55.487 -14.739 0.50 34.77 380 HIS A N 1
ATOM 2489 C CA A HIS A 1 320 ? 70.064 -54.629 -14.566 0.50 36.31 380 HIS A CA 1
ATOM 2490 C CA B HIS A 1 320 ? 70.027 -54.536 -14.695 0.50 34.80 380 HIS A CA 1
ATOM 2491 C C A HIS A 1 320 ? 71.134 -55.029 -15.576 0.50 35.97 380 HIS A C 1
ATOM 2492 C C B HIS A 1 320 ? 71.147 -55.021 -15.617 0.50 35.05 380 HIS A C 1
ATOM 2493 O O A HIS A 1 320 ? 71.666 -54.213 -16.323 0.50 38.07 380 HIS A O 1
ATOM 2494 O O B HIS A 1 320 ? 71.731 -54.247 -16.373 0.50 36.61 380 HIS A O 1
ATOM 2507 N N . TYR A 1 321 ? 71.407 -56.326 -15.610 1.00 35.61 381 TYR A N 1
ATOM 2508 C CA . TYR A 1 321 ? 72.386 -56.885 -16.518 1.00 35.98 381 TYR A CA 1
ATOM 2509 C C . TYR A 1 321 ? 72.002 -56.578 -17.951 1.00 35.59 381 TYR A C 1
ATOM 2510 O O . TYR A 1 321 ? 72.853 -56.152 -18.718 1.00 40.55 381 TYR A O 1
ATOM 2519 N N . LEU A 1 322 ? 70.756 -56.858 -18.342 1.00 34.09 382 LEU A N 1
ATOM 2520 C CA . LEU A 1 322 ? 70.409 -56.666 -19.742 1.00 36.26 382 LEU A CA 1
ATOM 2521 C C . LEU A 1 322 ? 70.574 -55.198 -20.115 1.00 34.91 382 LEU A C 1
ATOM 2522 O O . LEU A 1 322 ? 71.177 -54.899 -21.130 1.00 36.52 382 LEU A O 1
ATOM 2527 N N . LYS A 1 323 ? 70.028 -54.293 -19.298 1.00 35.14 383 LYS A N 1
ATOM 2528 C CA . LYS A 1 323 ? 70.154 -52.863 -19.541 1.00 37.69 383 LYS A CA 1
ATOM 2529 C C . LYS A 1 323 ? 71.619 -52.462 -19.756 1.00 41.25 383 LYS A C 1
ATOM 2530 O O . LYS A 1 323 ? 71.944 -51.788 -20.742 1.00 39.56 383 LYS A O 1
ATOM 2536 N N . ASP A 1 324 ? 72.483 -52.837 -18.795 1.00 42.72 384 ASP A N 1
ATOM 2537 C CA . ASP A 1 324 ? 73.899 -52.506 -18.851 1.00 44.35 384 ASP A CA 1
ATOM 2538 C C . ASP A 1 324 ? 74.503 -52.911 -20.196 1.00 45.51 384 ASP A C 1
ATOM 2539 O O . ASP A 1 324 ? 75.147 -52.086 -20.838 1.00 48.48 384 ASP A O 1
ATOM 2544 N N . ARG A 1 325 ? 74.266 -54.151 -20.630 1.00 41.77 385 ARG A N 1
ATOM 2545 C CA . ARG A 1 325 ? 74.845 -54.652 -21.864 1.00 47.04 385 ARG A CA 1
ATOM 2546 C C . ARG A 1 325 ? 74.316 -53.881 -23.075 1.00 48.00 385 ARG A C 1
ATOM 2547 O O . ARG A 1 325 ? 75.047 -53.717 -24.054 1.00 50.04 385 ARG A O 1
ATOM 2555 N N . LEU A 1 326 ? 73.049 -53.436 -23.028 1.00 46.78 386 LEU A N 1
ATOM 2556 C CA . LEU A 1 326 ? 72.469 -52.644 -24.105 1.00 45.27 386 LEU A CA 1
ATOM 2557 C C . LEU A 1 326 ? 73.152 -51.270 -24.188 1.00 44.22 386 LEU A C 1
ATOM 2558 O O . LEU A 1 326 ? 73.473 -50.824 -25.284 1.00 41.76 386 LEU A O 1
ATOM 2563 N N . ARG A 1 327 ? 73.356 -50.584 -23.056 1.00 42.91 387 ARG A N 1
ATOM 2564 C CA . ARG A 1 327 ? 73.998 -49.269 -23.062 1.00 48.56 387 ARG A CA 1
ATOM 2565 C C . ARG A 1 327 ? 75.452 -49.355 -23.537 1.00 49.57 387 ARG A C 1
ATOM 2566 O O . ARG A 1 327 ? 75.919 -48.537 -24.342 1.00 46.88 387 ARG A O 1
ATOM 2574 N N . GLU A 1 328 ? 76.149 -50.359 -23.010 1.00 47.54 388 GLU A N 1
ATOM 2575 C CA . GLU A 1 328 ? 77.431 -50.808 -23.515 1.00 49.20 388 GLU A CA 1
ATOM 2576 C C . GLU A 1 328 ? 77.407 -50.941 -25.033 1.00 43.70 388 GLU A C 1
ATOM 2577 O O . GLU A 1 328 ? 78.348 -50.541 -25.695 1.00 50.52 388 GLU A O 1
ATOM 2583 N N . ALA A 1 329 ? 76.358 -51.541 -25.600 1.00 42.01 389 ALA A N 1
ATOM 2584 C CA . ALA A 1 329 ? 76.267 -51.701 -27.050 1.00 40.12 389 ALA A CA 1
ATOM 2585 C C . ALA A 1 329 ? 75.747 -50.420 -27.723 1.00 38.26 389 ALA A C 1
ATOM 2586 O O . ALA A 1 329 ? 75.424 -50.434 -28.908 1.00 37.85 389 ALA A O 1
ATOM 2588 N N . GLY A 1 330 ? 75.654 -49.319 -26.955 1.00 37.53 390 GLY A N 1
ATOM 2589 C CA . GLY A 1 330 ? 75.136 -48.052 -27.441 1.00 38.18 390 GLY A CA 1
ATOM 2590 C C . GLY A 1 330 ? 73.697 -48.156 -27.941 1.00 42.17 390 GLY A C 1
ATOM 2591 O O . GLY A 1 330 ? 73.338 -47.480 -28.908 1.00 44.41 390 GLY A O 1
ATOM 2592 N N . ILE A 1 331 ? 72.878 -48.978 -27.254 1.00 43.20 391 ILE A N 1
ATOM 2593 C CA . ILE A 1 331 ? 71.453 -49.098 -27.532 1.00 36.67 391 ILE A CA 1
ATOM 2594 C C . ILE A 1 331 ? 70.708 -48.401 -26.412 1.00 33.55 391 ILE A C 1
ATOM 2595 O O . ILE A 1 331 ? 70.898 -48.733 -25.243 1.00 36.11 391 ILE A O 1
ATOM 2600 N N . SER A 1 332 ? 69.895 -47.409 -26.801 1.00 33.64 392 SER A N 1
ATOM 2601 C CA . SER A 1 332 ? 69.031 -46.690 -25.882 1.00 33.38 392 SER A CA 1
ATOM 2602 C C . SER A 1 332 ? 68.241 -47.707 -25.055 1.00 35.60 392 SER A C 1
ATOM 2603 O O . SER A 1 332 ? 67.630 -48.614 -25.616 1.00 39.59 392 SER A O 1
ATOM 2606 N N . ALA A 1 333 ? 68.233 -47.538 -23.736 1.00 35.93 393 ALA A N 1
ATOM 2607 C CA . ALA A 1 333 ? 67.590 -48.485 -22.841 1.00 37.93 393 ALA A CA 1
ATOM 2608 C C . ALA A 1 333 ? 67.407 -47.841 -21.471 1.00 37.93 393 ALA A C 1
ATOM 2609 O O . ALA A 1 333 ? 68.223 -47.032 -21.062 1.00 36.64 393 ALA A O 1
ATOM 2611 N N . MET A 1 334 ? 66.306 -48.187 -20.797 1.00 39.96 394 MET A N 1
ATOM 2612 C CA . MET A 1 334 ? 65.990 -47.672 -19.479 1.00 39.47 394 MET A CA 1
ATOM 2613 C C . MET A 1 334 ? 65.406 -48.807 -18.635 1.00 40.63 394 MET A C 1
ATOM 2614 O O . MET A 1 334 ? 64.735 -49.694 -19.171 1.00 36.10 394 MET A O 1
ATOM 2619 N N . LEU A 1 335 ? 65.684 -48.759 -17.318 1.00 40.03 395 LEU A N 1
ATOM 2620 C CA . LEU A 1 335 ? 65.107 -49.650 -16.326 1.00 36.96 395 LEU A CA 1
ATOM 2621 C C . LEU A 1 335 ? 64.774 -48.834 -15.086 1.00 34.82 395 LEU A C 1
ATOM 2622 O O . LEU A 1 335 ? 65.654 -48.212 -14.522 1.00 32.17 395 LEU A O 1
ATOM 2627 N N . ASN A 1 336 ? 63.490 -48.760 -14.715 1.00 40.37 396 ASN A N 1
ATOM 2628 C CA . ASN A 1 336 ? 63.080 -48.028 -13.517 1.00 39.64 396 ASN A CA 1
ATOM 2629 C C . ASN A 1 336 ? 63.636 -48.759 -12.287 1.00 38.56 396 ASN A C 1
ATOM 2630 O O . ASN A 1 336 ? 64.039 -49.915 -12.393 1.00 34.54 396 ASN A O 1
ATOM 2635 N N . GLU A 1 337 ? 63.689 -48.085 -11.134 1.00 41.78 397 GLU A N 1
ATOM 2636 C CA . GLU A 1 337 ? 64.306 -48.672 -9.944 1.00 53.78 397 GLU A CA 1
ATOM 2637 C C . GLU A 1 337 ? 63.566 -49.913 -9.432 1.00 55.32 397 GLU A C 1
ATOM 2638 O O . GLU A 1 337 ? 64.175 -50.815 -8.851 1.00 57.35 397 GLU A O 1
ATOM 2644 N N . LEU A 1 338 ? 62.234 -49.902 -9.560 1.00 53.71 398 LEU A N 1
ATOM 2645 C CA . LEU A 1 338 ? 61.381 -50.928 -8.982 1.00 49.57 398 LEU A CA 1
ATOM 2646 C C . LEU A 1 338 ? 60.737 -51.695 -10.136 1.00 46.87 398 LEU A C 1
ATOM 2647 O O . LEU A 1 338 ? 59.527 -51.569 -10.364 1.00 45.31 398 LEU A O 1
ATOM 2652 N N . SER A 1 339 ? 61.556 -52.442 -10.897 1.00 40.71 399 SER A N 1
ATOM 2653 C CA . SER A 1 339 ? 61.141 -52.907 -12.215 1.00 37.14 399 SER A CA 1
ATOM 2654 C C . SER A 1 339 ? 62.002 -54.077 -12.663 1.00 34.65 399 SER A C 1
ATOM 2655 O O . SER A 1 339 ? 63.176 -54.153 -12.327 1.00 32.69 399 SER A O 1
ATOM 2658 N N . SER A 1 340 ? 61.388 -54.994 -13.418 1.00 35.99 400 SER A N 1
ATOM 2659 C CA . SER A 1 340 ? 62.130 -56.003 -14.154 1.00 35.99 400 SER A CA 1
ATOM 2660 C C . SER A 1 340 ? 61.934 -55.768 -15.655 1.00 32.73 400 SER A C 1
ATOM 2661 O O . SER A 1 340 ? 62.235 -56.644 -16.470 1.00 30.07 400 SER A O 1
ATOM 2664 N N . THR A 1 341 ? 61.430 -54.584 -16.023 1.00 30.27 401 THR A N 1
ATOM 2665 C CA . THR A 1 341 ? 61.144 -54.330 -17.425 1.00 35.07 401 THR A CA 1
ATOM 2666 C C . THR A 1 341 ? 62.132 -53.298 -17.969 1.00 33.81 401 THR A C 1
ATOM 2667 O O . THR A 1 341 ? 62.268 -52.189 -17.440 1.00 32.96 401 THR A O 1
ATOM 2671 N N . VAL A 1 342 ? 62.822 -53.768 -19.025 1.00 32.29 402 VAL A N 1
ATOM 2672 C CA . VAL A 1 342 ? 63.900 -53.094 -19.729 1.00 32.30 402 VAL A CA 1
ATOM 2673 C C . VAL A 1 342 ? 63.338 -52.571 -21.042 1.00 33.03 402 VAL A C 1
ATOM 2674 O O . VAL A 1 342 ? 63.045 -53.357 -21.949 1.00 31.13 402 VAL A O 1
ATOM 2678 N N . VAL A 1 343 ? 63.150 -51.244 -21.068 1.00 33.46 403 VAL A N 1
ATOM 2679 C CA . VAL A 1 343 ? 62.643 -50.513 -22.208 1.00 33.99 403 VAL A CA 1
ATOM 2680 C C . VAL A 1 343 ? 63.852 -50.215 -23.071 1.00 35.03 403 VAL A C 1
ATOM 2681 O O . VAL A 1 343 ? 64.884 -49.831 -22.528 1.00 35.02 403 VAL A O 1
ATOM 2685 N N . PHE A 1 344 ? 63.737 -50.389 -24.386 1.00 35.19 404 PHE A N 1
ATOM 2686 C CA . PHE A 1 344 ? 64.875 -50.114 -25.243 1.00 33.33 404 PHE A CA 1
ATOM 2687 C C . PHE A 1 344 ? 64.420 -49.827 -26.667 1.00 33.04 404 PHE A C 1
ATOM 2688 O O . PHE A 1 344 ? 63.263 -50.016 -27.011 1.00 34.55 404 PHE A O 1
ATOM 2696 N N . GLU A 1 345 ? 65.349 -49.310 -27.468 1.00 34.38 405 GLU A N 1
ATOM 2697 C CA . GLU A 1 345 ? 65.087 -48.931 -28.845 1.00 34.47 405 GLU A CA 1
ATOM 2698 C C . GLU A 1 345 ? 64.393 -50.079 -29.556 1.00 33.75 405 GLU A C 1
ATOM 2699 O O . GLU A 1 345 ? 64.908 -51.197 -29.563 1.00 33.73 405 GLU A O 1
ATOM 2705 N N . ARG A 1 346 ? 63.254 -49.781 -30.184 1.00 34.53 406 ARG A N 1
ATOM 2706 C CA . ARG A 1 346 ? 62.472 -50.808 -30.854 1.00 34.70 406 ARG A CA 1
ATOM 2707 C C . ARG A 1 346 ? 63.266 -51.381 -32.022 1.00 33.75 406 ARG A C 1
ATOM 2708 O O . ARG A 1 346 ? 63.610 -50.632 -32.917 1.00 36.21 406 ARG A O 1
ATOM 2716 N N . PRO A 1 347 ? 63.582 -52.698 -32.056 1.00 37.59 407 PRO A N 1
ATOM 2717 C CA . PRO A 1 347 ? 64.207 -53.307 -33.224 1.00 38.94 407 PRO A CA 1
ATOM 2718 C C . PRO A 1 347 ? 63.472 -52.940 -34.513 1.00 43.05 407 PRO A C 1
ATOM 2719 O O . PRO A 1 347 ? 62.244 -52.958 -34.586 1.00 44.15 407 PRO A O 1
ATOM 2723 N N . LEU A 1 348 ? 64.250 -52.574 -35.530 1.00 45.65 408 LEU A N 1
ATOM 2724 C CA . LEU A 1 348 ? 63.698 -52.164 -36.808 1.00 46.44 408 LEU A CA 1
ATOM 2725 C C . LEU A 1 348 ? 63.155 -53.406 -37.523 1.00 44.37 408 LEU A C 1
ATOM 2726 O O . LEU A 1 348 ? 62.086 -53.332 -38.105 1.00 39.57 408 LEU A O 1
ATOM 2731 N N . ASP A 1 349 ? 63.875 -54.539 -37.417 1.00 44.39 409 ASP A N 1
ATOM 2732 C CA . ASP A 1 349 ? 63.511 -55.820 -38.006 1.00 48.95 409 ASP A CA 1
ATOM 2733 C C . ASP A 1 349 ? 62.324 -56.458 -37.268 1.00 55.10 409 ASP A C 1
ATOM 2734 O O . ASP A 1 349 ? 62.463 -56.969 -36.152 1.00 54.32 409 ASP A O 1
ATOM 2739 N N . GLU A 1 350 ? 61.160 -56.513 -37.926 1.00 56.46 410 GLU A N 1
ATOM 2740 C CA . GLU A 1 350 ? 59.958 -56.952 -37.237 1.00 61.98 410 GLU A CA 1
ATOM 2741 C C . GLU A 1 350 ? 59.862 -58.481 -37.243 1.00 58.00 410 GLU A C 1
ATOM 2742 O O . GLU A 1 350 ? 59.138 -59.025 -36.411 1.00 55.01 410 GLU A O 1
ATOM 2748 N N . GLU A 1 351 ? 60.653 -59.178 -38.075 1.00 52.87 411 GLU A N 1
ATOM 2749 C CA . GLU A 1 351 ? 60.830 -60.617 -37.904 1.00 53.87 411 GLU A CA 1
ATOM 2750 C C . GLU A 1 351 ? 61.613 -60.914 -36.615 1.00 52.50 411 GLU A C 1
ATOM 2751 O O . GLU A 1 351 ? 61.433 -61.966 -35.978 1.00 49.97 411 GLU A O 1
ATOM 2757 N N . PHE A 1 352 ? 62.500 -59.991 -36.223 1.00 46.52 412 PHE A N 1
ATOM 2758 C CA . PHE A 1 352 ? 63.273 -60.156 -34.999 1.00 41.95 412 PHE A CA 1
ATOM 2759 C C . PHE A 1 352 ? 62.348 -59.954 -33.798 1.00 39.50 412 PHE A C 1
ATOM 2760 O O . PHE A 1 352 ? 62.359 -60.743 -32.855 1.00 39.47 412 PHE A O 1
ATOM 2768 N N . VAL A 1 353 ? 61.547 -58.880 -33.860 1.00 37.97 413 VAL A N 1
ATOM 2769 C CA . VAL A 1 353 ? 60.493 -58.625 -32.893 1.00 38.52 413 VAL A CA 1
ATOM 2770 C C . VAL A 1 353 ? 59.578 -59.849 -32.724 1.00 39.39 413 VAL A C 1
ATOM 2771 O O . VAL A 1 353 ? 59.258 -60.220 -31.599 1.00 38.30 413 VAL A O 1
ATOM 2775 N N . ARG A 1 354 ? 59.187 -60.505 -33.821 1.00 39.45 414 ARG A N 1
ATOM 2776 C CA . ARG A 1 354 ? 58.274 -61.631 -33.748 1.00 41.01 414 ARG A CA 1
ATOM 2777 C C . ARG A 1 354 ? 58.973 -62.860 -33.180 1.00 38.94 414 ARG A C 1
ATOM 2778 O O . ARG A 1 354 ? 58.345 -63.666 -32.493 1.00 41.50 414 ARG A O 1
ATOM 2786 N N . ARG A 1 355 ? 60.281 -62.976 -33.381 1.00 38.79 415 ARG A N 1
ATOM 2787 C CA . ARG A 1 355 ? 61.003 -64.170 -32.946 1.00 38.35 415 ARG A CA 1
ATOM 2788 C C . ARG A 1 355 ? 61.196 -64.186 -31.426 1.00 37.69 415 ARG A C 1
ATOM 2789 O O . ARG A 1 355 ? 61.166 -65.241 -30.787 1.00 36.23 415 ARG A O 1
ATOM 2797 N N . TRP A 1 356 ? 61.482 -63.009 -30.859 1.00 37.74 416 TRP A N 1
ATOM 2798 C CA . TRP A 1 356 ? 61.672 -62.880 -29.422 1.00 38.90 416 TRP A CA 1
ATOM 2799 C C . TRP A 1 356 ? 60.412 -62.352 -28.724 1.00 35.23 416 TRP A C 1
ATOM 2800 O O . TRP A 1 356 ? 60.451 -62.047 -27.533 1.00 36.19 416 TRP A O 1
ATOM 2811 N N . GLN A 1 357 ? 59.335 -62.176 -29.505 1.00 33.28 417 GLN A N 1
ATOM 2812 C CA . GLN A 1 357 ? 57.991 -61.995 -29.005 1.00 31.92 417 GLN A CA 1
ATOM 2813 C C . GLN A 1 357 ? 57.995 -60.731 -28.161 1.00 31.56 417 GLN A C 1
ATOM 2814 O O . GLN A 1 357 ? 57.465 -60.705 -27.050 1.00 30.82 417 GLN A O 1
ATOM 2820 N N . LEU A 1 358 ? 58.596 -59.689 -28.738 1.00 31.25 418 LEU A N 1
ATOM 2821 C CA . LEU A 1 358 ? 58.772 -58.415 -28.064 1.00 33.61 418 LEU A CA 1
ATOM 2822 C C . LEU A 1 358 ? 57.488 -57.611 -28.140 1.00 31.55 418 LEU A C 1
ATOM 2823 O O . LEU A 1 358 ? 56.816 -57.636 -29.164 1.00 32.65 418 LEU A O 1
ATOM 2828 N N . ALA A 1 359 ? 57.190 -56.904 -27.044 1.00 31.80 419 ALA A N 1
ATOM 2829 C CA . ALA A 1 359 ? 56.116 -55.932 -27.012 1.00 31.00 419 ALA A CA 1
ATOM 2830 C C . ALA A 1 359 ? 56.724 -54.576 -27.350 1.00 32.57 419 ALA A C 1
ATOM 2831 O O . ALA A 1 359 ? 57.825 -54.271 -26.894 1.00 31.25 419 ALA A O 1
ATOM 2833 N N . CYS A 1 360 ? 55.967 -53.793 -28.137 1.00 31.25 420 CYS A N 1
ATOM 2834 C CA . CYS A 1 360 ? 56.451 -52.604 -28.805 1.00 31.26 420 CYS A CA 1
ATOM 2835 C C . CYS A 1 360 ? 55.436 -51.481 -28.636 1.00 31.86 420 CYS A C 1
ATOM 2836 O O . CYS A 1 360 ? 54.239 -51.675 -28.795 1.00 30.57 420 CYS A O 1
ATOM 2839 N N . GLU A 1 361 ? 55.934 -50.278 -28.379 1.00 35.64 421 GLU A N 1
ATOM 2840 C CA . GLU A 1 361 ? 55.094 -49.104 -28.485 1.00 43.74 421 GLU A CA 1
ATOM 2841 C C . GLU A 1 361 ? 55.915 -47.933 -29.035 1.00 48.10 421 GLU A C 1
ATOM 2842 O O . GLU A 1 361 ? 56.893 -47.513 -28.408 1.00 48.50 421 GLU A O 1
ATOM 2848 N N . GLY A 1 362 ? 55.477 -47.397 -30.192 1.00 44.78 422 GLY A N 1
ATOM 2849 C CA . GLY A 1 362 ? 56.172 -46.303 -30.852 1.00 40.15 422 GLY A CA 1
ATOM 2850 C C . GLY A 1 362 ? 57.605 -46.709 -31.164 1.00 37.59 422 GLY A C 1
ATOM 2851 O O . GLY A 1 362 ? 57.812 -47.728 -31.814 1.00 34.39 422 GLY A O 1
ATOM 2852 N N . ASN A 1 363 ? 58.571 -45.973 -30.593 1.00 38.06 423 ASN A N 1
ATOM 2853 C CA . ASN A 1 363 ? 59.982 -46.298 -30.762 1.00 40.55 423 ASN A CA 1
ATOM 2854 C C . ASN A 1 363 ? 60.540 -47.188 -29.650 1.00 40.41 423 ASN A C 1
ATOM 2855 O O . ASN A 1 363 ? 61.720 -47.520 -29.691 1.00 40.76 423 ASN A O 1
ATOM 2860 N N . MET A 1 364 ? 59.704 -47.595 -28.686 1.00 38.71 424 MET A N 1
ATOM 2861 C CA . MET A 1 364 ? 60.126 -48.477 -27.607 1.00 35.89 424 MET A CA 1
ATOM 2862 C C . MET A 1 364 ? 59.753 -49.924 -27.926 1.00 32.24 424 MET A C 1
ATOM 2863 O O . MET A 1 364 ? 58.725 -50.197 -28.520 1.00 30.45 424 MET A O 1
ATOM 2868 N N . ALA A 1 365 ? 60.622 -50.840 -27.517 1.00 32.37 425 ALA A N 1
ATOM 2869 C CA . ALA A 1 365 ? 60.258 -52.219 -27.264 1.00 32.71 425 ALA A CA 1
ATOM 2870 C C . ALA A 1 365 ? 60.549 -52.480 -25.793 1.00 32.98 425 ALA A C 1
ATOM 2871 O O . ALA A 1 365 ? 61.032 -51.581 -25.105 1.00 34.84 425 ALA A O 1
ATOM 2873 N N . HIS A 1 366 ? 60.231 -53.683 -25.300 1.00 32.51 426 HIS A N 1
ATOM 2874 C CA . HIS A 1 366 ? 60.668 -54.026 -23.960 1.00 32.59 426 HIS A CA 1
ATOM 2875 C C . HIS A 1 366 ? 60.843 -55.533 -23.785 1.00 32.41 426 HIS A C 1
ATOM 2876 O O . HIS A 1 366 ? 60.325 -56.341 -24.557 1.00 28.57 426 HIS A O 1
ATOM 2883 N N . VAL A 1 367 ? 61.716 -55.854 -22.817 1.00 34.88 427 VAL A N 1
ATOM 2884 C CA . VAL A 1 367 ? 61.940 -57.203 -22.343 1.00 33.20 427 VAL A CA 1
ATOM 2885 C C . VAL A 1 367 ? 61.522 -57.212 -20.888 1.00 32.64 427 VAL A C 1
ATOM 2886 O O . VAL A 1 367 ? 61.848 -56.282 -20.160 1.00 32.83 427 VAL A O 1
ATOM 2890 N N . ILE A 1 368 ? 60.752 -58.241 -20.515 1.00 33.05 428 ILE A N 1
ATOM 2891 C CA . ILE A 1 368 ? 60.398 -58.450 -19.125 1.00 33.13 428 ILE A CA 1
ATOM 2892 C C . ILE A 1 368 ? 61.084 -59.713 -18.644 1.00 31.24 428 ILE A C 1
ATOM 2893 O O . ILE A 1 368 ? 60.930 -60.790 -19.225 1.00 27.23 428 ILE A O 1
ATOM 2898 N N . VAL A 1 369 ? 61.871 -59.498 -17.588 1.00 33.14 429 VAL A N 1
ATOM 2899 C CA . VAL A 1 369 ? 62.781 -60.497 -17.072 1.00 36.49 429 VAL A CA 1
ATOM 2900 C C . VAL A 1 369 ? 62.013 -61.274 -16.021 1.00 35.84 429 VAL A C 1
ATOM 2901 O O . VAL A 1 369 ? 61.923 -60.859 -14.864 1.00 43.95 429 VAL A O 1
ATOM 2905 N N . MET A 1 370 ? 61.364 -62.333 -16.503 1.00 35.36 430 MET A N 1
ATOM 2906 C CA . MET A 1 370 ? 60.630 -63.262 -15.667 1.00 35.18 430 MET A CA 1
ATOM 2907 C C . MET A 1 370 ? 61.578 -64.376 -15.185 1.00 34.88 430 MET A C 1
ATOM 2908 O O . MET A 1 370 ? 62.657 -64.584 -15.739 1.00 34.61 430 MET A O 1
ATOM 2913 N N . PRO A 1 371 ? 61.231 -65.134 -14.121 1.00 35.91 431 PRO A N 1
ATOM 2914 C CA . PRO A 1 371 ? 62.126 -66.177 -13.609 1.00 35.16 431 PRO A CA 1
ATOM 2915 C C . PRO A 1 371 ? 62.738 -67.090 -14.674 1.00 35.84 431 PRO A C 1
ATOM 2916 O O . PRO A 1 371 ? 63.873 -67.519 -14.537 1.00 39.45 431 PRO A O 1
ATOM 2920 N N . ASN A 1 372 ? 62.012 -67.354 -15.759 1.00 35.39 432 ASN A N 1
ATOM 2921 C CA . ASN A 1 372 ? 62.505 -68.230 -16.819 1.00 37.24 432 ASN A CA 1
ATOM 2922 C C . ASN A 1 372 ? 63.644 -67.572 -17.615 1.00 42.45 432 ASN A C 1
ATOM 2923 O O . ASN A 1 372 ? 64.332 -68.264 -18.377 1.00 41.87 432 ASN A O 1
ATOM 2928 N N . VAL A 1 373 ? 63.812 -66.239 -17.473 1.00 42.62 433 VAL A N 1
ATOM 2929 C CA . VAL A 1 373 ? 64.689 -65.465 -18.341 1.00 43.64 433 VAL A CA 1
ATOM 2930 C C . VAL A 1 373 ? 66.065 -65.411 -17.692 1.00 42.46 433 VAL A C 1
ATOM 2931 O O . VAL A 1 373 ? 66.283 -64.676 -16.728 1.00 41.28 433 VAL A O 1
ATOM 2935 N N . THR A 1 374 ? 66.965 -66.215 -18.265 1.00 41.20 434 THR A N 1
ATOM 2936 C CA . THR A 1 374 ? 68.297 -66.445 -17.742 1.00 38.77 434 THR A CA 1
ATOM 2937 C C . THR A 1 374 ? 69.301 -65.563 -18.468 1.00 41.15 434 THR A C 1
ATOM 2938 O O . THR A 1 374 ? 69.038 -65.071 -19.582 1.00 35.49 434 THR A O 1
ATOM 2942 N N . ILE A 1 375 ? 70.483 -65.458 -17.844 1.00 42.82 435 ILE A N 1
ATOM 2943 C CA . ILE A 1 375 ? 71.612 -64.728 -18.403 1.00 39.75 435 ILE A CA 1
ATOM 2944 C C . ILE A 1 375 ? 72.042 -65.349 -19.745 1.00 42.83 435 ILE A C 1
ATOM 2945 O O . ILE A 1 375 ? 72.269 -64.635 -20.750 1.00 38.35 435 ILE A O 1
ATOM 2950 N N . GLU A 1 376 ? 72.079 -66.689 -19.771 1.00 40.22 436 GLU A N 1
ATOM 2951 C CA . GLU A 1 376 ? 72.375 -67.439 -20.979 1.00 41.22 436 GLU A CA 1
ATOM 2952 C C . GLU A 1 376 ? 71.433 -66.975 -22.102 1.00 40.80 436 GLU A C 1
ATOM 2953 O O . GLU A 1 376 ? 71.868 -66.693 -23.211 1.00 45.57 436 GLU A O 1
ATOM 2959 N N . LYS A 1 377 ? 70.133 -66.844 -21.814 1.00 45.47 437 LYS A N 1
ATOM 2960 C CA . LYS A 1 377 ? 69.128 -66.495 -22.816 1.00 45.91 437 LYS A CA 1
ATOM 2961 C C . LYS A 1 377 ? 69.250 -65.042 -23.262 1.00 41.84 437 LYS A C 1
ATOM 2962 O O . LYS A 1 377 ? 69.029 -64.721 -24.420 1.00 39.99 437 LYS A O 1
ATOM 2968 N N . LEU A 1 378 ? 69.536 -64.160 -22.304 1.00 41.12 438 LEU A N 1
ATOM 2969 C CA . LEU A 1 378 ? 69.741 -62.756 -22.590 1.00 39.08 438 LEU A CA 1
ATOM 2970 C C . LEU A 1 378 ? 70.957 -62.578 -23.507 1.00 40.52 438 LEU A C 1
ATOM 2971 O O . LEU A 1 378 ? 70.923 -61.784 -24.448 1.00 41.68 438 LEU A O 1
ATOM 2976 N N . ASP A 1 379 ? 72.008 -63.378 -23.281 1.00 43.40 439 ASP A N 1
ATOM 2977 C CA . ASP A 1 379 ? 73.220 -63.331 -24.096 1.00 38.56 439 ASP A CA 1
ATOM 2978 C C . ASP A 1 379 ? 72.881 -63.749 -25.514 1.00 37.29 439 ASP A C 1
ATOM 2979 O O . ASP A 1 379 ? 73.218 -63.036 -26.445 1.00 35.66 439 ASP A O 1
ATOM 2984 N N . GLU A 1 380 ? 72.145 -64.855 -25.678 1.00 43.56 440 GLU A N 1
ATOM 2985 C CA . GLU A 1 380 ? 71.731 -65.299 -27.008 1.00 43.97 440 GLU A CA 1
ATOM 2986 C C . GLU A 1 380 ? 71.086 -64.140 -27.763 1.00 44.26 440 GLU A C 1
ATOM 2987 O O . GLU A 1 380 ? 71.397 -63.914 -28.938 1.00 45.61 440 GLU A O 1
ATOM 2993 N N . PHE A 1 381 ? 70.210 -63.428 -27.028 1.00 44.59 441 PHE A N 1
ATOM 2994 C CA . PHE A 1 381 ? 69.363 -62.344 -27.512 1.00 43.86 441 PHE A CA 1
ATOM 2995 C C . PHE A 1 381 ? 70.213 -61.163 -27.971 1.00 44.82 441 PHE A C 1
ATOM 2996 O O . PHE A 1 381 ? 70.034 -60.687 -29.102 1.00 42.43 441 PHE A O 1
ATOM 3004 N N . LEU A 1 382 ? 71.078 -60.685 -27.052 1.00 43.60 442 LEU A N 1
ATOM 3005 C CA . LEU A 1 382 ? 71.986 -59.566 -27.297 1.00 45.27 442 LEU A CA 1
ATOM 3006 C C . LEU A 1 382 ? 72.908 -59.828 -28.490 1.00 48.53 442 LEU A C 1
ATOM 3007 O O . LEU A 1 382 ? 73.059 -58.969 -29.358 1.00 52.69 442 LEU A O 1
ATOM 3012 N N . ASN A 1 383 ? 73.511 -61.021 -28.529 1.00 50.27 443 ASN A N 1
ATOM 3013 C CA . ASN A 1 383 ? 74.371 -61.409 -29.628 1.00 51.09 443 ASN A CA 1
ATOM 3014 C C . ASN A 1 383 ? 73.602 -61.250 -30.939 1.00 53.08 443 ASN A C 1
ATOM 3015 O O . ASN A 1 383 ? 74.140 -60.696 -31.898 1.00 57.56 443 ASN A O 1
ATOM 3020 N N . GLU A 1 384 ? 72.332 -61.676 -30.981 1.00 48.50 444 GLU A N 1
ATOM 3021 C CA . GLU A 1 384 ? 71.552 -61.536 -32.206 1.00 44.48 444 GLU A CA 1
ATOM 3022 C C . GLU A 1 384 ? 71.206 -60.074 -32.469 1.00 41.95 444 GLU A C 1
ATOM 3023 O O . GLU A 1 384 ? 71.178 -59.632 -33.619 1.00 42.70 444 GLU A O 1
ATOM 3029 N N . LEU A 1 385 ? 70.894 -59.333 -31.410 1.00 42.26 445 LEU A N 1
ATOM 3030 C CA . LEU A 1 385 ? 70.424 -57.968 -31.586 1.00 44.32 445 LEU A CA 1
ATOM 3031 C C . LEU A 1 385 ? 71.558 -57.116 -32.156 1.00 47.55 445 LEU A C 1
ATOM 3032 O O . LEU A 1 385 ? 71.382 -56.442 -33.172 1.00 44.54 445 LEU A O 1
ATOM 3037 N N . VAL A 1 386 ? 72.719 -57.173 -31.493 1.00 49.50 446 VAL A N 1
ATOM 3038 C CA . VAL A 1 386 ? 73.873 -56.380 -31.883 1.00 49.83 446 VAL A CA 1
ATOM 3039 C C . VAL A 1 386 ? 74.247 -56.697 -33.337 1.00 49.77 446 VAL A C 1
ATOM 3040 O O . VAL A 1 386 ? 74.405 -55.774 -34.127 1.00 55.69 446 VAL A O 1
ATOM 3044 N N . GLN A 1 387 ? 74.306 -57.986 -33.704 1.00 56.60 447 GLN A N 1
ATOM 3045 C CA . GLN A 1 387 ? 74.611 -58.419 -35.065 1.00 56.10 447 GLN A CA 1
ATOM 3046 C C . GLN A 1 387 ? 73.681 -57.756 -36.077 1.00 54.11 447 GLN A C 1
ATOM 3047 O O . GLN A 1 387 ? 74.149 -57.161 -37.039 1.00 58.37 447 GLN A O 1
ATOM 3053 N N . LYS A 1 388 ? 72.361 -57.883 -35.906 1.00 57.39 448 LYS A N 1
ATOM 3054 C CA . LYS A 1 388 ? 71.439 -57.386 -36.921 1.00 54.29 448 LYS A CA 1
ATOM 3055 C C . LYS A 1 388 ? 71.403 -55.858 -36.932 1.00 52.90 448 LYS A C 1
ATOM 3056 O O . LYS A 1 388 ? 71.218 -55.261 -37.987 1.00 54.62 448 LYS A O 1
ATOM 3062 N N . ARG A 1 389 ? 71.525 -55.243 -35.751 1.00 51.31 449 ARG A N 1
ATOM 3063 C CA . ARG A 1 389 ? 71.420 -53.802 -35.597 1.00 50.84 449 ARG A CA 1
ATOM 3064 C C . ARG A 1 389 ? 72.467 -53.105 -36.468 1.00 58.73 449 ARG A C 1
ATOM 3065 O O . ARG A 1 389 ? 72.192 -52.026 -37.002 1.00 60.63 449 ARG A O 1
ATOM 3073 N N . ALA A 1 390 ? 73.650 -53.725 -36.626 1.00 60.47 450 ALA A N 1
ATOM 3074 C CA . ALA A 1 390 ? 74.714 -53.161 -37.449 1.00 61.80 450 ALA A CA 1
ATOM 3075 C C . ALA A 1 390 ? 74.226 -52.848 -38.868 1.00 66.98 450 ALA A C 1
ATOM 3076 O O . ALA A 1 390 ? 74.750 -51.916 -39.476 1.00 71.62 450 ALA A O 1
ATOM 3078 N N . ASN A 1 391 ? 73.200 -53.571 -39.363 1.00 66.78 451 ASN A N 1
ATOM 3079 C CA . ASN A 1 391 ? 72.667 -53.390 -40.713 1.00 67.64 451 ASN A CA 1
ATOM 3080 C C . ASN A 1 391 ? 71.612 -52.283 -40.823 1.00 61.40 451 ASN A C 1
ATOM 3081 O O . ASN A 1 391 ? 71.196 -51.975 -41.936 1.00 61.80 451 ASN A O 1
ATOM 3086 N N . TRP A 1 392 ? 71.171 -51.673 -39.714 1.00 58.45 452 TRP A N 1
ATOM 3087 C CA . TRP A 1 392 ? 69.934 -50.900 -39.739 1.00 58.11 452 TRP A CA 1
ATOM 3088 C C . TRP A 1 392 ? 70.185 -49.406 -39.955 1.00 57.55 452 TRP A C 1
ATOM 3089 O O . TRP A 1 392 ? 69.364 -48.736 -40.592 1.00 52.63 452 TRP A O 1
ATOM 3100 N N . TYR A 1 393 ? 71.267 -48.868 -39.363 1.00 66.08 453 TYR A N 1
ATOM 3101 C CA . TYR A 1 393 ? 71.440 -47.416 -39.245 1.00 75.11 453 TYR A CA 1
ATOM 3102 C C . TYR A 1 393 ? 72.761 -46.927 -39.867 1.00 80.99 453 TYR A C 1
ATOM 3103 O O . TYR A 1 393 ? 73.020 -45.721 -39.889 1.00 74.43 453 TYR A O 1
ATOM 3112 N N . ASN A 1 394 ? 73.547 -47.860 -40.435 1.00 99.12 454 ASN A N 1
ATOM 3113 C CA . ASN A 1 394 ? 74.849 -47.595 -41.051 1.00 112.66 454 ASN A CA 1
ATOM 3114 C C . ASN A 1 394 ? 74.695 -46.960 -42.451 1.00 120.63 454 ASN A C 1
ATOM 3115 O O . ASN A 1 394 ? 73.592 -46.550 -42.841 1.00 104.07 454 ASN A O 1
ATOM 3120 N N . ASP A 1 395 ? 75.829 -46.881 -43.190 1.00 116.28 455 ASP A N 1
ATOM 3121 C CA . ASP A 1 395 ? 75.951 -46.262 -44.511 1.00 104.80 455 ASP A CA 1
ATOM 3122 C C . ASP A 1 395 ? 75.204 -44.921 -44.494 1.00 104.01 455 ASP A C 1
ATOM 3123 O O . ASP A 1 395 ? 75.327 -44.162 -43.528 1.00 103.17 455 ASP A O 1
ATOM 3125 N N . GLY A 1 396 ? 74.430 -44.631 -45.552 1.00 93.40 456 GLY A N 1
ATOM 3126 C CA . GLY A 1 396 ? 73.781 -43.336 -45.702 1.00 88.56 456 GLY A CA 1
ATOM 3127 C C . GLY A 1 396 ? 72.413 -43.291 -45.029 1.00 89.46 456 GLY A C 1
ATOM 3128 O O . GLY A 1 396 ? 71.753 -42.253 -45.066 1.00 82.25 456 GLY A O 1
ATOM 3129 N N . LYS A 1 397 ? 72.022 -44.420 -44.409 1.00 97.96 457 LYS A N 1
ATOM 3130 C CA . LYS A 1 397 ? 70.725 -44.595 -43.762 1.00 102.47 457 LYS A CA 1
ATOM 3131 C C . LYS A 1 397 ? 70.642 -43.736 -42.485 1.00 99.91 457 LYS A C 1
ATOM 3132 O O . LYS A 1 397 ? 71.626 -43.124 -42.060 1.00 84.62 457 LYS A O 1
ATOM 3134 N N . ALA A 1 398 ? 69.448 -43.715 -41.865 1.00 90.61 458 ALA A N 1
ATOM 3135 C CA . ALA A 1 398 ? 68.985 -42.604 -41.041 1.00 82.72 458 ALA A CA 1
ATOM 3136 C C . ALA A 1 398 ? 69.875 -42.343 -39.817 1.00 82.72 458 ALA A C 1
ATOM 3137 O O . ALA A 1 398 ? 70.154 -41.184 -39.514 1.00 100.89 458 ALA A O 1
ATOM 3139 N N . GLY A 1 399 ? 70.325 -43.385 -39.103 1.00 61.79 459 GLY A N 1
ATOM 3140 C CA . GLY A 1 399 ? 70.824 -43.202 -37.743 1.00 55.24 459 GLY A CA 1
ATOM 3141 C C . GLY A 1 399 ? 69.742 -43.546 -36.715 1.00 51.28 459 GLY A C 1
ATOM 3142 O O . GLY A 1 399 ? 68.560 -43.343 -36.985 1.00 55.04 459 GLY A O 1
ATOM 3143 N N . PRO A 1 400 ? 70.073 -44.096 -35.523 1.00 51.78 460 PRO A N 1
ATOM 3144 C CA . PRO A 1 400 ? 69.048 -44.574 -34.579 1.00 52.98 460 PRO A CA 1
ATOM 3145 C C . PRO A 1 400 ? 67.947 -43.553 -34.253 1.00 50.53 460 PRO A C 1
ATOM 3146 O O . PRO A 1 400 ? 68.218 -42.351 -34.252 1.00 47.52 460 PRO A O 1
ATOM 3150 N N . PRO A 1 401 ? 66.688 -43.967 -33.939 1.00 45.81 461 PRO A N 1
ATOM 3151 C CA . PRO A 1 401 ? 65.667 -43.029 -33.464 1.00 44.53 461 PRO A CA 1
ATOM 3152 C C . PRO A 1 401 ? 66.088 -42.443 -32.118 1.00 43.41 461 PRO A C 1
ATOM 3153 O O . PRO A 1 401 ? 66.918 -43.033 -31.416 1.00 38.69 461 PRO A O 1
ATOM 3157 N N . CYS A 1 402 ? 65.504 -41.279 -31.792 1.00 41.07 462 CYS A N 1
ATOM 3158 C CA . CYS A 1 402 ? 65.690 -40.660 -30.494 1.00 41.21 462 CYS A CA 1
ATOM 3159 C C . CYS A 1 402 ? 64.608 -41.136 -29.512 1.00 41.67 462 CYS A C 1
ATOM 3160 O O . CYS A 1 402 ? 63.430 -40.832 -29.689 1.00 41.17 462 CYS A O 1
ATOM 3163 N N . LEU A 1 403 ? 65.018 -41.803 -28.416 1.00 41.43 463 LEU A N 1
ATOM 3164 C CA . LEU A 1 403 ? 64.066 -42.217 -27.389 1.00 42.71 463 LEU A CA 1
ATOM 3165 C C . LEU A 1 403 ? 64.013 -41.228 -26.217 1.00 41.14 463 LEU A C 1
ATOM 3166 O O . LEU A 1 403 ? 63.352 -41.508 -25.228 1.00 39.08 463 LEU A O 1
ATOM 3171 N N . ALA A 1 404 ? 64.668 -40.067 -26.305 1.00 40.09 464 ALA A N 1
ATOM 3172 C CA . ALA A 1 404 ? 64.694 -39.142 -25.181 1.00 41.40 464 ALA A CA 1
ATOM 3173 C C . ALA A 1 404 ? 63.286 -38.741 -24.731 1.00 41.92 464 ALA A C 1
ATOM 3174 O O . ALA A 1 404 ? 63.025 -38.612 -23.529 1.00 39.13 464 ALA A O 1
ATOM 3176 N N . PRO A 1 405 ? 62.325 -38.474 -25.649 1.00 40.77 465 PRO A N 1
ATOM 3177 C CA . PRO A 1 405 ? 60.966 -38.116 -25.217 1.00 42.80 465 PRO A CA 1
ATOM 3178 C C . PRO A 1 405 ? 60.292 -39.211 -24.379 1.00 41.99 465 PRO A C 1
ATOM 3179 O O . PRO A 1 405 ? 59.454 -38.903 -23.545 1.00 45.45 465 PRO A O 1
ATOM 3183 N N . ASP A 1 406 ? 60.686 -40.475 -24.595 1.00 40.23 466 ASP A N 1
ATOM 3184 C CA . ASP A 1 406 ? 60.052 -41.639 -23.989 1.00 41.97 466 ASP A CA 1
ATOM 3185 C C . ASP A 1 406 ? 60.765 -42.093 -22.721 1.00 39.39 466 ASP A C 1
ATOM 3186 O O . ASP A 1 406 ? 60.102 -42.557 -21.801 1.00 36.14 466 ASP A O 1
ATOM 3191 N N . ILE A 1 407 ? 62.104 -42.023 -22.691 1.00 38.72 467 ILE A N 1
ATOM 3192 C CA . ILE A 1 407 ? 62.838 -42.648 -21.605 1.00 39.67 467 ILE A CA 1
ATOM 3193 C C . ILE A 1 407 ? 63.831 -41.684 -20.951 1.00 41.22 467 ILE A C 1
ATOM 3194 O O . ILE A 1 407 ? 64.505 -42.065 -19.984 1.00 41.28 467 ILE A O 1
ATOM 3199 N N . GLY A 1 408 ? 63.928 -40.445 -21.454 1.00 43.21 468 GLY A N 1
ATOM 3200 C CA . GLY A 1 408 ? 64.912 -39.493 -20.961 1.00 39.39 468 GLY A CA 1
ATOM 3201 C C . GLY A 1 408 ? 66.207 -39.541 -21.775 1.00 43.17 468 GLY A C 1
ATOM 3202 O O . GLY A 1 408 ? 66.651 -40.603 -22.234 1.00 42.99 468 GLY A O 1
ATOM 3203 N N . SER A 1 409 ? 66.805 -38.354 -21.935 1.00 45.13 469 SER A N 1
ATOM 3204 C CA . SER A 1 409 ? 67.950 -38.137 -22.803 1.00 44.76 469 SER A CA 1
ATOM 3205 C C . SER A 1 409 ? 69.192 -38.767 -22.185 1.00 45.04 469 SER A C 1
ATOM 3206 O O . SER A 1 409 ? 70.122 -39.157 -22.910 1.00 46.77 469 SER A O 1
ATOM 3209 N N . GLU A 1 410 ? 69.144 -38.924 -20.851 1.00 44.72 470 GLU A N 1
ATOM 3210 C CA . GLU A 1 410 ? 70.169 -39.650 -20.098 1.00 49.55 470 GLU A CA 1
ATOM 3211 C C . GLU A 1 410 ? 70.220 -41.119 -20.531 1.00 46.65 470 GLU A C 1
ATOM 3212 O O . GLU A 1 410 ? 71.275 -41.746 -20.416 1.00 41.71 470 GLU A O 1
ATOM 3218 N N . ASN A 1 411 ? 69.082 -41.662 -21.009 1.00 43.14 471 ASN A N 1
ATOM 3219 C CA . ASN A 1 411 ? 68.985 -43.067 -21.394 1.00 39.72 471 ASN A CA 1
ATOM 3220 C C . ASN A 1 411 ? 69.027 -43.274 -22.907 1.00 36.99 471 ASN A C 1
ATOM 3221 O O . ASN A 1 411 ? 69.110 -44.414 -23.371 1.00 30.74 471 ASN A O 1
ATOM 3226 N N . CYS A 1 412 ? 68.980 -42.176 -23.667 1.00 38.61 472 CYS A N 1
ATOM 3227 C CA . CYS A 1 412 ? 69.012 -42.259 -25.116 1.00 40.05 472 CYS A CA 1
ATOM 3228 C C . CYS A 1 412 ? 70.442 -42.315 -25.665 1.00 41.99 472 CYS A C 1
ATOM 3229 O O . CYS A 1 412 ? 71.315 -41.583 -25.199 1.00 45.06 472 CYS A O 1
ATOM 3232 N N . ASP A 1 413 ? 70.674 -43.161 -26.681 1.00 42.09 473 ASP A N 1
ATOM 3233 C CA . ASP A 1 413 ? 71.994 -43.292 -27.289 1.00 42.42 473 ASP A CA 1
ATOM 3234 C C . ASP A 1 413 ? 71.930 -42.991 -28.787 1.00 41.52 473 ASP A C 1
ATOM 3235 O O . ASP A 1 413 ? 72.725 -43.525 -29.567 1.00 44.97 473 ASP A O 1
ATOM 3240 N N . CYS A 1 414 ? 71.049 -42.068 -29.197 1.00 40.41 474 CYS A N 1
ATOM 3241 C CA . CYS A 1 414 ? 71.040 -41.669 -30.602 1.00 45.18 474 CYS A CA 1
ATOM 3242 C C . CYS A 1 414 ? 72.286 -40.827 -30.903 1.00 43.78 474 CYS A C 1
ATOM 3243 O O . CYS A 1 414 ? 73.092 -40.530 -30.027 1.00 39.55 474 CYS A O 1
ATOM 3246 N N . ASP A 1 415 ? 72.428 -40.427 -32.163 1.00 43.00 475 ASP A N 1
ATOM 3247 C CA . ASP A 1 415 ? 73.622 -39.744 -32.633 1.00 43.59 475 ASP A CA 1
ATOM 3248 C C . ASP A 1 415 ? 73.852 -38.458 -31.842 1.00 37.88 475 ASP A C 1
ATOM 3249 O O . ASP A 1 415 ? 74.973 -37.977 -31.715 1.00 38.81 475 ASP A O 1
ATOM 3254 N N . LEU A 1 416 ? 72.781 -37.929 -31.282 1.00 37.01 476 LEU A N 1
ATOM 3255 C CA . LEU A 1 416 ? 72.841 -36.692 -30.533 1.00 44.59 476 LEU A CA 1
ATOM 3256 C C . LEU A 1 416 ? 73.081 -36.969 -29.040 1.00 48.57 476 LEU A C 1
ATOM 3257 O O . LEU A 1 416 ? 74.071 -36.485 -28.486 1.00 52.75 476 LEU A O 1
ATOM 3262 N N . HIS A 1 417 ? 72.215 -37.782 -28.398 1.00 48.28 477 HIS A N 1
ATOM 3263 C CA . HIS A 1 417 ? 72.198 -37.907 -26.944 1.00 43.19 477 HIS A CA 1
ATOM 3264 C C . HIS A 1 417 ? 73.347 -38.776 -26.432 1.00 41.74 477 HIS A C 1
ATOM 3265 O O . HIS A 1 417 ? 73.798 -38.597 -25.303 1.00 45.62 477 HIS A O 1
ATOM 3272 N N . LYS A 1 418 ? 73.902 -39.639 -27.272 1.00 38.20 478 LYS A N 1
ATOM 3273 C CA . LYS A 1 418 ? 75.034 -40.448 -26.842 1.00 43.12 478 LYS A CA 1
ATOM 3274 C C . LYS A 1 418 ? 76.239 -39.563 -26.517 1.00 45.58 478 LYS A C 1
ATOM 3275 O O . LYS A 1 418 ? 77.137 -39.982 -25.788 1.00 48.38 478 LYS A O 1
ATOM 3281 N N . LEU A 1 419 ? 76.272 -38.352 -27.084 1.00 48.57 479 LEU A N 1
ATOM 3282 C CA . LEU A 1 419 ? 77.418 -37.463 -26.946 1.00 52.19 479 LEU A CA 1
ATOM 3283 C C . LEU A 1 419 ? 77.508 -36.959 -25.507 1.00 62.40 479 LEU A C 1
ATOM 3284 O O . LEU A 1 419 ? 78.568 -37.077 -24.894 1.00 69.50 479 LEU A O 1
ATOM 3289 N N . LYS A 1 420 ? 76.356 -36.500 -24.980 1.00 68.88 480 LYS A N 1
ATOM 3290 C CA . LYS A 1 420 ? 76.169 -36.020 -23.609 1.00 67.43 480 LYS A CA 1
ATOM 3291 C C . LYS A 1 420 ? 76.470 -37.069 -22.523 1.00 65.85 480 LYS A C 1
ATOM 3292 O O . LYS A 1 420 ? 76.431 -36.712 -21.356 1.00 66.32 480 LYS A O 1
ATOM 3298 N N . HIS A 1 421 ? 76.727 -38.351 -22.868 1.00 74.31 481 HIS A N 1
ATOM 3299 C CA . HIS A 1 421 ? 77.269 -39.341 -21.934 1.00 72.21 481 HIS A CA 1
ATOM 3300 C C . HIS A 1 421 ? 78.672 -39.736 -22.406 1.00 75.67 481 HIS A C 1
ATOM 3301 O O . HIS A 1 421 ? 79.620 -39.179 -21.840 1.00 90.18 481 HIS A O 1
#

InterPro domains:
  IPR002129 Pyridoxal phosphate-dependent decarboxylase, major domain [PF00282] (189-401)
  IPR015421 Pyridoxal phosphate-dependent transferase, major domain [G3DSA:3.40.640.10] (117-360)
  IPR015422 Pyridoxal phosphate-dependent transferase, small domain [G3DSA:3.90.1150.10] (361-449)
  IPR015424 Pyridoxal phosphate-dependent transferase [SSF53383] (92-452)
  IPR051151 Group II amino acid decarboxylase [PTHR46101] (44-478)

GO terms:
  GO:0042853 L-alanine catabolic process (P, IDA)
  GO:0016831 carboxy-lyase activity (F, IDA)
  GO:0042803 protein homodimerization activity (F, IDA)
  GO:0006995 cellular response to nitrogen starvation (P, IEP)

Foldseek 3Di:
DDDDDDPDDPCVVVVVVVVVVVVVVLCLLQAFAAAFFSPADPVVLVVVVVDPEWQFFFLVFAWPPDRFQSVLFVVLLCVVCVLQAHHPQFKGKGKFQALLQLLLLQLVLQCLLFVPAAEEEEPLADPSNVVSCVVSVHHYDHAYAPLLGAGDLVSVLVVCLVVVPAAYEYEWECQGGARGDGHQPVSNLVSCVVSPHDLSRYEYEYSCADQLVLVSLDPDGNRRHVVDSYFKYKYWCSLLNDPGTMIMIMGTPVSQPSQWDDDPNGSHIDSGPDGTDDRSSSVSSSVSCVVQPSNNSSVQSVVLCVLQVVLLVVCVVLLWQWDHDPSFSKIKTFDQPDVVLCVSSVWDDDDRITITGRRSVRDPVSSVVSSVVRSVVVVVADDDPRDWGDFCCSNRNLCRTRTPPSVVVD